Protein AF-A0A662W111-F1 (afdb_monomer)

Foldseek 3Di:
DPPPPDDDFDWDWAWDFFLFLQTWIWIDTPPDTDTWPEEFEPVDPTCVVVWPPQADAPVVCVVPVPVNVVRGDQTPQAQEHEPLQPDALLVSLVVLLVSCVVDSGGAYEYEQHDFLLCVLVSSNSNHTYYYCNNQLVLLLVQWAGANQDIDNVCPDQFDPDDDPLCVVCGNVLNVDDSVNSSVSSSVRRSVSRRVSRVVVVVCRVQSNSVVVLVVSLVSDVSSVVNLVSVLVDCSRLVRHDQDDPAAAECEDPSSCSDNQNVLVLVLCLVQPDWLALEEEEAEADQDPPRCPDPLNVLLCVLQPQLCQRHWYWYQDFQDIDTNLCRPGPPNRRYDYDDPLDDDPVRLVNSLVSVLSVNPRRQAYEYLDDRSSVSSVVSNVVPDPHHYHYQDDPDSSDPRSSVSSNVVSVVSCVVVVPPSGHPSVQSSVQSVCCSPPVDGPCVVLVVFDWDWDDDPPPIDIDGDD

Radius of gyration: 28.0 Å; Cα contacts (8 Å, |Δi|>4): 772; chains: 1; bounding box: 72×52×82 Å

Mean predicted aligned error: 6.14 Å

Secondary structure (DSSP, 8-state):
----------EEEEEEEEETTEEEEEEEETTEEEESSEEE-TTSS-GGGGS---PPPTTHHHH-HHHHHHH----SS-EEE-SGGGS-HHHHHHHHHHHHHT-SSSPEEE-S---TTTHHHHHHTT--EEESHHHHHHHHTTEEEETTEEEEGGG-SS----SHHHHHHGGGGGG--HHHHHHHHHHHHHHHHHHHHHHHHHHHHTT-HHHHHHHHHTT-HHHHHHHHHHTT-THHHHT--S--SS-EE--SGGGGGSHHHHHHHHHHHHH---SSSEEEEEE--SSSSGGGSHHHHHHHHHHGGGGGGSEEEEE-SS-EEEGGGTTSTTTTSEE----S---HHHHHHHHHHHHHHHTT-SEEEE---THHHHHHHHHHTT--SEEEE---SSTTSHHHHHHHHHHHHHHHHHTTTTT---HHHHHHHHHHHHHHS--HHHHTTTPPEEEEEETTEEEEEE--

Solvent-accessible surface area (backbone atoms only — not comparable to full-atom values): 25754 Å² total; per-residue (Å²): 137,81,87,70,87,66,79,82,80,60,73,48,77,48,82,76,48,61,48,43,58,19,46,32,31,43,40,33,48,80,97,44,76,46,58,25,38,35,68,42,50,84,94,47,100,40,74,64,86,76,48,86,72,89,47,59,41,54,47,42,44,79,79,40,48,70,62,31,67,74,57,51,65,82,54,92,68,44,40,78,46,34,51,51,62,80,48,54,46,66,56,43,47,54,50,41,49,54,57,41,68,76,42,92,76,51,51,28,35,41,37,56,59,42,38,39,49,53,40,63,56,48,24,55,53,29,39,29,35,31,34,37,54,34,28,42,51,36,9,74,74,42,32,42,58,44,62,69,49,76,38,56,52,90,75,54,93,69,76,98,58,88,47,73,49,45,61,75,46,52,92,51,58,85,73,45,51,77,66,56,43,28,55,43,24,29,52,38,24,42,51,41,35,46,48,45,30,56,51,49,42,54,34,35,75,54,52,41,47,71,56,54,44,60,61,52,20,76,60,39,72,57,46,39,48,34,53,55,57,52,59,74,46,70,73,60,57,80,48,46,68,82,68,74,91,37,69,46,66,47,80,49,78,74,45,60,58,29,59,65,45,49,50,41,54,53,47,46,60,72,50,63,73,80,68,35,54,29,36,36,37,34,66,62,61,92,48,63,45,46,73,77,20,78,66,44,43,51,52,46,70,61,41,53,76,50,58,35,52,38,37,48,35,30,46,47,78,76,49,65,42,47,62,51,47,33,85,36,65,45,69,46,33,54,48,53,82,84,77,75,74,68,54,69,69,56,35,52,56,33,18,58,57,41,44,64,66,49,64,84,36,59,33,35,41,36,40,40,58,70,50,59,35,54,21,52,58,57,29,56,78,78,50,89,47,49,77,46,77,30,42,49,91,44,62,84,27,75,63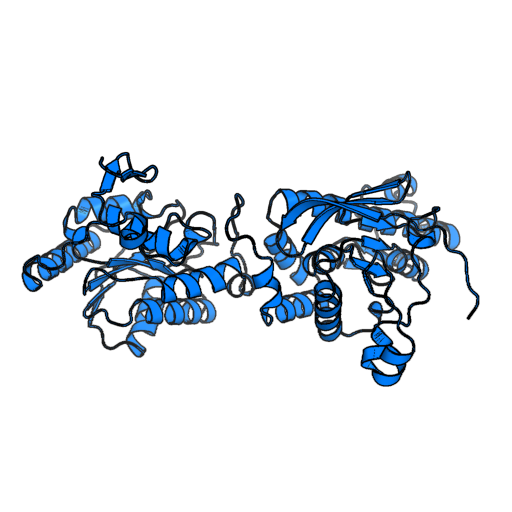,8,43,49,43,44,33,51,55,43,53,51,49,46,63,73,55,72,64,75,42,65,46,59,66,70,62,47,23,53,37,39,47,36,24,64,76,70,72,42,59,50,63,69,76,47,73,78,53,53,74,45,79,47,77,54,88,91,60,62,46,84,38,79,52,129

Structure (mmCIF, N/CA/C/O backbone):
data_AF-A0A662W111-F1
#
_entry.id   AF-A0A662W111-F1
#
loop_
_atom_site.group_PDB
_atom_site.id
_atom_site.type_symbol
_atom_site.label_atom_id
_atom_site.label_alt_id
_atom_site.label_comp_id
_atom_site.label_asym_id
_atom_site.label_entity_id
_atom_site.label_seq_id
_atom_site.pdbx_PDB_ins_code
_atom_site.Cartn_x
_atom_site.Cartn_y
_atom_site.Cartn_z
_atom_site.occupancy
_atom_site.B_iso_or_equiv
_atom_site.auth_seq_id
_atom_site.auth_comp_id
_atom_site.auth_asym_id
_atom_site.auth_atom_id
_atom_site.pdbx_PDB_model_num
ATOM 1 N N . MET A 1 1 ? 33.125 -30.274 -18.764 1.00 38.28 1 MET A N 1
ATOM 2 C CA . MET A 1 1 ? 33.502 -29.735 -17.443 1.00 38.28 1 MET A CA 1
ATOM 3 C C . MET A 1 1 ? 34.919 -29.198 -17.541 1.00 38.28 1 MET A C 1
ATOM 5 O O . MET A 1 1 ? 35.865 -29.966 -17.437 1.00 38.28 1 MET A O 1
ATOM 9 N N . LYS A 1 2 ? 35.070 -27.914 -17.882 1.00 33.47 2 LYS A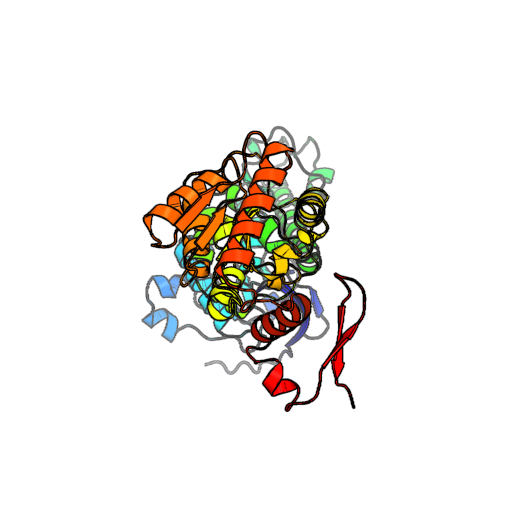 N 1
ATOM 10 C CA . LYS A 1 2 ? 36.344 -27.224 -17.672 1.00 33.47 2 LYS A CA 1
ATOM 11 C C . LYS A 1 2 ? 36.277 -26.673 -16.260 1.00 33.47 2 LYS A C 1
ATOM 13 O O . LYS A 1 2 ? 35.426 -25.839 -15.984 1.00 33.47 2 LYS A O 1
ATOM 18 N N . ASP A 1 3 ? 37.140 -27.205 -15.413 1.00 41.59 3 ASP A N 1
ATOM 19 C CA . ASP A 1 3 ? 37.477 -26.676 -14.102 1.00 41.59 3 ASP A CA 1
ATOM 20 C C . ASP A 1 3 ? 38.077 -25.276 -14.332 1.00 41.59 3 ASP A C 1
ATOM 22 O O . ASP A 1 3 ? 39.263 -25.128 -14.638 1.00 41.59 3 ASP A O 1
ATOM 26 N N . LYS A 1 4 ? 37.227 -24.242 -14.367 1.00 41.56 4 LYS A N 1
ATOM 27 C CA . LYS A 1 4 ? 37.696 -22.864 -14.248 1.00 41.56 4 LYS A CA 1
ATOM 28 C C . LYS A 1 4 ? 37.971 -22.687 -12.763 1.00 41.56 4 LYS A C 1
ATOM 30 O O . LYS A 1 4 ? 37.042 -22.653 -11.966 1.00 41.56 4 LYS A O 1
ATOM 35 N N . GLY A 1 5 ? 39.248 -22.627 -12.397 1.00 42.06 5 GLY A N 1
ATOM 36 C CA . GLY A 1 5 ? 39.654 -22.125 -11.092 1.00 42.06 5 GLY A CA 1
ATOM 37 C C . GLY A 1 5 ? 39.195 -20.676 -10.973 1.00 42.06 5 GLY A C 1
ATOM 38 O O . GLY A 1 5 ? 39.913 -19.770 -11.381 1.00 42.06 5 GLY A O 1
ATOM 39 N N . GLU A 1 6 ? 37.968 -20.469 -10.513 1.00 52.28 6 GLU A N 1
ATOM 40 C CA . GLU A 1 6 ? 37.414 -19.147 -10.267 1.00 52.28 6 GLU A CA 1
ATOM 41 C C . GLU A 1 6 ? 37.908 -18.684 -8.901 1.00 52.28 6 GLU A C 1
ATOM 43 O O . GLU A 1 6 ? 37.606 -19.287 -7.867 1.00 52.28 6 GLU A O 1
ATOM 48 N N . GLU A 1 7 ? 38.717 -17.621 -8.899 1.00 52.38 7 GLU A N 1
ATOM 49 C CA . GLU A 1 7 ? 38.922 -16.817 -7.699 1.00 52.38 7 GLU A CA 1
ATOM 50 C C . GLU A 1 7 ? 37.545 -16.493 -7.114 1.00 52.38 7 GLU A C 1
ATOM 52 O O . GLU A 1 7 ? 36.680 -15.946 -7.799 1.00 52.38 7 GLU A O 1
ATOM 57 N N . MET A 1 8 ? 37.315 -16.882 -5.856 1.00 56.19 8 MET A N 1
ATOM 58 C CA . MET A 1 8 ? 36.056 -16.594 -5.175 1.00 56.19 8 MET A CA 1
ATOM 59 C C . MET A 1 8 ? 35.866 -15.081 -5.095 1.00 56.19 8 MET A C 1
ATOM 61 O O . MET A 1 8 ? 36.495 -14.411 -4.278 1.00 56.19 8 MET A O 1
ATOM 65 N N . VAL A 1 9 ? 34.965 -14.555 -5.920 1.00 68.31 9 VAL A N 1
ATOM 66 C CA . VAL A 1 9 ? 34.504 -13.175 -5.806 1.00 68.31 9 VAL A CA 1
ATOM 67 C C . VAL A 1 9 ? 33.600 -13.092 -4.575 1.00 68.31 9 VAL A C 1
ATOM 69 O O . VAL A 1 9 ? 32.482 -13.613 -4.567 1.00 68.31 9 VAL A O 1
ATOM 72 N N . GLU A 1 10 ? 34.101 -12.473 -3.507 1.00 79.75 10 GLU A N 1
ATOM 73 C CA . GLU A 1 10 ? 33.327 -12.218 -2.293 1.00 79.75 10 GLU A CA 1
ATOM 74 C C . GLU A 1 10 ? 32.311 -11.093 -2.544 1.00 79.75 10 GLU A C 1
ATOM 76 O O . GLU A 1 10 ? 32.655 -10.014 -3.039 1.00 79.75 10 GLU A O 1
ATOM 81 N N . VAL A 1 11 ? 31.041 -11.371 -2.234 1.00 86.06 11 VAL A N 1
ATOM 82 C CA . VAL A 1 11 ? 29.926 -10.433 -2.401 1.00 86.06 11 VAL A CA 1
ATOM 83 C C . VAL A 1 11 ? 29.310 -10.151 -1.041 1.00 86.06 11 VAL A C 1
ATOM 85 O O . VAL A 1 11 ? 28.688 -11.019 -0.429 1.00 86.06 11 VAL A O 1
ATOM 88 N N . GLU A 1 12 ? 29.438 -8.909 -0.588 1.00 91.06 12 GLU A N 1
ATOM 89 C CA . GLU A 1 12 ? 28.836 -8.441 0.657 1.00 91.06 12 GLU A CA 1
ATOM 90 C C . GLU A 1 12 ? 27.588 -7.607 0.358 1.00 91.06 12 GLU A C 1
ATOM 92 O O . GLU A 1 12 ? 27.567 -6.797 -0.572 1.00 91.06 12 GLU A O 1
ATOM 97 N N . VAL A 1 13 ? 26.537 -7.771 1.166 1.00 93.81 13 VAL A N 1
ATOM 98 C CA . VAL A 1 13 ? 25.272 -7.041 1.004 1.00 93.81 13 VAL A CA 1
ATOM 99 C C . VAL A 1 13 ? 24.893 -6.372 2.320 1.00 93.81 13 VAL A C 1
ATOM 101 O O . VAL A 1 13 ? 24.524 -7.042 3.284 1.00 93.81 13 VAL A O 1
ATOM 104 N N . TYR A 1 14 ? 24.914 -5.041 2.343 1.00 95.50 14 TYR A N 1
ATOM 105 C CA . TYR A 1 14 ? 24.552 -4.236 3.508 1.00 95.50 14 TYR A CA 1
ATOM 106 C C . TYR A 1 14 ? 23.183 -3.592 3.297 1.00 95.50 14 TYR A C 1
ATOM 108 O O . TYR A 1 14 ? 23.032 -2.637 2.532 1.00 95.50 14 TYR A O 1
ATOM 116 N N . LEU A 1 15 ? 22.159 -4.112 3.975 1.00 95.94 15 LEU A N 1
ATOM 117 C CA . LEU A 1 15 ? 20.802 -3.571 3.911 1.00 95.94 15 LEU A CA 1
ATOM 118 C C . LEU A 1 15 ? 20.707 -2.235 4.664 1.00 95.94 15 LEU A C 1
ATOM 120 O O . LEU A 1 15 ? 20.965 -2.175 5.861 1.00 95.94 15 LEU A O 1
ATOM 124 N N . THR A 1 16 ? 20.258 -1.182 3.980 1.00 95.75 16 THR A N 1
ATOM 125 C CA . THR A 1 16 ? 20.031 0.145 4.579 1.00 95.75 16 THR A CA 1
ATOM 126 C C . THR A 1 16 ? 18.552 0.401 4.875 1.00 95.75 16 THR A C 1
ATOM 128 O O . THR A 1 16 ? 18.206 0.930 5.930 1.00 95.75 16 THR A O 1
ATOM 131 N N . LYS A 1 17 ? 17.653 0.060 3.941 1.00 95.75 17 LYS A N 1
ATOM 132 C CA . LYS A 1 17 ? 16.209 0.329 4.066 1.00 95.75 17 LYS A CA 1
ATOM 133 C C . LYS A 1 17 ? 15.388 -0.660 3.239 1.00 95.75 17 LYS A C 1
ATOM 135 O O . LYS A 1 17 ? 15.839 -1.096 2.183 1.00 95.75 17 LYS A O 1
ATOM 140 N N . ARG A 1 18 ? 14.169 -0.963 3.695 1.00 94.19 18 ARG A N 1
ATOM 141 C CA . ARG A 1 18 ? 13.139 -1.697 2.942 1.00 94.19 18 ARG A CA 1
ATOM 142 C C . ARG A 1 18 ? 11.821 -0.932 2.921 1.00 94.19 18 ARG A C 1
ATOM 144 O O . ARG A 1 18 ? 11.518 -0.216 3.876 1.00 94.19 18 ARG A O 1
ATOM 151 N N . ASP A 1 19 ? 11.052 -1.161 1.866 1.00 95.31 19 ASP A N 1
ATOM 152 C CA . ASP A 1 19 ? 9.610 -0.920 1.796 1.00 95.31 19 ASP A CA 1
ATOM 153 C C . ASP A 1 19 ? 8.982 -2.135 1.094 1.00 95.31 19 ASP A C 1
ATOM 155 O O . ASP A 1 19 ? 8.934 -2.216 -0.134 1.00 95.31 19 ASP A O 1
ATOM 159 N N . GLY A 1 20 ? 8.612 -3.147 1.887 1.00 94.19 20 GLY A N 1
ATOM 160 C CA . GLY A 1 20 ? 8.280 -4.477 1.376 1.00 94.19 20 GLY A CA 1
ATOM 161 C C . GLY A 1 20 ? 9.517 -5.234 0.875 1.00 94.19 20 GLY A C 1
ATOM 162 O O . GLY A 1 20 ? 10.580 -5.212 1.502 1.00 94.19 20 GLY A O 1
ATOM 163 N N . TRP A 1 21 ? 9.378 -5.893 -0.278 1.00 96.12 21 TRP A N 1
ATOM 164 C CA . TRP A 1 21 ? 10.469 -6.605 -0.955 1.00 96.12 21 TRP A CA 1
ATOM 165 C C . TRP A 1 21 ? 11.477 -5.675 -1.636 1.00 96.12 21 TRP A C 1
ATOM 167 O O . TRP A 1 21 ? 12.638 -6.050 -1.811 1.00 96.12 21 TRP A O 1
ATOM 177 N N . ALA A 1 22 ? 11.065 -4.453 -1.973 1.00 97.25 22 ALA A N 1
ATOM 178 C CA . ALA A 1 22 ? 11.960 -3.432 -2.488 1.00 97.25 22 ALA A CA 1
ATOM 179 C C . ALA A 1 22 ? 12.920 -2.958 -1.397 1.00 97.25 22 ALA A C 1
ATOM 181 O O . ALA A 1 22 ? 12.522 -2.657 -0.264 1.00 97.25 22 ALA A O 1
ATOM 182 N N . ARG A 1 23 ? 14.204 -2.861 -1.743 1.00 96.50 23 ARG A N 1
ATOM 183 C CA . ARG A 1 23 ? 15.247 -2.568 -0.763 1.00 96.50 23 ARG A CA 1
ATOM 184 C C . ARG A 1 23 ? 16.387 -1.736 -1.325 1.00 96.50 23 ARG A C 1
ATOM 186 O O . ARG A 1 23 ? 16.758 -1.848 -2.492 1.00 96.50 23 ARG A O 1
ATOM 193 N N . ILE A 1 24 ? 16.945 -0.919 -0.438 1.00 98.19 24 ILE A N 1
ATOM 194 C CA . ILE A 1 24 ? 18.193 -0.193 -0.637 1.00 98.19 24 ILE A CA 1
ATOM 195 C C . ILE A 1 24 ? 19.272 -0.961 0.106 1.00 98.19 24 ILE A C 1
ATOM 197 O O . ILE A 1 24 ? 19.266 -1.027 1.339 1.00 98.19 24 ILE A O 1
ATOM 201 N N . CYS A 1 25 ? 20.191 -1.514 -0.663 1.00 96.81 25 CYS A N 1
ATOM 202 C CA . CYS A 1 25 ? 21.358 -2.232 -0.209 1.00 96.81 25 CYS A CA 1
ATOM 203 C C . CYS A 1 25 ? 22.599 -1.594 -0.820 1.00 96.81 25 CYS A C 1
ATOM 205 O O . CYS A 1 25 ? 22.564 -1.114 -1.954 1.00 96.81 25 CYS A O 1
ATOM 207 N N . GLU A 1 26 ? 23.697 -1.636 -0.082 1.00 95.94 26 GLU A N 1
ATOM 208 C CA . GLU A 1 26 ? 25.028 -1.519 -0.655 1.00 95.94 26 GLU A CA 1
ATOM 209 C C . GLU A 1 26 ? 25.516 -2.932 -0.991 1.00 95.94 26 GLU A C 1
ATOM 211 O O . GLU A 1 26 ? 25.630 -3.768 -0.096 1.00 95.94 26 GLU A O 1
ATOM 216 N N . ILE A 1 27 ? 25.751 -3.217 -2.271 1.00 93.44 27 ILE A N 1
ATOM 217 C CA . ILE A 1 27 ? 26.359 -4.474 -2.719 1.00 93.44 27 ILE A CA 1
ATOM 218 C C . ILE A 1 27 ? 27.823 -4.175 -3.016 1.00 93.44 27 ILE A C 1
ATOM 220 O O . ILE A 1 27 ? 28.110 -3.363 -3.901 1.00 93.44 27 ILE A O 1
ATOM 224 N N . ARG A 1 28 ? 28.734 -4.818 -2.284 1.00 91.19 28 ARG A N 1
ATOM 225 C CA . ARG A 1 28 ? 30.179 -4.698 -2.492 1.00 91.19 28 ARG A CA 1
ATOM 226 C C . ARG A 1 28 ? 30.712 -5.952 -3.148 1.00 91.19 28 ARG A C 1
ATOM 228 O O . ARG A 1 28 ? 30.414 -7.057 -2.705 1.00 91.19 28 ARG A O 1
ATOM 235 N N . VAL A 1 29 ? 31.482 -5.749 -4.208 1.00 85.12 29 VAL A N 1
ATOM 236 C CA . VAL A 1 29 ? 32.119 -6.808 -4.985 1.00 85.12 29 VAL A CA 1
ATOM 237 C C . VAL A 1 29 ? 33.548 -6.364 -5.255 1.00 85.12 29 VAL A C 1
ATOM 239 O O . VAL A 1 29 ? 33.784 -5.468 -6.074 1.00 85.12 29 VAL A O 1
ATOM 242 N N . GLU A 1 30 ? 34.493 -6.953 -4.521 1.00 81.56 30 GLU A N 1
ATOM 243 C CA . GLU A 1 30 ? 35.886 -6.488 -4.432 1.00 81.56 30 GLU A CA 1
ATOM 244 C C . GLU A 1 30 ? 35.965 -4.972 -4.124 1.00 81.56 30 GLU A C 1
ATOM 246 O O . GLU A 1 30 ? 35.437 -4.504 -3.120 1.00 81.56 30 GLU A O 1
ATOM 251 N N . ASN A 1 31 ? 36.582 -4.176 -5.008 1.00 78.12 31 ASN A N 1
ATOM 252 C CA . ASN A 1 31 ? 36.788 -2.733 -4.843 1.00 78.12 31 ASN A CA 1
ATOM 253 C C . ASN A 1 31 ? 35.629 -1.875 -5.385 1.00 78.12 31 ASN A C 1
ATOM 255 O O . ASN A 1 31 ? 35.763 -0.654 -5.498 1.00 78.12 31 ASN A O 1
ATOM 259 N N . ARG A 1 32 ? 34.509 -2.489 -5.789 1.00 83.06 32 ARG A N 1
ATOM 260 C CA . ARG A 1 32 ? 33.343 -1.786 -6.342 1.00 83.06 32 ARG A CA 1
ATOM 261 C C . ARG A 1 32 ? 32.162 -1.898 -5.388 1.00 83.06 32 ARG A C 1
ATOM 263 O O . ARG A 1 32 ? 31.931 -2.939 -4.784 1.00 83.06 32 ARG A O 1
ATOM 270 N N . SER A 1 33 ? 31.389 -0.823 -5.298 1.00 89.38 33 SER A N 1
ATOM 271 C CA . SER A 1 33 ? 30.165 -0.757 -4.504 1.00 89.38 33 SER A CA 1
ATOM 272 C C . SER A 1 33 ? 29.034 -0.179 -5.348 1.00 89.38 33 SER A C 1
ATOM 274 O O . SER A 1 33 ? 29.230 0.805 -6.068 1.00 89.38 33 SER A O 1
ATOM 276 N N . ILE A 1 34 ? 27.857 -0.802 -5.285 1.00 92.69 34 ILE A N 1
ATOM 277 C CA . ILE A 1 34 ? 26.640 -0.323 -5.945 1.00 92.69 34 ILE A CA 1
ATOM 278 C C . ILE A 1 34 ? 25.500 -0.187 -4.937 1.00 92.69 34 ILE A C 1
ATOM 280 O O . ILE A 1 34 ? 25.336 -1.008 -4.039 1.00 92.69 34 ILE A O 1
ATOM 284 N N . THR A 1 35 ? 24.678 0.850 -5.103 1.00 96.88 35 THR A N 1
ATOM 285 C CA . THR A 1 35 ? 23.490 1.073 -4.268 1.00 96.88 35 THR A CA 1
ATOM 286 C C . THR A 1 35 ? 22.219 0.701 -5.023 1.00 96.88 35 THR A C 1
ATOM 288 O O . THR A 1 35 ? 21.952 1.263 -6.088 1.00 96.88 35 THR A O 1
ATOM 291 N N . THR A 1 36 ? 21.409 -0.193 -4.456 1.00 97.75 36 THR A N 1
ATOM 292 C CA . THR A 1 36 ? 20.163 -0.671 -5.075 1.00 97.75 36 THR A CA 1
ATOM 293 C C . THR A 1 36 ? 18.982 0.291 -4.842 1.00 97.75 36 THR A C 1
ATOM 295 O O . THR A 1 36 ? 18.985 1.038 -3.858 1.00 97.75 36 THR A O 1
ATOM 298 N N . PRO A 1 37 ? 17.957 0.299 -5.718 1.00 98.06 37 PRO A N 1
ATOM 299 C CA . PRO A 1 37 ? 17.925 -0.350 -7.032 1.00 98.06 37 PRO A CA 1
ATOM 300 C C . PRO A 1 37 ? 18.997 0.223 -7.963 1.00 98.06 37 PRO A C 1
ATOM 302 O O . PRO A 1 37 ? 19.199 1.438 -7.976 1.00 98.06 37 PRO A O 1
ATOM 305 N N . ALA A 1 38 ? 19.712 -0.630 -8.696 1.00 96.31 38 ALA A N 1
ATOM 306 C CA . ALA A 1 38 ? 20.846 -0.229 -9.532 1.00 96.31 38 ALA A CA 1
ATOM 307 C C . ALA A 1 38 ? 20.635 -0.602 -11.005 1.00 96.31 38 ALA A C 1
ATOM 309 O O . ALA A 1 38 ? 19.950 -1.572 -11.313 1.00 96.31 38 ALA A O 1
ATOM 310 N N . VAL A 1 39 ? 21.251 0.172 -11.900 1.00 95.56 39 VAL A N 1
ATOM 311 C CA . VAL A 1 39 ? 21.274 -0.083 -13.346 1.00 95.56 39 VAL A CA 1
ATOM 312 C C . VAL A 1 39 ? 22.723 -0.315 -13.748 1.00 95.56 39 VAL A C 1
ATOM 314 O O . VAL A 1 39 ? 23.564 0.562 -13.532 1.00 95.56 39 VAL A O 1
ATOM 317 N N . LEU A 1 40 ? 23.011 -1.483 -14.305 1.00 91.44 40 LEU A N 1
ATOM 318 C CA . LEU A 1 40 ? 24.303 -1.841 -14.870 1.00 91.44 40 LEU A CA 1
ATOM 319 C C . LEU A 1 40 ? 24.307 -1.473 -16.351 1.00 91.44 40 LEU A C 1
ATOM 321 O O . LEU A 1 40 ? 23.412 -1.869 -17.092 1.00 91.44 40 LEU A O 1
ATOM 325 N N . SER A 1 41 ? 25.305 -0.699 -16.766 1.00 84.06 41 SER A N 1
ATOM 326 C CA . SER A 1 41 ? 25.459 -0.332 -18.170 1.00 84.06 41 SER A CA 1
ATOM 327 C C . SER A 1 41 ? 26.352 -1.314 -18.902 1.00 84.06 41 SER A C 1
ATOM 329 O O . SER A 1 41 ? 27.456 -1.578 -18.430 1.00 84.06 41 SER A O 1
ATOM 331 N N . LEU A 1 42 ? 25.899 -1.786 -20.064 1.00 72.81 42 LEU A N 1
ATOM 332 C CA . LEU A 1 42 ? 26.665 -2.692 -20.926 1.00 72.81 42 LEU A CA 1
ATOM 333 C C . LEU A 1 42 ? 27.960 -2.062 -21.465 1.00 72.81 42 LEU A C 1
ATOM 335 O O . LEU A 1 42 ? 28.945 -2.757 -21.679 1.00 72.81 42 LEU A O 1
ATOM 339 N N . ASP A 1 43 ? 27.976 -0.742 -21.666 1.00 60.47 43 ASP A N 1
ATOM 340 C CA . ASP A 1 43 ? 29.092 -0.027 -22.307 1.00 60.47 43 ASP A CA 1
ATOM 341 C C . ASP A 1 43 ? 30.270 0.289 -21.357 1.00 60.47 43 ASP A C 1
ATOM 343 O O . ASP A 1 43 ? 31.193 1.025 -21.714 1.00 60.47 43 ASP A O 1
ATOM 347 N N . ARG A 1 44 ? 30.245 -0.202 -20.114 1.00 61.09 44 ARG A N 1
ATOM 348 C CA . ARG A 1 44 ? 31.327 -0.027 -19.129 1.00 61.09 44 ARG A CA 1
ATOM 349 C C . ARG A 1 44 ? 31.716 -1.391 -18.584 1.00 61.09 44 ARG A C 1
ATOM 351 O O . ARG A 1 44 ? 30.837 -2.232 -18.459 1.00 61.09 44 ARG A O 1
ATOM 358 N N . GLU A 1 45 ? 32.979 -1.571 -18.181 1.00 56.19 45 GLU A N 1
ATOM 359 C CA . GLU A 1 45 ? 33.356 -2.706 -17.322 1.00 56.19 45 GLU A CA 1
ATOM 360 C C . GLU A 1 45 ? 32.380 -2.740 -16.150 1.00 56.19 45 GLU A C 1
ATOM 362 O O . GLU A 1 45 ? 32.399 -1.859 -15.280 1.00 56.19 45 GLU A O 1
ATOM 367 N N . SER A 1 46 ? 31.484 -3.709 -16.150 1.00 60.41 46 SER A N 1
ATOM 368 C CA . SER A 1 46 ? 30.307 -3.676 -15.295 1.00 60.41 46 SER A CA 1
ATOM 369 C C . SER A 1 46 ? 30.402 -4.796 -14.277 1.00 60.41 46 SER A C 1
ATOM 371 O O . SER A 1 46 ? 31.257 -5.674 -14.353 1.00 60.41 46 SER A O 1
ATOM 373 N N . LEU A 1 47 ? 29.526 -4.768 -13.274 1.00 62.28 47 LEU A N 1
ATOM 374 C CA . LEU A 1 47 ? 29.374 -5.923 -12.395 1.00 62.28 47 LEU A CA 1
ATOM 375 C C . LEU A 1 47 ? 28.970 -7.184 -13.190 1.00 62.28 47 LEU A C 1
ATOM 377 O O . LEU A 1 47 ? 29.192 -8.287 -12.706 1.00 62.28 47 LEU A O 1
ATOM 381 N N . LEU A 1 48 ? 28.424 -7.019 -14.406 1.00 61.94 48 LEU A N 1
ATOM 382 C CA . LEU A 1 48 ? 27.991 -8.125 -15.255 1.00 61.94 48 LEU A CA 1
ATOM 383 C C . LEU A 1 48 ? 29.145 -9.067 -15.612 1.00 61.94 48 LEU A C 1
ATOM 385 O O . LEU A 1 48 ? 28.942 -10.271 -15.642 1.00 61.94 48 LEU A O 1
ATOM 389 N N . ASP A 1 49 ? 30.359 -8.545 -15.789 1.00 65.81 49 ASP A N 1
ATOM 390 C CA . ASP A 1 49 ? 31.526 -9.354 -16.172 1.00 65.81 49 ASP A CA 1
ATOM 391 C C . ASP A 1 49 ? 31.949 -10.354 -15.076 1.00 65.81 49 ASP A C 1
ATOM 393 O O . ASP A 1 49 ? 32.773 -11.233 -15.318 1.00 65.81 49 ASP A O 1
ATOM 397 N N . LYS A 1 50 ? 31.398 -10.209 -13.862 1.00 67.50 50 LYS A N 1
ATOM 398 C CA . LYS A 1 50 ? 31.680 -11.040 -12.680 1.00 67.50 50 LYS A CA 1
ATOM 399 C C . LYS A 1 50 ? 30.516 -11.936 -12.267 1.00 67.50 50 LYS A C 1
ATOM 401 O O . LYS A 1 50 ? 30.606 -12.605 -11.241 1.00 67.50 50 LYS A O 1
ATOM 406 N N . ILE A 1 51 ? 29.407 -11.873 -12.993 1.00 63.69 51 ILE A N 1
ATOM 407 C CA . ILE A 1 51 ? 28.227 -12.697 -12.749 1.00 63.69 51 ILE A CA 1
ATOM 408 C C . ILE A 1 51 ? 28.262 -13.812 -13.781 1.00 63.69 51 ILE A C 1
ATOM 410 O O . ILE A 1 51 ? 28.432 -13.535 -14.971 1.00 63.69 51 ILE A O 1
ATOM 414 N N . ASP A 1 52 ? 28.094 -15.057 -13.342 1.00 63.03 52 ASP A N 1
ATOM 415 C CA . ASP A 1 52 ? 27.967 -16.150 -14.293 1.00 63.03 52 ASP A CA 1
ATOM 416 C C . ASP A 1 52 ? 26.604 -16.045 -14.996 1.00 63.03 52 ASP A C 1
ATOM 418 O O . ASP A 1 52 ? 25.544 -16.296 -14.417 1.00 63.03 52 ASP A O 1
ATOM 422 N N . PHE A 1 53 ? 26.638 -15.587 -16.248 1.00 58.53 53 PHE A N 1
ATOM 423 C CA . PHE A 1 53 ? 25.480 -15.490 -17.130 1.00 58.53 53 PHE A CA 1
ATOM 424 C C . PHE A 1 53 ? 25.311 -16.720 -18.026 1.00 58.53 53 PHE A C 1
ATOM 426 O O . PHE A 1 53 ? 24.470 -16.650 -18.925 1.00 58.53 53 PHE A O 1
ATOM 433 N N . ASP A 1 54 ? 26.010 -17.844 -17.787 1.00 53.94 54 ASP A N 1
ATOM 434 C CA . ASP A 1 54 ? 25.811 -19.135 -18.491 1.00 53.94 54 ASP A CA 1
ATOM 435 C C . ASP A 1 54 ? 24.423 -19.773 -18.198 1.00 53.94 54 ASP A C 1
ATOM 437 O O . ASP A 1 54 ? 24.211 -20.985 -18.223 1.00 53.94 54 ASP A O 1
ATOM 441 N N . LEU A 1 55 ? 23.424 -18.930 -17.946 1.00 64.69 55 LEU A N 1
ATOM 442 C CA . LEU A 1 55 ? 22.108 -19.220 -17.434 1.00 64.69 55 LEU A CA 1
ATOM 443 C C . LEU A 1 55 ? 21.114 -19.324 -18.576 1.00 64.69 55 LEU A C 1
ATOM 445 O O . LEU A 1 55 ? 20.804 -18.357 -19.282 1.00 64.69 55 LEU A O 1
ATOM 449 N N . VAL A 1 56 ? 20.553 -20.517 -18.699 1.00 73.88 56 VAL A N 1
ATOM 450 C CA . VAL A 1 56 ? 19.369 -20.775 -19.506 1.00 73.88 56 VAL A CA 1
ATOM 451 C C . VAL A 1 56 ? 18.286 -19.722 -19.238 1.00 73.88 56 VAL A C 1
ATOM 453 O O . VAL A 1 56 ? 17.975 -19.460 -18.073 1.00 73.88 56 VAL A O 1
ATOM 456 N N . PRO A 1 57 ? 17.693 -19.124 -20.294 1.00 83.19 57 PRO A N 1
ATOM 457 C CA . PRO A 1 57 ? 16.600 -18.170 -20.156 1.00 83.19 57 PRO A CA 1
ATOM 458 C C . PRO A 1 57 ? 15.501 -18.712 -19.247 1.00 83.19 57 PRO A C 1
ATOM 460 O O . PRO A 1 57 ? 14.990 -19.805 -19.486 1.00 83.19 57 PRO A O 1
ATOM 463 N N . TYR A 1 58 ? 15.078 -17.932 -18.251 1.00 84.44 58 TYR A N 1
ATOM 464 C CA . TYR A 1 58 ? 13.990 -18.327 -17.348 1.00 84.44 58 TYR A CA 1
ATOM 465 C C . TYR A 1 58 ? 12.673 -18.573 -18.085 1.00 84.44 58 TYR A C 1
ATOM 467 O O . TYR A 1 58 ? 11.843 -19.368 -17.652 1.00 84.44 58 TYR A O 1
ATOM 475 N N . SER A 1 59 ? 12.503 -17.937 -19.242 1.00 84.25 59 SER A N 1
ATOM 476 C CA . SER A 1 59 ? 11.395 -18.209 -20.151 1.00 84.25 59 SER A CA 1
ATOM 477 C C . SER A 1 59 ? 11.391 -19.624 -20.726 1.00 84.25 59 SER A C 1
ATOM 479 O O . SER A 1 59 ? 10.316 -20.102 -21.077 1.00 84.25 59 SER A O 1
ATOM 481 N N . LEU A 1 60 ? 12.527 -20.337 -20.773 1.00 86.75 60 LEU A N 1
ATOM 482 C CA . LEU A 1 60 ? 12.538 -21.744 -21.179 1.00 86.75 60 LEU A CA 1
ATOM 483 C C . LEU A 1 60 ? 11.721 -22.599 -20.211 1.00 86.75 60 LEU A C 1
ATOM 485 O O . LEU A 1 60 ? 11.037 -23.499 -20.676 1.00 86.75 60 LEU A O 1
ATOM 489 N N . LYS A 1 61 ? 11.697 -22.277 -18.910 1.00 86.12 61 LYS A N 1
ATOM 490 C CA . LYS A 1 61 ? 10.883 -23.010 -17.929 1.00 86.12 61 LYS A CA 1
ATOM 491 C C . LYS A 1 61 ? 9.389 -22.991 -18.268 1.00 86.12 61 LYS A C 1
ATOM 493 O O . LYS A 1 61 ? 8.678 -23.929 -17.934 1.00 86.12 61 LYS A O 1
ATOM 498 N N . ALA A 1 62 ? 8.907 -21.942 -18.939 1.00 84.44 62 ALA A N 1
ATOM 499 C CA . ALA A 1 62 ? 7.514 -21.859 -19.385 1.00 84.44 62 ALA A CA 1
ATOM 500 C C . ALA A 1 62 ? 7.226 -22.742 -20.613 1.00 84.44 62 ALA A C 1
ATOM 502 O O . ALA A 1 62 ? 6.077 -23.105 -20.849 1.00 84.44 62 ALA A O 1
ATOM 503 N N . LEU A 1 63 ? 8.258 -23.066 -21.397 1.00 86.44 63 LEU A N 1
ATOM 504 C CA . LEU A 1 63 ? 8.157 -23.836 -22.638 1.00 86.44 63 LEU A CA 1
ATOM 505 C C . LEU A 1 63 ? 8.484 -25.323 -22.436 1.00 86.44 63 LEU A C 1
ATOM 507 O O . LEU A 1 63 ? 7.849 -26.175 -23.049 1.00 86.44 63 LEU A O 1
ATOM 511 N N . ASP A 1 64 ? 9.492 -25.617 -21.617 1.00 87.62 64 ASP A N 1
ATOM 512 C CA . ASP A 1 64 ? 10.059 -26.943 -21.373 1.00 87.62 64 ASP A CA 1
ATOM 513 C C . ASP A 1 64 ? 10.744 -26.954 -19.992 1.00 87.62 64 ASP A C 1
ATOM 515 O O . ASP A 1 64 ? 11.921 -26.609 -19.841 1.00 87.62 64 ASP A O 1
ATOM 519 N N . GLU A 1 65 ? 9.965 -27.291 -18.962 1.00 87.12 65 GLU A N 1
ATOM 520 C CA . GLU A 1 65 ? 10.413 -27.286 -17.566 1.00 87.12 65 GLU A CA 1
ATOM 521 C C . GLU A 1 65 ? 11.518 -28.320 -17.311 1.00 87.12 65 GLU A C 1
ATOM 523 O O . GLU A 1 65 ? 12.519 -27.994 -16.682 1.00 87.12 65 GLU A O 1
ATOM 528 N N . GLU A 1 66 ? 11.402 -29.531 -17.865 1.00 88.06 66 GLU A N 1
ATOM 529 C CA . GLU A 1 66 ? 12.412 -30.583 -17.701 1.00 88.06 66 GLU A CA 1
ATOM 530 C C . GLU A 1 66 ? 13.763 -30.145 -18.278 1.00 88.06 66 GLU A C 1
ATOM 532 O O . GLU A 1 66 ? 14.811 -30.286 -17.640 1.00 88.06 66 GLU A O 1
ATOM 537 N N . LYS A 1 67 ? 13.760 -29.562 -19.480 1.00 86.06 67 LYS A N 1
ATOM 538 C CA . LYS A 1 67 ? 14.988 -29.059 -20.096 1.00 86.06 67 LYS A CA 1
ATOM 539 C C . LYS A 1 67 ? 15.563 -27.859 -19.356 1.00 86.06 67 LYS A C 1
ATOM 541 O O . LYS A 1 67 ? 16.785 -27.728 -19.299 1.00 86.06 67 LYS A O 1
ATOM 546 N N . PHE A 1 68 ? 14.715 -26.993 -18.801 1.00 86.44 68 PHE A N 1
ATOM 547 C CA . PHE A 1 68 ? 15.174 -25.899 -17.954 1.00 86.44 68 PHE A CA 1
ATOM 548 C C . PHE A 1 68 ? 15.896 -26.431 -16.715 1.00 86.44 68 PHE A C 1
ATOM 550 O O . PHE A 1 68 ? 17.048 -26.069 -16.506 1.00 86.44 68 PHE A O 1
ATOM 557 N N . GLU A 1 69 ? 15.276 -27.329 -15.948 1.00 84.75 69 GLU A N 1
ATOM 558 C CA . GLU A 1 69 ? 15.866 -27.868 -14.712 1.00 84.75 69 GLU A CA 1
ATOM 559 C C . GLU A 1 69 ? 17.177 -28.637 -14.977 1.00 84.75 69 GLU A C 1
ATOM 561 O O . GLU A 1 69 ? 18.091 -28.611 -14.157 1.00 84.75 69 GLU A O 1
ATOM 566 N N . ASN A 1 70 ? 17.323 -29.258 -16.153 1.00 82.94 70 ASN A N 1
ATOM 567 C CA . ASN A 1 70 ? 18.556 -29.949 -16.550 1.00 82.94 70 ASN A CA 1
ATOM 568 C C . ASN A 1 70 ? 19.725 -29.017 -16.912 1.00 82.94 70 ASN A C 1
ATOM 570 O O . ASN A 1 70 ? 20.882 -29.433 -16.843 1.00 82.94 70 ASN A O 1
ATOM 574 N N . LEU A 1 71 ? 19.438 -27.800 -17.375 1.00 80.69 71 LEU A N 1
ATOM 575 C CA . LEU A 1 71 ? 20.450 -26.873 -17.888 1.00 80.69 71 LEU A CA 1
ATOM 576 C C . LEU A 1 71 ? 20.684 -25.670 -16.967 1.00 80.69 71 LEU A C 1
ATOM 578 O O . LEU A 1 71 ? 21.694 -24.981 -17.100 1.00 80.69 71 LEU A O 1
ATOM 582 N N . TYR A 1 72 ? 19.733 -25.366 -16.089 1.00 80.31 72 TYR A N 1
ATOM 583 C CA . TYR A 1 72 ? 19.802 -24.224 -15.198 1.00 80.31 72 TYR A CA 1
ATOM 584 C C . TYR A 1 72 ? 20.766 -24.494 -14.039 1.00 80.31 72 TYR A C 1
ATOM 586 O O . TYR A 1 72 ? 20.693 -25.513 -13.352 1.00 80.31 72 TYR A O 1
ATOM 594 N N . HIS A 1 73 ? 21.652 -23.535 -13.791 1.00 77.50 73 HIS A N 1
ATOM 595 C CA . HIS A 1 73 ? 22.583 -23.552 -12.671 1.00 77.50 73 HIS A CA 1
ATOM 596 C C . HIS A 1 73 ? 22.402 -22.273 -11.856 1.00 77.50 73 HIS A C 1
ATOM 598 O O . HIS A 1 73 ? 22.247 -21.196 -12.417 1.00 77.50 73 HIS A O 1
ATOM 604 N N . GLU A 1 74 ? 22.368 -22.370 -10.527 1.00 76.62 74 GLU A N 1
ATOM 605 C CA . GLU A 1 74 ? 22.248 -21.180 -9.681 1.00 76.62 74 GLU A CA 1
ATOM 606 C C . GLU A 1 74 ? 23.609 -20.548 -9.414 1.00 76.62 74 GLU A C 1
ATOM 608 O O . GLU A 1 74 ? 24.531 -21.217 -8.945 1.00 76.62 74 GLU A O 1
ATOM 613 N N . ASP A 1 75 ? 23.698 -19.233 -9.610 1.00 82.31 75 ASP A N 1
ATOM 614 C CA . ASP A 1 75 ? 24.848 -18.461 -9.158 1.00 82.31 75 ASP A CA 1
ATOM 615 C C . ASP A 1 75 ? 24.937 -18.473 -7.616 1.00 82.31 75 ASP A C 1
ATOM 617 O O . ASP A 1 75 ? 23.952 -18.391 -6.857 1.00 82.31 75 ASP A O 1
ATOM 621 N N . ARG A 1 76 ? 26.166 -18.605 -7.116 1.00 82.31 76 ARG A N 1
ATOM 622 C CA . ARG A 1 76 ? 26.425 -18.723 -5.681 1.00 82.31 76 ARG A CA 1
ATOM 623 C C . ARG A 1 76 ? 26.079 -17.444 -4.920 1.00 82.31 76 ARG A C 1
ATOM 625 O O . ARG A 1 76 ? 25.566 -17.538 -3.804 1.00 82.31 76 ARG A O 1
ATOM 632 N N . ASN A 1 77 ? 26.322 -16.281 -5.508 1.00 86.06 77 ASN A N 1
ATOM 633 C CA . ASN A 1 77 ? 26.211 -14.974 -4.867 1.00 86.06 77 ASN A CA 1
ATOM 634 C C . ASN A 1 77 ? 24.930 -14.230 -5.263 1.00 86.06 77 ASN A C 1
ATOM 636 O O . ASN A 1 77 ? 24.371 -13.484 -4.455 1.00 86.06 77 ASN A O 1
ATOM 640 N N . PHE A 1 78 ? 24.433 -14.466 -6.475 1.00 88.56 78 PHE A N 1
ATOM 641 C CA . PHE A 1 78 ? 23.315 -13.741 -7.063 1.00 88.56 78 PHE A CA 1
ATOM 642 C C . PHE A 1 78 ? 22.137 -14.657 -7.383 1.00 88.56 78 PHE A C 1
ATOM 644 O O . PHE A 1 78 ? 22.272 -15.855 -7.598 1.00 88.56 78 PHE A O 1
ATOM 651 N N . ILE A 1 79 ? 20.945 -14.071 -7.419 1.00 91.50 79 ILE A N 1
ATOM 652 C CA . ILE A 1 79 ? 19.795 -14.664 -8.096 1.00 91.50 79 ILE A CA 1
ATOM 653 C C . ILE A 1 79 ? 19.686 -13.939 -9.428 1.00 91.50 79 ILE A C 1
ATOM 655 O O . ILE A 1 79 ? 19.621 -12.711 -9.439 1.00 91.50 79 ILE A O 1
ATOM 659 N N . VAL A 1 80 ? 19.657 -14.667 -10.539 1.00 89.56 80 VAL A N 1
ATOM 660 C CA . VAL A 1 80 ? 19.665 -14.056 -11.869 1.00 89.56 80 VAL A CA 1
ATOM 661 C C . VAL A 1 80 ? 18.472 -14.551 -12.684 1.00 89.56 80 VAL A C 1
ATOM 663 O O . VAL A 1 80 ? 18.259 -15.754 -12.832 1.00 89.56 80 VAL A O 1
ATOM 666 N N . GLY A 1 81 ? 17.682 -13.607 -13.197 1.00 90.62 81 GLY A N 1
ATOM 667 C CA . GLY A 1 81 ? 16.542 -13.849 -14.078 1.00 90.62 81 GLY A CA 1
ATOM 668 C C . GLY A 1 81 ? 16.793 -13.291 -15.477 1.00 90.62 81 GLY A C 1
ATOM 669 O O . GLY A 1 81 ? 16.748 -12.077 -15.683 1.00 90.62 81 GLY A O 1
ATOM 670 N N . THR A 1 82 ? 17.030 -14.172 -16.448 1.00 89.88 82 THR A N 1
ATOM 671 C CA . THR A 1 82 ? 17.274 -13.821 -17.858 1.00 89.88 82 THR A CA 1
ATOM 672 C C . THR A 1 82 ? 16.083 -14.202 -18.741 1.00 89.88 82 THR A C 1
ATOM 674 O O . THR A 1 82 ? 15.255 -15.037 -18.379 1.00 89.88 82 THR A O 1
ATOM 677 N N . GLY A 1 83 ? 15.961 -13.585 -19.921 1.00 89.31 83 GLY A N 1
ATOM 678 C CA . GLY A 1 83 ? 14.933 -13.954 -20.905 1.00 89.31 83 GLY A CA 1
ATOM 679 C C . GLY A 1 83 ? 13.491 -13.692 -20.463 1.00 89.31 83 GLY A C 1
ATOM 680 O O . GLY A 1 83 ? 12.568 -14.254 -21.042 1.00 89.31 83 GLY A O 1
ATOM 681 N N . LEU A 1 84 ? 13.284 -12.844 -19.455 1.00 92.81 84 LEU A N 1
ATOM 682 C CA . LEU A 1 84 ? 11.962 -12.540 -18.905 1.00 92.81 84 LEU A CA 1
ATOM 683 C C . LEU A 1 84 ? 11.101 -11.670 -19.838 1.00 92.81 84 LEU A C 1
ATOM 685 O O . LEU A 1 84 ? 9.890 -11.594 -19.665 1.00 92.81 84 LEU A O 1
ATOM 689 N N . SER A 1 85 ? 11.708 -11.008 -20.826 1.00 91.75 85 SER A N 1
ATOM 690 C CA . SER A 1 85 ? 11.040 -10.060 -21.731 1.00 91.75 85 SER A CA 1
ATOM 691 C C . SE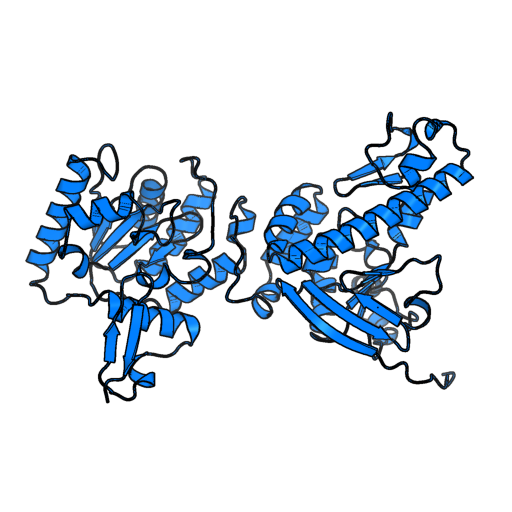R A 1 85 ? 10.050 -10.692 -22.712 1.00 91.75 85 SER A C 1
ATOM 693 O O . SER A 1 85 ? 9.254 -9.966 -23.301 1.00 91.75 85 SER A O 1
ATOM 695 N N . VAL A 1 86 ? 10.090 -12.015 -22.895 1.00 91.94 86 VAL A N 1
ATOM 696 C CA . VAL A 1 86 ? 9.162 -12.753 -23.775 1.00 91.94 86 VAL A CA 1
ATOM 697 C C . VAL A 1 86 ? 7.945 -13.313 -23.034 1.00 91.94 86 VAL A C 1
ATOM 699 O O . VAL A 1 86 ? 7.055 -13.875 -23.665 1.00 91.94 86 VAL A O 1
ATOM 702 N N . LEU A 1 87 ? 7.914 -13.193 -21.704 1.00 93.69 87 LEU A N 1
ATOM 703 C CA . LEU A 1 87 ? 6.833 -13.703 -20.866 1.00 93.69 87 LEU A CA 1
ATOM 704 C C . LEU A 1 87 ? 5.622 -12.770 -20.893 1.00 93.69 87 LEU A C 1
ATOM 706 O O . LEU A 1 87 ? 5.764 -11.548 -20.973 1.00 93.69 87 LEU A O 1
ATOM 710 N N . SER A 1 88 ? 4.425 -13.336 -20.726 1.00 95.69 88 SER A N 1
ATOM 711 C CA . SER A 1 88 ? 3.247 -12.518 -20.441 1.00 95.69 88 SER A CA 1
ATOM 712 C C . SER A 1 88 ? 3.384 -11.815 -19.079 1.00 95.69 88 SER A C 1
ATOM 714 O O . SER A 1 88 ? 4.086 -12.308 -18.189 1.00 95.69 88 SER A O 1
ATOM 716 N N . PRO A 1 89 ? 2.662 -10.704 -18.836 1.00 97.12 89 PRO A N 1
ATOM 717 C CA . PRO A 1 89 ? 2.712 -10.012 -17.547 1.00 97.12 89 PRO A CA 1
ATOM 718 C C . PRO A 1 89 ? 2.371 -10.904 -16.343 1.00 97.12 89 PRO A C 1
ATOM 720 O O . PRO A 1 89 ? 2.943 -10.733 -15.270 1.00 97.12 89 PRO A O 1
ATOM 723 N N . SER A 1 90 ? 1.466 -11.877 -16.509 1.00 96.44 90 SER A N 1
ATOM 724 C CA . SER A 1 90 ? 1.086 -12.796 -15.423 1.00 96.44 90 SER A CA 1
ATOM 725 C C . SER A 1 90 ? 2.189 -13.815 -15.123 1.00 96.44 90 SER A C 1
ATOM 727 O O . SER A 1 90 ? 2.499 -14.063 -13.958 1.00 96.44 90 SER A O 1
ATOM 729 N N . GLU A 1 91 ? 2.823 -14.371 -16.157 1.00 95.75 91 GLU A N 1
ATOM 730 C CA . GLU A 1 91 ? 3.969 -15.270 -15.986 1.00 95.75 91 GLU A CA 1
ATOM 731 C C . GLU A 1 91 ? 5.167 -14.536 -15.392 1.00 95.75 91 GLU A C 1
ATOM 733 O O . GLU A 1 91 ? 5.832 -15.072 -14.509 1.00 95.75 91 GLU A O 1
ATOM 738 N N . LEU A 1 92 ? 5.407 -13.294 -15.822 1.00 97.25 92 LEU A N 1
ATOM 739 C CA . LEU A 1 92 ? 6.466 -12.454 -15.279 1.00 97.25 92 LEU A CA 1
ATOM 740 C C . LEU A 1 92 ? 6.313 -12.273 -13.765 1.00 97.25 92 LEU A C 1
ATOM 742 O O . LEU A 1 92 ? 7.285 -12.454 -13.037 1.00 97.25 92 LEU A O 1
ATOM 746 N N . VAL A 1 93 ? 5.105 -11.972 -13.276 1.00 97.81 93 VAL A N 1
ATOM 747 C CA . VAL A 1 93 ? 4.840 -11.883 -11.829 1.00 97.81 93 VAL A CA 1
ATOM 748 C C . VAL A 1 93 ? 5.162 -13.197 -11.125 1.00 97.81 93 VAL A C 1
ATOM 750 O O . VAL A 1 93 ? 5.897 -13.191 -10.138 1.00 97.81 93 VAL A O 1
ATOM 753 N N . ARG A 1 94 ? 4.666 -14.323 -11.651 1.00 96.81 94 ARG A N 1
ATOM 754 C CA . ARG A 1 94 ? 4.920 -15.651 -11.077 1.00 96.81 94 ARG A CA 1
ATOM 755 C C . ARG A 1 94 ? 6.421 -15.927 -10.945 1.00 96.81 94 ARG A C 1
ATOM 757 O O . ARG A 1 94 ? 6.872 -16.298 -9.864 1.00 96.81 94 ARG A O 1
ATOM 764 N N . TYR A 1 95 ? 7.191 -15.703 -12.009 1.00 95.75 95 TYR A N 1
ATOM 765 C CA . TYR A 1 95 ? 8.627 -15.981 -12.010 1.00 95.75 95 TYR A CA 1
ATOM 766 C C . TYR A 1 95 ? 9.437 -14.986 -11.177 1.00 95.75 95 TYR A C 1
ATOM 768 O O . TYR A 1 95 ? 10.399 -15.393 -10.535 1.00 95.75 95 TYR A O 1
ATOM 776 N N . LEU A 1 96 ? 9.057 -13.705 -11.117 1.00 97.56 96 LEU A N 1
ATOM 777 C CA . LEU A 1 96 ? 9.705 -12.744 -10.217 1.00 97.56 96 LEU A CA 1
ATOM 778 C C . LEU A 1 96 ? 9.517 -13.137 -8.745 1.00 97.56 96 LEU A C 1
ATOM 780 O O . LEU A 1 96 ? 10.470 -13.062 -7.970 1.00 97.56 96 LEU A O 1
ATOM 784 N N . ILE A 1 97 ? 8.319 -13.598 -8.372 1.00 97.19 97 ILE A N 1
ATOM 785 C CA . ILE A 1 97 ? 8.040 -14.117 -7.027 1.00 97.19 97 ILE A CA 1
ATOM 786 C C . ILE A 1 97 ? 8.862 -15.383 -6.758 1.00 97.19 97 ILE A C 1
ATOM 788 O O . ILE A 1 97 ? 9.514 -15.467 -5.718 1.00 97.19 97 ILE A O 1
ATOM 792 N N . GLU A 1 98 ? 8.876 -16.342 -7.690 1.00 95.12 98 GLU A N 1
ATOM 793 C CA . GLU A 1 98 ? 9.684 -17.568 -7.584 1.00 95.12 98 GLU A CA 1
ATOM 794 C C . GLU A 1 98 ? 11.165 -17.237 -7.361 1.00 95.12 98 GLU A C 1
ATOM 796 O O . GLU A 1 98 ? 11.766 -17.696 -6.390 1.00 95.12 98 GLU A O 1
ATOM 801 N N . LEU A 1 99 ? 11.730 -16.369 -8.207 1.00 95.00 99 LEU A N 1
ATOM 802 C CA . LEU A 1 99 ? 13.106 -15.890 -8.105 1.00 95.00 99 LEU A CA 1
ATOM 803 C C . LEU A 1 99 ? 13.373 -15.247 -6.744 1.00 95.00 99 LEU A C 1
ATOM 805 O O . LEU A 1 99 ? 14.339 -15.602 -6.072 1.00 95.00 99 LEU A O 1
ATOM 809 N N . ARG A 1 100 ? 12.518 -14.317 -6.304 1.00 95.50 100 ARG A N 1
ATOM 810 C CA . ARG A 1 100 ? 12.732 -13.603 -5.042 1.00 95.50 100 ARG A CA 1
ATOM 811 C C . ARG A 1 100 ? 12.629 -14.526 -3.827 1.00 95.50 100 ARG A C 1
ATOM 813 O O . ARG A 1 100 ? 13.355 -14.294 -2.859 1.00 95.50 100 ARG A O 1
ATOM 820 N N . LYS A 1 101 ? 11.797 -15.574 -3.883 1.00 95.12 101 LYS A N 1
ATOM 821 C CA . LYS A 1 101 ? 11.639 -16.575 -2.814 1.00 95.12 101 LYS A CA 1
ATOM 822 C C . LYS A 1 101 ? 12.856 -17.483 -2.629 1.00 95.12 101 LYS A C 1
ATOM 824 O O . LYS A 1 101 ? 13.042 -17.989 -1.526 1.00 95.12 101 LYS A O 1
ATOM 829 N N . LYS A 1 102 ? 13.722 -17.644 -3.640 1.00 93.00 102 LYS A N 1
ATOM 830 C CA . LYS A 1 102 ? 14.946 -18.466 -3.521 1.00 93.00 102 LYS A CA 1
ATOM 831 C C . LYS A 1 102 ? 15.871 -18.010 -2.393 1.00 93.00 102 LYS A C 1
ATOM 833 O O . LYS A 1 102 ? 16.529 -18.820 -1.750 1.00 93.00 102 LYS A O 1
ATOM 838 N N . SER A 1 103 ? 15.946 -16.705 -2.143 1.00 92.44 103 SER A N 1
ATOM 839 C CA . SER A 1 103 ? 16.679 -16.160 -1.001 1.00 92.44 103 SER A CA 1
ATOM 840 C C . SER A 1 103 ? 16.191 -14.757 -0.685 1.00 92.44 103 SER A C 1
ATOM 842 O O . SER A 1 103 ? 15.987 -13.956 -1.585 1.00 92.44 103 SER A O 1
ATOM 844 N N . ILE A 1 104 ? 16.073 -14.415 0.596 1.00 90.56 104 ILE A N 1
ATOM 845 C CA . ILE A 1 104 ? 15.703 -13.061 1.043 1.00 90.56 104 ILE A CA 1
ATOM 846 C C . ILE A 1 104 ? 16.925 -12.124 1.055 1.00 90.56 104 ILE A C 1
ATOM 848 O O . ILE A 1 104 ? 16.781 -10.897 1.041 1.00 90.56 104 ILE A O 1
ATOM 852 N N . THR A 1 105 ? 18.141 -12.678 1.099 1.00 91.38 105 THR A N 1
ATOM 853 C CA . THR A 1 105 ? 19.390 -11.932 1.314 1.00 91.38 105 THR A CA 1
ATOM 854 C C . THR A 1 105 ? 20.148 -11.681 0.015 1.00 91.38 105 THR A C 1
ATOM 856 O O . THR A 1 105 ? 20.482 -10.520 -0.233 1.00 91.38 105 THR A O 1
ATOM 859 N N . LYS A 1 106 ? 20.325 -12.699 -0.843 1.00 92.81 106 LYS A N 1
ATOM 860 C CA . LYS A 1 106 ? 21.073 -12.594 -2.115 1.00 92.81 106 LYS A CA 1
ATOM 861 C C . LYS A 1 106 ? 20.533 -11.473 -3.013 1.00 92.81 106 LYS A C 1
ATOM 863 O O . LYS A 1 106 ? 19.317 -11.277 -3.031 1.00 92.81 106 LYS A O 1
ATOM 868 N N . PRO A 1 107 ? 21.352 -10.716 -3.756 1.00 94.12 107 PRO A N 1
ATOM 869 C CA . PRO A 1 107 ? 20.829 -9.741 -4.706 1.00 94.12 107 PRO A CA 1
ATOM 870 C C . PRO A 1 107 ? 20.114 -10.422 -5.880 1.00 94.12 107 PRO A C 1
ATOM 872 O O . PRO A 1 107 ? 20.616 -11.407 -6.413 1.00 94.12 107 PRO A O 1
ATOM 875 N N . LEU A 1 108 ? 18.949 -9.899 -6.273 1.00 95.62 108 LEU A N 1
ATOM 876 C CA . LEU A 1 108 ? 18.204 -10.335 -7.455 1.00 95.62 108 LEU A CA 1
ATOM 877 C C . LEU A 1 108 ? 18.501 -9.412 -8.636 1.00 95.62 108 LEU A C 1
ATOM 879 O O . LEU A 1 108 ? 18.208 -8.215 -8.592 1.00 95.62 108 LEU A O 1
ATOM 883 N N . ILE A 1 109 ? 19.045 -9.997 -9.695 1.00 94.00 109 ILE A N 1
ATOM 884 C CA . ILE A 1 109 ? 19.431 -9.334 -10.932 1.00 94.00 109 ILE A CA 1
ATOM 885 C C . ILE A 1 109 ? 18.511 -9.819 -12.045 1.00 94.00 109 ILE A C 1
ATOM 887 O O . ILE A 1 109 ? 18.348 -11.022 -12.233 1.00 94.00 109 ILE A O 1
ATOM 891 N N . VAL A 1 110 ? 17.914 -8.899 -12.798 1.00 94.56 110 VAL A N 1
ATOM 892 C CA . VAL A 1 110 ? 17.152 -9.252 -14.004 1.00 94.56 110 VAL A CA 1
ATOM 893 C C . VAL A 1 110 ? 17.672 -8.485 -15.205 1.00 94.56 110 VAL A C 1
ATOM 895 O O . VAL A 1 110 ? 17.942 -7.288 -15.118 1.00 94.56 110 VAL A O 1
ATOM 898 N N . THR A 1 111 ? 17.808 -9.166 -16.335 1.00 92.00 111 THR A N 1
ATOM 899 C CA . THR A 1 111 ? 18.405 -8.595 -17.549 1.00 92.00 111 THR A CA 1
ATOM 900 C C . THR A 1 111 ? 17.405 -8.549 -18.697 1.00 92.00 111 THR A C 1
ATOM 902 O O . THR A 1 111 ? 16.438 -9.315 -18.743 1.00 92.00 111 THR A O 1
ATOM 905 N N . GLY A 1 112 ? 17.597 -7.622 -19.636 1.00 93.25 112 GLY A N 1
ATOM 906 C CA . GLY A 1 112 ? 16.860 -7.621 -20.905 1.00 93.25 112 GLY A CA 1
ATOM 907 C C . GLY A 1 112 ? 15.416 -7.132 -20.843 1.00 93.25 112 GLY A C 1
ATOM 908 O O . GLY A 1 112 ? 14.725 -7.179 -21.861 1.00 93.25 112 GLY A O 1
ATOM 909 N N . ILE A 1 113 ? 14.941 -6.650 -19.690 1.00 96.19 113 ILE A N 1
ATOM 910 C CA . ILE A 1 113 ? 13.520 -6.317 -19.481 1.00 96.19 113 ILE A CA 1
ATOM 911 C C . ILE A 1 113 ? 13.264 -4.895 -18.966 1.00 96.19 113 ILE A C 1
ATOM 913 O O . ILE A 1 113 ? 12.157 -4.370 -19.118 1.00 96.19 113 ILE A O 1
ATOM 917 N N . ALA A 1 114 ? 14.255 -4.247 -18.356 1.00 97.81 114 ALA A N 1
ATOM 918 C CA . ALA A 1 114 ? 14.027 -2.998 -17.643 1.00 97.81 114 ALA A CA 1
ATOM 919 C C . ALA A 1 114 ? 13.859 -1.794 -18.581 1.00 97.81 114 ALA A C 1
ATOM 921 O O . ALA A 1 114 ? 14.618 -1.571 -19.517 1.00 97.81 114 ALA A O 1
ATOM 922 N N . THR A 1 115 ? 12.857 -0.977 -18.289 1.00 98.00 115 THR A N 1
ATOM 923 C CA . THR A 1 115 ? 12.562 0.300 -18.941 1.00 98.00 115 THR A CA 1
ATOM 924 C C . THR A 1 115 ? 12.265 1.339 -17.860 1.00 98.00 115 THR A C 1
ATOM 926 O O . THR A 1 115 ? 11.890 0.965 -16.742 1.00 98.00 115 THR A O 1
ATOM 929 N N . PRO A 1 116 ? 12.366 2.648 -18.154 1.00 97.94 116 PRO A N 1
ATOM 930 C CA . PRO A 1 116 ? 11.981 3.673 -17.186 1.00 97.94 116 PRO A CA 1
ATOM 931 C C . PRO A 1 116 ? 10.537 3.500 -16.684 1.00 97.94 116 PRO A C 1
ATOM 933 O O . PRO A 1 116 ? 10.238 3.825 -15.535 1.00 97.94 116 PRO A O 1
ATOM 936 N N . GLN A 1 117 ? 9.647 2.961 -17.526 1.00 97.38 117 GLN A N 1
ATOM 937 C CA . GLN A 1 117 ? 8.239 2.754 -17.204 1.00 97.38 117 GLN A CA 1
ATOM 938 C C . GLN A 1 117 ? 8.016 1.610 -16.201 1.00 97.38 117 GLN A C 1
ATOM 940 O O . GLN A 1 117 ? 7.303 1.814 -15.218 1.00 97.38 117 GLN A O 1
ATOM 945 N N . ASN A 1 118 ? 8.627 0.437 -16.418 1.00 97.75 118 ASN A N 1
ATOM 946 C CA . ASN A 1 118 ? 8.360 -0.779 -15.632 1.00 97.75 118 ASN A CA 1
ATOM 947 C C . ASN A 1 118 ? 9.308 -1.004 -14.438 1.00 97.75 118 ASN A C 1
ATOM 949 O O . ASN A 1 118 ? 8.952 -1.765 -13.537 1.00 97.75 118 ASN A O 1
ATOM 953 N N . LEU A 1 119 ? 10.471 -0.338 -14.389 1.00 98.50 119 LEU A N 1
ATOM 954 C CA . LEU A 1 119 ? 11.457 -0.507 -13.313 1.00 98.50 119 LEU A CA 1
ATOM 955 C C . LEU A 1 119 ? 10.857 -0.390 -11.896 1.00 98.50 119 LEU A C 1
ATOM 957 O O . LEU A 1 119 ? 11.221 -1.205 -11.047 1.00 98.50 119 LEU A O 1
ATOM 961 N N . PRO A 1 120 ? 9.919 0.541 -11.612 1.00 98.31 120 PRO A N 1
ATOM 962 C CA . PRO A 1 120 ? 9.268 0.603 -10.305 1.00 98.31 120 PRO A CA 1
ATOM 963 C C . PRO A 1 120 ? 8.608 -0.711 -9.886 1.00 98.31 120 PRO A C 1
ATOM 965 O O . PRO A 1 120 ? 8.795 -1.151 -8.755 1.00 98.31 120 PRO A O 1
ATOM 968 N N . LEU A 1 121 ? 7.878 -1.363 -10.795 1.00 98.12 121 LEU A N 1
ATOM 969 C CA . LEU A 1 121 ? 7.191 -2.619 -10.496 1.00 98.12 121 LEU A CA 1
ATOM 970 C C . LEU A 1 121 ? 8.186 -3.769 -10.348 1.00 98.12 121 LEU A C 1
ATOM 972 O O . LEU A 1 121 ? 8.051 -4.542 -9.409 1.00 98.12 121 LEU A O 1
ATOM 976 N N . LEU A 1 122 ? 9.223 -3.844 -11.189 1.00 98.56 122 LEU A N 1
ATOM 977 C CA . LEU A 1 122 ? 10.295 -4.834 -11.009 1.00 98.56 122 LEU A CA 1
ATOM 978 C C . LEU A 1 122 ? 10.910 -4.726 -9.604 1.00 98.56 122 LEU A C 1
ATOM 980 O O . LEU A 1 122 ? 11.039 -5.724 -8.897 1.00 98.56 122 LEU A O 1
ATOM 984 N N . CYS A 1 123 ? 11.213 -3.502 -9.166 1.00 98.38 123 CYS A N 1
ATOM 985 C CA . CYS A 1 123 ? 11.721 -3.246 -7.823 1.00 98.38 123 CYS A CA 1
ATOM 986 C C . CYS A 1 123 ? 10.712 -3.629 -6.729 1.00 98.38 123 CYS A C 1
ATOM 988 O O . CYS A 1 123 ? 11.104 -4.211 -5.720 1.00 98.38 123 CYS A O 1
ATOM 990 N N . TYR A 1 124 ? 9.416 -3.367 -6.937 1.00 98.00 124 TYR A N 1
ATOM 991 C CA . TYR A 1 124 ? 8.355 -3.783 -6.015 1.00 98.00 124 TYR A CA 1
ATOM 992 C C . TYR A 1 124 ? 8.335 -5.304 -5.800 1.00 98.00 124 TYR A C 1
ATOM 994 O O . TYR A 1 124 ? 8.210 -5.741 -4.660 1.00 98.00 124 TYR A O 1
ATOM 1002 N N . PHE A 1 125 ? 8.582 -6.103 -6.845 1.00 97.88 125 PHE A N 1
ATOM 1003 C CA . PHE A 1 125 ? 8.758 -7.563 -6.747 1.00 97.88 125 PHE A CA 1
ATOM 1004 C C . PHE A 1 125 ? 10.112 -8.006 -6.150 1.00 97.88 125 PHE A C 1
ATOM 1006 O O . PHE A 1 125 ? 10.397 -9.199 -6.070 1.00 97.88 125 PHE A O 1
ATOM 1013 N N . GLY A 1 126 ? 10.952 -7.071 -5.698 1.00 97.44 126 GLY A N 1
ATOM 1014 C CA . GLY A 1 126 ? 12.209 -7.360 -5.007 1.00 97.44 126 GLY A CA 1
ATOM 1015 C C . GLY A 1 126 ? 13.434 -7.504 -5.909 1.00 97.44 126 GLY A C 1
ATOM 1016 O O . GLY A 1 126 ? 14.442 -8.056 -5.461 1.00 97.44 126 GLY A O 1
ATOM 1017 N N . VAL A 1 127 ? 13.362 -7.025 -7.156 1.00 98.38 127 VAL A N 1
ATOM 1018 C CA . VAL A 1 127 ? 14.535 -6.877 -8.032 1.00 98.38 127 VAL A CA 1
ATOM 1019 C C . VAL A 1 127 ? 15.456 -5.790 -7.478 1.00 98.38 127 VAL A C 1
ATOM 1021 O O . VAL A 1 127 ? 15.032 -4.659 -7.229 1.00 98.38 127 VAL A O 1
ATOM 1024 N N . ASP A 1 128 ? 16.732 -6.133 -7.321 1.00 98.06 128 ASP A N 1
ATOM 1025 C CA . ASP A 1 128 ? 17.767 -5.260 -6.769 1.00 98.06 128 ASP A CA 1
ATOM 1026 C C . ASP A 1 128 ? 18.569 -4.550 -7.869 1.00 98.06 128 ASP A C 1
ATOM 1028 O O . ASP A 1 128 ? 18.959 -3.387 -7.718 1.00 98.06 128 ASP A O 1
ATOM 1032 N N . VAL A 1 129 ? 18.830 -5.245 -8.977 1.00 96.50 129 VAL A N 1
ATOM 1033 C CA . VAL A 1 129 ? 19.696 -4.763 -10.057 1.00 96.50 129 VAL A CA 1
ATOM 1034 C C . VAL A 1 129 ? 19.098 -5.114 -11.416 1.00 96.50 129 VAL A C 1
ATOM 1036 O O . VAL A 1 129 ? 18.565 -6.204 -11.613 1.00 96.50 129 VAL A O 1
ATOM 1039 N N . VAL A 1 130 ? 19.201 -4.184 -12.360 1.00 96.75 130 VAL A N 1
ATOM 1040 C CA . VAL A 1 130 ? 18.840 -4.383 -13.768 1.00 96.75 130 VAL A CA 1
ATOM 1041 C C . VAL A 1 130 ? 19.995 -3.990 -14.681 1.00 96.75 130 VAL A C 1
ATOM 1043 O O . VAL A 1 130 ? 20.899 -3.281 -14.244 1.00 96.75 130 VAL A O 1
ATOM 1046 N N . ASP A 1 131 ? 19.959 -4.398 -15.944 1.00 94.12 131 ASP A N 1
ATOM 1047 C CA . ASP A 1 131 ? 20.839 -3.872 -16.991 1.00 94.12 131 ASP A CA 1
ATOM 1048 C C . ASP A 1 131 ? 20.132 -2.815 -17.867 1.00 94.12 131 ASP A C 1
ATOM 1050 O O . ASP A 1 131 ? 18.928 -2.570 -17.734 1.00 94.12 131 ASP A O 1
ATOM 1054 N N . ASP A 1 132 ? 20.879 -2.163 -18.761 1.00 95.31 132 ASP A N 1
ATOM 1055 C CA . ASP A 1 132 ? 20.342 -1.219 -19.750 1.00 95.31 132 ASP A CA 1
ATOM 1056 C C . ASP A 1 132 ? 20.139 -1.826 -21.153 1.00 95.31 132 ASP A C 1
ATOM 1058 O O . ASP A 1 132 ? 19.777 -1.125 -22.100 1.00 95.31 132 ASP A O 1
ATOM 1062 N N . SER A 1 133 ? 20.264 -3.146 -21.299 1.00 93.81 133 SER A N 1
ATOM 1063 C CA . SER A 1 133 ? 20.154 -3.825 -22.596 1.00 93.81 133 SER A CA 1
ATOM 1064 C C . SER A 1 133 ? 18.813 -3.570 -23.295 1.00 93.81 133 SER A C 1
ATOM 1066 O O . SER A 1 133 ? 18.781 -3.279 -24.493 1.00 93.81 133 SER A O 1
ATOM 1068 N N . ARG A 1 134 ? 17.688 -3.581 -22.564 1.00 96.12 134 ARG A N 1
ATOM 1069 C CA . ARG A 1 134 ? 16.362 -3.309 -23.150 1.00 96.12 134 ARG A CA 1
ATOM 1070 C C . ARG A 1 134 ? 16.227 -1.885 -23.676 1.00 96.12 134 ARG A C 1
ATOM 1072 O O . ARG A 1 134 ? 15.618 -1.684 -24.727 1.00 96.12 134 ARG A O 1
ATOM 1079 N N . VAL A 1 135 ? 16.798 -0.906 -22.980 1.00 97.19 135 VAL A N 1
ATOM 1080 C CA . VAL A 1 135 ? 16.727 0.497 -23.404 1.00 97.19 135 VAL A CA 1
ATOM 1081 C C . VAL A 1 135 ? 17.687 0.806 -24.556 1.00 97.19 135 VAL A C 1
ATOM 1083 O O . VAL A 1 135 ? 17.363 1.626 -25.419 1.00 97.19 135 VAL A O 1
ATOM 1086 N N . VAL A 1 136 ? 18.810 0.086 -24.625 1.00 96.19 136 VAL A N 1
ATOM 1087 C CA . VAL A 1 136 ? 19.739 0.088 -25.763 1.00 96.19 136 VAL A CA 1
ATOM 1088 C C . VAL A 1 136 ? 19.094 -0.542 -27.001 1.00 96.19 136 VAL A C 1
ATOM 1090 O O . VAL A 1 136 ? 19.178 0.029 -28.088 1.00 96.19 136 VAL A O 1
ATOM 1093 N N . MET A 1 137 ? 18.392 -1.672 -26.859 1.00 96.19 137 MET A N 1
ATOM 1094 C CA . MET A 1 137 ? 17.629 -2.276 -27.962 1.00 96.19 137 MET A CA 1
ATOM 1095 C C . MET A 1 137 ? 16.546 -1.323 -28.484 1.00 96.19 137 MET A C 1
ATOM 1097 O O . MET A 1 137 ? 16.461 -1.089 -29.688 1.00 96.19 137 MET A O 1
ATOM 1101 N N . ALA A 1 138 ? 15.785 -0.690 -27.588 1.00 97.69 138 ALA A N 1
ATOM 1102 C CA . ALA A 1 138 ? 14.767 0.288 -27.969 1.00 97.69 138 ALA A CA 1
ATOM 1103 C C . ALA A 1 138 ? 15.354 1.489 -28.738 1.00 97.69 138 ALA A C 1
ATOM 1105 O O . ALA A 1 138 ? 14.733 1.993 -29.673 1.00 97.69 138 ALA A O 1
ATOM 1106 N N . ALA A 1 139 ? 16.573 1.923 -28.402 1.00 97.75 139 ALA A N 1
ATOM 1107 C CA . ALA A 1 139 ? 17.272 2.968 -29.148 1.00 97.75 139 ALA A CA 1
ATOM 1108 C C . ALA A 1 139 ? 17.590 2.545 -30.594 1.00 97.75 139 ALA A C 1
ATOM 1110 O O . ALA A 1 139 ? 17.410 3.334 -31.521 1.00 97.75 139 ALA A O 1
ATOM 1111 N N . HIS A 1 140 ? 18.005 1.291 -30.809 1.00 97.00 140 HIS A N 1
ATOM 1112 C CA . HIS A 1 140 ? 18.204 0.733 -32.153 1.00 97.00 140 HIS A CA 1
ATOM 1113 C C . HIS A 1 140 ? 16.901 0.632 -32.958 1.00 97.00 140 HIS A C 1
ATOM 1115 O O . HIS A 1 140 ? 16.922 0.806 -34.177 1.00 97.00 140 HIS A O 1
ATOM 1121 N N . GLU A 1 141 ? 15.779 0.394 -32.279 1.00 97.50 141 GLU A N 1
ATOM 1122 C CA . GLU A 1 141 ? 14.425 0.403 -32.846 1.00 97.50 141 GLU A CA 1
ATOM 1123 C C . GLU A 1 141 ? 13.877 1.830 -33.083 1.00 97.50 141 GLU A C 1
ATOM 1125 O O . GLU A 1 141 ? 12.800 1.989 -33.654 1.00 97.50 141 GLU A O 1
ATOM 1130 N N . GLY A 1 142 ? 14.609 2.878 -32.681 1.00 97.56 142 GLY A N 1
ATOM 1131 C CA . GLY A 1 142 ? 14.219 4.277 -32.881 1.00 97.56 142 GLY A CA 1
ATOM 1132 C C . GLY A 1 142 ? 13.262 4.834 -31.822 1.00 97.56 142 GLY A C 1
ATOM 1133 O O . GLY A 1 142 ? 12.599 5.846 -32.071 1.00 97.56 142 GLY A O 1
ATOM 1134 N N . TYR A 1 143 ? 13.178 4.206 -30.646 1.00 98.44 143 TYR A N 1
ATOM 1135 C CA . TYR A 1 143 ? 12.314 4.647 -29.553 1.00 98.44 143 TYR A CA 1
ATOM 1136 C C . TYR A 1 143 ? 13.039 5.522 -28.526 1.00 98.44 143 TYR A C 1
ATOM 1138 O O . TYR A 1 143 ? 14.085 5.174 -27.973 1.00 98.44 143 TYR A O 1
ATOM 1146 N N . TYR A 1 144 ? 12.395 6.643 -28.228 1.00 98.38 144 TYR A N 1
ATOM 1147 C CA . TYR A 1 144 ? 12.668 7.562 -27.139 1.00 98.38 144 TYR A CA 1
ATOM 1148 C C . TYR A 1 144 ? 11.801 7.187 -25.934 1.00 98.38 144 TYR A C 1
ATOM 1150 O O . TYR A 1 144 ? 10.569 7.235 -26.008 1.00 98.38 144 TYR A O 1
ATOM 1158 N N . LEU A 1 145 ? 12.425 6.779 -24.831 1.00 98.25 145 LEU A N 1
ATOM 1159 C CA . LEU A 1 145 ? 11.714 6.278 -23.657 1.00 98.25 145 LEU A CA 1
ATOM 1160 C C . LEU A 1 145 ? 11.576 7.355 -22.581 1.00 98.25 145 LEU A C 1
ATOM 1162 O O . LEU A 1 145 ? 12.519 8.089 -22.280 1.00 98.25 145 LEU A O 1
ATOM 1166 N N . LEU A 1 146 ? 10.400 7.386 -21.963 1.00 97.00 146 LEU A N 1
ATOM 1167 C CA . LEU A 1 146 ? 10.084 8.136 -20.753 1.00 97.00 146 LEU A CA 1
ATOM 1168 C C . LEU A 1 146 ? 9.474 7.194 -19.712 1.00 97.00 146 LEU A C 1
ATOM 1170 O O . LEU A 1 146 ? 9.175 6.027 -19.972 1.00 97.00 146 LEU A O 1
ATOM 1174 N N . GLU A 1 147 ? 9.280 7.704 -18.505 1.00 94.19 147 GLU A N 1
ATOM 1175 C CA . GLU A 1 147 ? 8.680 6.981 -17.388 1.00 94.19 147 GLU A CA 1
ATOM 1176 C C . GLU A 1 147 ? 7.202 6.618 -17.593 1.00 94.19 147 GLU A C 1
ATOM 1178 O O . GLU A 1 147 ? 6.685 5.748 -16.895 1.00 94.19 147 GLU A O 1
ATOM 1183 N N . ASN A 1 148 ? 6.520 7.272 -18.533 1.00 90.06 148 ASN A N 1
ATOM 1184 C CA . ASN A 1 148 ? 5.094 7.103 -18.809 1.00 90.06 148 ASN A CA 1
ATOM 1185 C C . ASN A 1 148 ? 4.793 6.611 -20.233 1.00 90.06 148 ASN A C 1
ATOM 1187 O O . ASN A 1 148 ? 3.621 6.451 -20.568 1.00 90.06 148 ASN A O 1
ATOM 1191 N N . GLY A 1 149 ? 5.805 6.369 -21.071 1.00 91.31 149 GLY A N 1
ATOM 1192 C CA . GLY A 1 149 ? 5.568 5.897 -22.432 1.00 91.31 149 GLY A CA 1
ATOM 1193 C C . GLY A 1 149 ? 6.801 5.872 -23.325 1.00 91.31 149 GLY A C 1
ATOM 1194 O O . GLY A 1 149 ? 7.864 6.392 -22.978 1.00 91.31 149 GLY A O 1
ATOM 1195 N N . PHE A 1 150 ? 6.636 5.248 -24.492 1.00 96.62 150 PHE A N 1
ATOM 1196 C CA . PHE A 1 150 ? 7.673 5.058 -25.504 1.00 96.62 150 PHE A CA 1
ATOM 1197 C C . PHE A 1 150 ? 7.249 5.744 -26.801 1.00 96.62 150 PHE A C 1
ATOM 1199 O O . PHE A 1 150 ? 6.146 5.521 -27.300 1.00 96.62 150 PHE A O 1
ATOM 1206 N N . PHE A 1 151 ? 8.129 6.567 -27.360 1.00 97.38 151 PHE A N 1
ATOM 1207 C CA . PHE A 1 151 ? 7.811 7.427 -28.493 1.00 97.38 151 PHE A CA 1
ATOM 1208 C C . PHE A 1 151 ? 8.761 7.133 -29.651 1.00 97.38 151 PHE A C 1
ATOM 1210 O O . PHE A 1 151 ? 9.972 7.187 -29.452 1.00 97.38 151 PHE A O 1
ATOM 1217 N N . PRO A 1 152 ? 8.269 6.852 -30.869 1.00 97.44 152 PRO A N 1
ATOM 1218 C CA . PRO A 1 152 ? 9.131 6.858 -32.044 1.00 97.44 152 PRO A CA 1
ATOM 1219 C C . PRO A 1 152 ? 9.752 8.249 -32.188 1.00 97.44 152 PRO A C 1
ATOM 1221 O O . PRO A 1 152 ? 9.019 9.230 -32.336 1.00 97.44 152 PRO A O 1
ATOM 1224 N N . VAL A 1 153 ? 11.082 8.348 -32.137 1.00 96.00 153 VAL A N 1
ATOM 1225 C CA . VAL A 1 153 ? 11.775 9.649 -32.089 1.00 96.00 153 VAL A CA 1
ATOM 1226 C C . VAL A 1 153 ? 11.456 10.512 -33.311 1.00 96.00 153 VAL A C 1
ATOM 1228 O O . VAL A 1 153 ? 11.320 11.724 -33.203 1.00 96.00 153 VAL A O 1
ATOM 1231 N N . GLU A 1 154 ? 11.238 9.878 -34.463 1.00 94.38 154 GLU A N 1
ATOM 1232 C CA . GLU A 1 154 ? 10.905 10.539 -35.731 1.00 94.38 154 GLU A CA 1
ATOM 1233 C C . GLU A 1 154 ? 9.524 11.209 -35.723 1.00 94.38 154 GLU A C 1
ATOM 1235 O O . GLU A 1 154 ? 9.244 12.061 -36.561 1.00 94.38 154 GLU A O 1
ATOM 1240 N N . LYS A 1 155 ? 8.647 10.828 -34.785 1.00 95.38 155 LYS A N 1
ATOM 1241 C CA . LYS A 1 155 ? 7.313 11.424 -34.621 1.00 95.38 155 LYS A CA 1
ATOM 1242 C C . LYS A 1 155 ? 7.290 12.554 -33.592 1.00 95.38 155 LYS A C 1
ATOM 1244 O O . LYS A 1 155 ? 6.255 13.207 -33.446 1.00 95.38 155 LYS A O 1
ATOM 1249 N N . LEU A 1 156 ? 8.382 12.771 -32.857 1.00 95.12 156 LEU A N 1
ATOM 1250 C CA . LEU A 1 156 ? 8.464 13.847 -31.876 1.00 95.12 156 LEU A CA 1
ATOM 1251 C C . LEU A 1 156 ? 8.614 15.198 -32.577 1.00 95.12 156 LEU A C 1
ATOM 1253 O O . LEU A 1 156 ? 9.340 15.334 -33.556 1.00 95.12 156 LEU A O 1
ATOM 1257 N N . LYS A 1 157 ? 7.925 16.207 -32.041 1.00 94.56 157 LYS A N 1
ATOM 1258 C CA . LYS A 1 157 ? 8.083 17.611 -32.453 1.00 94.56 157 LYS A CA 1
ATOM 1259 C C . LYS A 1 157 ? 9.073 18.367 -31.566 1.00 94.56 157 LYS A C 1
ATOM 1261 O O . LYS A 1 157 ? 9.637 19.364 -31.993 1.00 94.56 157 LYS A O 1
ATOM 1266 N N . GLU A 1 158 ? 9.274 17.881 -30.348 1.00 95.06 158 GLU A N 1
ATOM 1267 C CA . GLU A 1 158 ? 10.187 18.424 -29.347 1.00 95.06 158 GLU A CA 1
ATOM 1268 C C . GLU A 1 158 ? 10.696 17.291 -28.447 1.00 95.06 158 GLU A C 1
ATOM 1270 O O . GLU A 1 158 ? 10.103 16.209 -28.411 1.00 95.06 158 GLU A O 1
ATOM 1275 N N . LEU A 1 159 ? 11.787 17.539 -27.718 1.00 96.31 159 LEU A N 1
ATOM 1276 C CA . LEU A 1 159 ? 12.323 16.618 -26.716 1.00 96.31 159 LEU A CA 1
ATOM 1277 C C . LEU A 1 159 ? 11.804 17.019 -25.321 1.00 96.31 159 LEU A C 1
ATOM 1279 O O . LEU A 1 159 ? 12.305 17.993 -24.758 1.00 96.31 159 LEU A O 1
ATOM 1283 N N . PRO A 1 160 ? 10.839 16.293 -24.721 1.00 95.38 160 PRO A N 1
ATOM 1284 C CA . PRO A 1 160 ? 10.240 16.645 -23.428 1.00 95.38 160 PRO A CA 1
ATOM 1285 C C . PRO A 1 160 ? 11.130 16.209 -22.246 1.00 95.38 160 PRO A C 1
ATOM 1287 O O . PRO A 1 160 ? 10.716 15.456 -21.366 1.00 95.38 160 PRO A O 1
ATOM 1290 N N . CYS A 1 161 ? 12.400 16.616 -22.249 1.00 95.94 161 CYS A N 1
ATOM 1291 C CA . CYS A 1 161 ? 13.400 16.167 -21.286 1.00 95.94 161 CYS A CA 1
ATOM 1292 C C . CYS A 1 161 ? 14.571 17.142 -21.179 1.00 95.94 161 CYS A C 1
ATOM 1294 O O . CYS A 1 161 ? 15.024 17.702 -22.173 1.00 95.94 161 CYS A O 1
ATOM 1296 N N . SER A 1 162 ? 15.133 17.236 -19.976 1.00 95.88 162 SER A N 1
ATOM 1297 C CA . SER A 1 162 ? 16.302 18.065 -19.660 1.00 95.88 162 SER A CA 1
ATOM 1298 C C . SER A 1 162 ? 17.540 17.232 -19.295 1.00 95.88 162 SER A C 1
ATOM 1300 O O . SER A 1 162 ? 18.333 17.623 -18.448 1.00 95.88 162 SER A O 1
ATOM 1302 N N . CYS A 1 163 ? 17.696 16.023 -19.846 1.00 97.19 163 CYS A N 1
ATOM 1303 C CA . CYS A 1 163 ? 18.912 15.233 -19.628 1.00 97.19 163 CYS A CA 1
ATOM 1304 C C . CYS A 1 163 ? 20.053 15.742 -20.520 1.00 97.19 163 CYS A C 1
ATOM 1306 O O . CYS A 1 163 ? 19.809 16.303 -21.587 1.00 97.19 163 CYS A O 1
ATOM 1308 N N . LYS A 1 164 ? 21.306 15.457 -20.142 1.00 95.62 164 LYS A N 1
ATOM 1309 C CA . LYS A 1 164 ? 22.497 15.896 -20.893 1.00 95.62 164 LYS A CA 1
ATOM 1310 C C . LYS A 1 164 ? 22.468 15.505 -22.375 1.00 95.62 164 LYS A C 1
ATOM 1312 O O . LYS A 1 164 ? 22.929 16.275 -23.207 1.00 95.62 164 LYS A O 1
ATOM 1317 N N . ALA A 1 165 ? 21.936 14.328 -22.712 1.00 96.31 165 ALA A N 1
ATOM 1318 C CA . ALA A 1 165 ? 21.799 13.898 -24.103 1.00 96.31 165 ALA A CA 1
ATOM 1319 C C . ALA A 1 165 ? 20.819 14.796 -24.881 1.00 96.31 165 ALA A C 1
ATOM 1321 O O . ALA A 1 165 ? 21.128 15.239 -25.983 1.00 96.31 165 ALA A O 1
ATOM 1322 N N . CYS A 1 166 ? 19.663 15.112 -24.285 1.00 97.38 166 CYS A N 1
ATOM 1323 C CA . CYS A 1 166 ? 18.665 16.001 -24.884 1.00 97.38 166 CYS A CA 1
ATOM 1324 C C . CYS A 1 166 ? 19.163 17.447 -24.973 1.00 97.38 166 CYS A C 1
ATOM 1326 O O . CYS A 1 166 ? 18.944 18.091 -25.991 1.00 97.38 166 CYS A O 1
ATOM 1328 N N . GLU A 1 167 ? 19.879 17.939 -23.959 1.00 96.25 167 GLU A N 1
ATOM 1329 C CA . GLU A 1 167 ? 20.473 19.283 -23.966 1.00 96.25 167 GLU A CA 1
ATOM 1330 C C . GLU A 1 167 ? 21.517 19.454 -25.076 1.00 96.25 167 GLU A C 1
ATOM 1332 O O . GLU A 1 167 ? 21.512 20.469 -25.767 1.00 96.25 167 GLU A O 1
ATOM 1337 N N . LYS A 1 168 ? 22.394 18.458 -25.278 1.00 95.00 168 LYS A N 1
ATOM 1338 C CA . LYS A 1 168 ? 23.423 18.489 -26.333 1.00 95.00 168 LYS A CA 1
ATOM 1339 C C . LYS A 1 168 ? 22.821 18.569 -27.736 1.00 95.00 168 LYS A C 1
ATOM 1341 O O . LYS A 1 168 ? 23.382 19.236 -28.598 1.00 95.00 168 LYS A O 1
ATOM 1346 N N . VAL A 1 169 ? 21.727 17.845 -27.973 1.00 94.19 169 VAL A N 1
ATOM 1347 C CA . VAL A 1 169 ? 21.097 17.745 -29.297 1.00 94.19 169 VAL A CA 1
ATOM 1348 C C . VAL A 1 169 ? 20.116 18.897 -29.544 1.00 94.19 169 VAL A C 1
ATOM 1350 O O . VAL A 1 169 ? 20.065 19.444 -30.647 1.00 94.19 169 VAL A O 1
ATOM 1353 N N . GLY A 1 170 ? 19.341 19.280 -28.529 1.00 92.00 170 GLY A N 1
ATOM 1354 C CA . GLY A 1 170 ? 18.365 20.364 -28.607 1.00 92.00 170 GLY A CA 1
ATOM 1355 C C . GLY A 1 170 ? 17.348 20.178 -29.738 1.00 92.00 170 GLY A C 1
ATOM 1356 O O . GLY A 1 170 ? 16.878 19.072 -30.003 1.00 92.00 170 GLY A O 1
ATOM 1357 N N . SER A 1 171 ? 17.021 21.271 -30.430 1.00 89.56 171 SER A N 1
ATOM 1358 C CA . SER A 1 171 ? 16.093 21.290 -31.573 1.00 89.56 171 SER A CA 1
ATOM 1359 C C . SER A 1 171 ? 16.594 20.530 -32.804 1.00 89.56 171 SER A C 1
ATOM 1361 O O . SER A 1 171 ? 15.806 20.247 -33.700 1.00 89.56 171 SER A O 1
ATOM 1363 N N . ASN A 1 172 ? 17.878 20.170 -32.853 1.00 89.81 172 ASN A N 1
ATOM 1364 C CA . ASN A 1 172 ? 18.506 19.589 -34.042 1.00 89.81 172 ASN A CA 1
ATOM 1365 C C . ASN A 1 172 ? 18.330 18.060 -34.120 1.00 89.81 172 ASN A C 1
ATOM 1367 O O . ASN A 1 172 ? 18.877 17.414 -35.010 1.00 89.81 172 ASN A O 1
ATOM 1371 N N . PHE A 1 173 ? 17.563 17.449 -33.208 1.00 91.12 173 PHE A N 1
ATOM 1372 C CA . PHE A 1 173 ? 17.403 15.988 -33.132 1.00 91.12 173 PHE A CA 1
ATOM 1373 C C . PHE A 1 173 ? 16.827 15.358 -34.408 1.00 91.12 173 PHE A C 1
ATOM 1375 O O . PHE A 1 173 ? 17.128 14.203 -34.718 1.00 91.12 173 PHE A O 1
ATOM 1382 N N . ALA A 1 174 ? 16.024 16.116 -35.159 1.00 90.50 174 ALA A N 1
ATOM 1383 C CA . ALA A 1 174 ? 15.450 15.680 -36.428 1.00 90.50 174 ALA A CA 1
ATOM 1384 C C . ALA A 1 174 ? 16.503 15.554 -37.547 1.00 90.50 174 ALA A C 1
ATOM 1386 O O . ALA A 1 174 ? 16.325 14.757 -38.467 1.00 90.50 174 ALA A O 1
ATOM 1387 N N . GLU A 1 175 ? 17.605 16.301 -37.452 1.00 93.44 175 GLU A N 1
ATOM 1388 C CA . GLU A 1 175 ? 18.669 16.365 -38.463 1.00 93.44 175 GLU A CA 1
ATOM 1389 C C . GLU A 1 175 ? 19.770 15.320 -38.240 1.00 93.44 175 GLU A C 1
ATOM 1391 O O . GLU A 1 175 ? 20.613 15.113 -39.112 1.00 93.44 175 GLU A O 1
ATOM 1396 N N . LEU A 1 176 ? 19.756 14.629 -37.093 1.00 94.75 176 LEU A N 1
ATOM 1397 C CA . LEU A 1 176 ? 20.747 13.606 -36.768 1.00 94.75 176 LEU A CA 1
ATOM 1398 C C . LEU A 1 176 ? 20.762 12.494 -37.818 1.00 94.75 176 LEU A C 1
ATOM 1400 O O . LEU A 1 176 ? 19.711 11.943 -38.183 1.00 94.75 176 LEU A O 1
ATOM 1404 N N . SER A 1 177 ? 21.967 12.088 -38.224 1.00 96.50 177 SER A N 1
ATOM 1405 C CA . SER A 1 177 ? 22.151 10.869 -39.006 1.00 96.50 177 SER A CA 1
ATOM 1406 C C . SER A 1 177 ? 21.642 9.651 -38.232 1.00 96.50 177 SER A C 1
ATOM 1408 O O . SER A 1 177 ? 21.505 9.664 -37.007 1.00 96.50 177 SER A O 1
ATOM 1410 N N . ARG A 1 178 ? 21.403 8.536 -38.934 1.00 95.31 178 ARG A N 1
ATOM 1411 C CA . ARG A 1 178 ? 20.941 7.292 -38.296 1.00 95.31 178 ARG A CA 1
ATOM 1412 C C . ARG A 1 178 ? 21.846 6.857 -37.137 1.00 95.31 178 ARG A C 1
ATOM 1414 O O . ARG A 1 178 ? 21.337 6.403 -36.118 1.00 95.31 178 ARG A O 1
ATOM 1421 N N . LYS A 1 179 ? 23.168 6.984 -37.293 1.00 96.38 179 LYS A N 1
ATOM 1422 C CA . LYS A 1 179 ? 24.135 6.598 -36.258 1.00 96.38 179 LYS A CA 1
ATOM 1423 C C . LYS A 1 179 ? 24.049 7.530 -35.048 1.00 96.38 179 LYS A C 1
ATOM 1425 O O . LYS A 1 179 ? 23.842 7.049 -33.942 1.00 96.38 179 LYS A O 1
ATOM 1430 N N . GLU A 1 180 ? 24.120 8.842 -35.271 1.00 97.12 180 GLU A N 1
ATOM 1431 C CA . GLU A 1 180 ? 24.045 9.842 -34.195 1.00 97.12 180 GLU A CA 1
ATOM 1432 C C . GLU A 1 180 ? 22.720 9.765 -33.436 1.00 97.12 180 GLU A C 1
ATOM 1434 O O . GLU A 1 180 ? 22.695 9.893 -32.217 1.00 97.12 180 GLU A O 1
ATOM 1439 N N . ARG A 1 181 ? 21.617 9.496 -34.143 1.00 97.31 181 ARG A N 1
ATOM 1440 C CA . ARG A 1 181 ? 20.297 9.289 -33.544 1.00 97.31 181 ARG A CA 1
ATOM 1441 C C . ARG A 1 181 ? 20.277 8.083 -32.611 1.00 97.31 181 ARG A C 1
ATOM 1443 O O . ARG A 1 181 ? 19.740 8.186 -31.514 1.00 97.31 181 ARG A O 1
ATOM 1450 N N . ILE A 1 182 ? 20.849 6.953 -33.031 1.00 97.19 182 ILE A N 1
ATOM 1451 C CA . ILE A 1 182 ? 20.943 5.752 -32.190 1.00 97.19 182 ILE A CA 1
ATOM 1452 C C . ILE A 1 182 ? 21.802 6.042 -30.955 1.00 97.19 182 ILE A C 1
ATOM 1454 O O . ILE A 1 182 ? 21.379 5.722 -29.847 1.00 97.19 182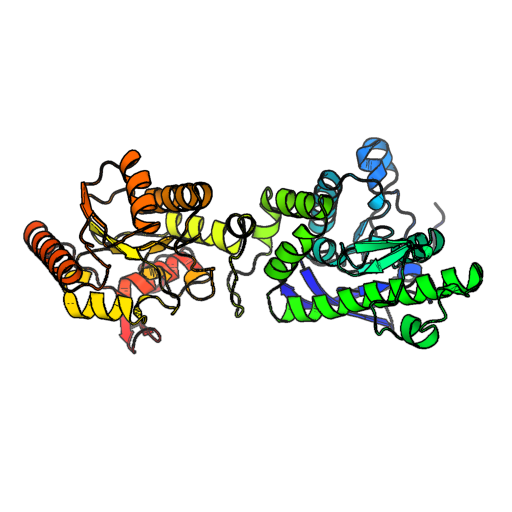 ILE A O 1
ATOM 1458 N N . ASP A 1 183 ? 22.963 6.677 -31.125 1.00 96.25 183 ASP A N 1
ATOM 1459 C CA . ASP A 1 183 ? 23.870 7.003 -30.016 1.00 96.25 183 ASP A CA 1
ATOM 1460 C C . ASP A 1 183 ? 23.206 7.965 -29.011 1.00 96.25 183 ASP A C 1
ATOM 1462 O O . ASP A 1 183 ? 23.242 7.733 -27.800 1.00 96.25 183 ASP A O 1
ATOM 1466 N N . PHE A 1 184 ? 22.498 8.984 -29.510 1.00 97.56 184 PHE A N 1
ATOM 1467 C CA . PHE A 1 184 ? 21.671 9.886 -28.705 1.00 97.56 184 PHE A CA 1
ATOM 1468 C C . PHE A 1 184 ? 20.590 9.135 -27.914 1.00 97.56 184 PHE A C 1
ATOM 1470 O O . PHE A 1 184 ? 20.453 9.341 -26.706 1.00 97.56 184 PHE A O 1
ATOM 1477 N N . LEU A 1 185 ? 19.822 8.264 -28.577 1.00 97.94 185 LEU A N 1
ATOM 1478 C CA . LEU A 1 185 ? 18.746 7.511 -27.934 1.00 97.94 185 LEU A CA 1
ATOM 1479 C C . LEU A 1 185 ? 19.276 6.548 -26.869 1.00 97.94 185 LEU A C 1
ATOM 1481 O O . LEU A 1 185 ? 18.655 6.427 -25.815 1.00 97.94 185 LEU A O 1
ATOM 1485 N N . LYS A 1 186 ? 20.426 5.902 -27.102 1.00 97.38 186 LYS A N 1
ATOM 1486 C CA . LYS A 1 186 ? 21.089 5.065 -26.092 1.00 97.38 186 LYS A CA 1
ATOM 1487 C C . LYS A 1 186 ? 21.434 5.885 -24.853 1.00 97.38 186 LYS A C 1
ATOM 1489 O O . LYS A 1 186 ? 21.016 5.523 -23.756 1.00 97.38 186 LYS A O 1
ATOM 1494 N N . GLU A 1 187 ? 22.125 7.018 -25.029 1.00 96.81 187 GLU A N 1
ATOM 1495 C CA . GLU A 1 187 ? 22.508 7.893 -23.912 1.00 96.81 187 GLU A CA 1
ATOM 1496 C C . GLU A 1 187 ? 21.263 8.377 -23.149 1.00 96.81 187 GLU A C 1
ATOM 1498 O O . GLU A 1 187 ? 21.192 8.243 -21.926 1.00 96.81 187 GLU A O 1
ATOM 1503 N N . HIS A 1 188 ? 20.247 8.884 -23.855 1.00 98.00 188 HIS A N 1
ATOM 1504 C CA . HIS A 1 188 ? 19.004 9.362 -23.242 1.00 98.00 188 HIS A CA 1
ATOM 1505 C C . HIS A 1 188 ? 18.255 8.253 -22.489 1.00 98.00 188 HIS A C 1
ATOM 1507 O O . HIS A 1 188 ? 17.925 8.430 -21.313 1.00 98.00 188 HIS A O 1
ATOM 1513 N N . ASN A 1 189 ? 17.998 7.111 -23.130 1.00 98.44 189 ASN A N 1
ATOM 1514 C CA . ASN A 1 189 ? 17.184 6.057 -22.532 1.00 98.44 189 ASN A CA 1
ATOM 1515 C C . ASN A 1 189 ? 17.881 5.432 -21.307 1.00 98.44 189 ASN A C 1
ATOM 1517 O O . ASN A 1 189 ? 17.225 5.187 -20.289 1.00 98.44 189 ASN A O 1
ATOM 1521 N N . THR A 1 190 ? 19.206 5.236 -21.357 1.00 97.50 190 THR A N 1
ATOM 1522 C CA . THR A 1 190 ? 19.997 4.774 -20.204 1.00 97.50 190 THR A CA 1
ATOM 1523 C C . THR A 1 190 ? 19.973 5.796 -19.067 1.00 97.50 190 THR A C 1
ATOM 1525 O O . THR A 1 190 ? 19.740 5.425 -17.913 1.00 97.50 190 THR A O 1
ATOM 1528 N N . LEU A 1 191 ? 20.132 7.094 -19.362 1.00 97.31 191 LEU A N 1
ATOM 1529 C CA . LEU A 1 191 ? 20.030 8.149 -18.346 1.00 97.31 191 LEU A CA 1
ATOM 1530 C C . LEU A 1 191 ? 18.654 8.158 -17.670 1.00 97.31 191 LEU A C 1
ATOM 1532 O O . LEU A 1 191 ? 18.588 8.310 -16.448 1.00 97.31 191 LEU A O 1
ATOM 1536 N N . LYS A 1 192 ? 17.572 7.950 -18.431 1.00 98.31 192 LYS A N 1
ATOM 1537 C CA . LYS A 1 192 ? 16.210 7.869 -17.886 1.00 98.31 192 LYS A CA 1
ATOM 1538 C C . LYS A 1 192 ? 15.999 6.651 -17.004 1.00 98.31 192 LYS A C 1
ATOM 1540 O O . LYS A 1 192 ? 15.395 6.772 -15.940 1.00 98.31 192 LYS A O 1
ATOM 1545 N N . LEU A 1 193 ? 16.536 5.496 -17.386 1.00 98.25 193 LEU A N 1
ATOM 1546 C CA . LEU A 1 193 ? 16.466 4.296 -16.553 1.00 98.25 193 LEU A CA 1
ATOM 1547 C C . LEU A 1 193 ? 17.216 4.500 -15.223 1.00 98.25 193 LEU A C 1
ATOM 1549 O O . LEU A 1 193 ? 16.681 4.219 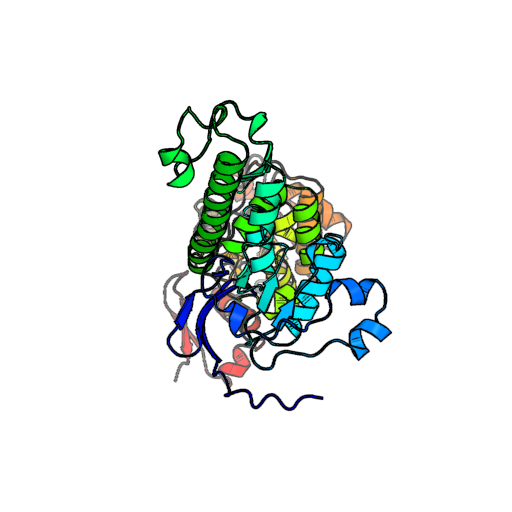-14.149 1.00 98.25 193 LEU A O 1
ATOM 1553 N N . GLN A 1 194 ? 18.420 5.076 -15.274 1.00 97.44 194 GLN A N 1
ATOM 1554 C CA . GLN A 1 194 ? 19.217 5.409 -14.086 1.00 97.44 194 GLN A CA 1
ATOM 1555 C C . GLN A 1 194 ? 18.558 6.477 -13.200 1.00 97.44 194 GLN A C 1
ATOM 1557 O 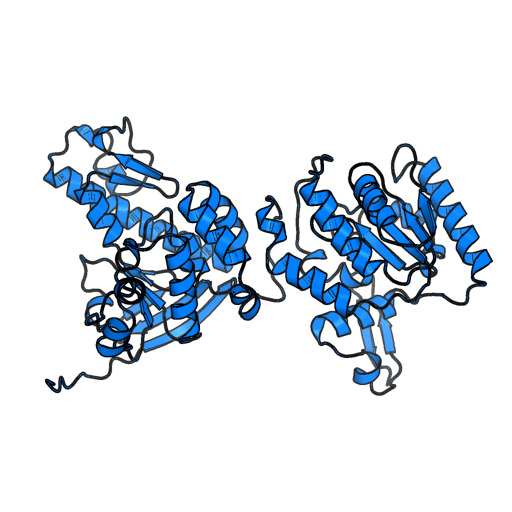O . GLN A 1 194 ? 18.671 6.430 -11.973 1.00 97.44 194 GLN A O 1
ATOM 1562 N N . GLU A 1 195 ? 17.883 7.457 -13.802 1.00 97.75 195 GLU A N 1
ATOM 1563 C CA . GLU A 1 195 ? 17.097 8.466 -13.091 1.00 97.75 195 GLU A CA 1
ATOM 1564 C C . GLU A 1 195 ? 15.950 7.822 -12.308 1.00 97.75 195 GLU A C 1
ATOM 1566 O O . GLU A 1 195 ? 15.792 8.114 -11.123 1.00 97.75 195 GLU A O 1
ATOM 1571 N N . GLN A 1 196 ? 15.223 6.881 -12.917 1.00 98.12 196 GLN A N 1
ATOM 1572 C CA . GLN A 1 196 ? 14.168 6.137 -12.226 1.00 98.12 196 GLN A CA 1
ATOM 1573 C C . GLN A 1 196 ? 14.720 5.300 -11.066 1.00 98.12 196 GLN A C 1
ATOM 1575 O O . GLN A 1 196 ? 14.134 5.300 -9.987 1.00 98.12 196 GLN A O 1
ATOM 1580 N N . ALA A 1 197 ? 15.878 4.656 -11.231 1.00 98.44 197 ALA A N 1
ATOM 1581 C CA . ALA A 1 197 ? 16.531 3.933 -10.139 1.00 98.44 197 ALA A CA 1
ATOM 1582 C C . ALA A 1 197 ? 16.901 4.857 -8.959 1.00 98.44 197 ALA A C 1
ATOM 1584 O O . ALA A 1 197 ? 16.680 4.507 -7.800 1.00 98.44 197 ALA A O 1
ATOM 1585 N N . ARG A 1 198 ? 17.411 6.068 -9.240 1.00 98.50 198 ARG A N 1
ATOM 1586 C CA . ARG A 1 198 ? 17.676 7.100 -8.219 1.00 98.50 198 ARG A CA 1
ATOM 1587 C C . ARG A 1 198 ? 16.398 7.542 -7.507 1.00 98.50 198 ARG A C 1
ATOM 1589 O O . ARG A 1 198 ? 16.390 7.585 -6.281 1.00 98.50 198 ARG A O 1
ATOM 1596 N N . LEU A 1 199 ? 15.336 7.830 -8.258 1.00 98.56 199 LEU A N 1
ATOM 1597 C CA . LEU A 1 199 ? 14.040 8.231 -7.707 1.00 98.56 199 LEU A CA 1
ATOM 1598 C C . LEU A 1 199 ? 13.466 7.151 -6.782 1.00 98.56 199 LEU A C 1
ATOM 1600 O O . LEU A 1 199 ? 13.035 7.459 -5.674 1.00 98.56 199 LEU A O 1
ATOM 1604 N N . LEU A 1 200 ? 13.519 5.882 -7.197 1.00 98.62 200 LEU A N 1
ATOM 1605 C CA . LEU A 1 200 ? 13.025 4.761 -6.396 1.00 98.62 200 LEU A CA 1
ATOM 1606 C C . LEU A 1 200 ? 13.724 4.648 -5.042 1.00 98.62 200 LEU A C 1
ATOM 1608 O O . LEU A 1 200 ? 13.073 4.303 -4.060 1.00 98.62 200 LEU A O 1
ATOM 1612 N N . ARG A 1 201 ? 15.015 4.993 -4.950 1.00 98.75 201 ARG A N 1
ATOM 1613 C CA . ARG A 1 201 ? 15.707 5.041 -3.655 1.00 98.75 201 ARG A CA 1
ATOM 1614 C C . ARG A 1 201 ? 15.070 6.056 -2.713 1.00 98.75 201 ARG A C 1
ATOM 1616 O O . ARG A 1 201 ? 14.847 5.730 -1.553 1.00 98.75 201 ARG A O 1
ATOM 1623 N N . GLU A 1 202 ? 14.720 7.249 -3.187 1.00 98.50 202 GLU A N 1
ATOM 1624 C CA . GLU A 1 202 ? 14.032 8.224 -2.331 1.00 98.50 202 GLU A CA 1
ATOM 1625 C C . GLU A 1 202 ? 12.618 7.773 -1.965 1.00 98.50 202 GLU A C 1
ATOM 1627 O O . GLU A 1 202 ? 12.241 7.873 -0.802 1.00 98.50 202 GLU A O 1
ATOM 1632 N N . ILE A 1 203 ? 11.883 7.178 -2.907 1.00 98.38 203 ILE A N 1
ATOM 1633 C CA . ILE A 1 203 ? 10.539 6.639 -2.659 1.00 98.38 203 ILE A CA 1
ATOM 1634 C C . ILE A 1 203 ? 10.549 5.521 -1.598 1.00 98.38 203 ILE A C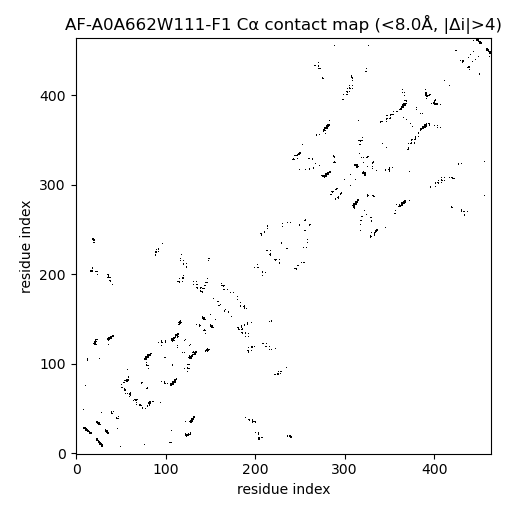 1
ATOM 1636 O O . ILE A 1 203 ? 9.681 5.490 -0.722 1.00 98.38 203 ILE A O 1
ATOM 1640 N N . ILE A 1 204 ? 11.548 4.630 -1.627 1.00 98.00 204 ILE A N 1
ATOM 1641 C CA . ILE A 1 204 ? 11.739 3.591 -0.600 1.00 98.00 204 ILE A CA 1
ATOM 1642 C C . ILE A 1 204 ? 12.116 4.225 0.748 1.00 98.00 204 ILE A C 1
ATOM 1644 O O . ILE A 1 204 ? 11.603 3.809 1.788 1.00 98.00 204 ILE A O 1
ATOM 1648 N N . ARG A 1 205 ? 12.983 5.251 0.767 1.00 97.56 205 ARG A N 1
ATOM 1649 C CA . ARG A 1 205 ? 13.324 5.972 2.010 1.00 97.56 205 ARG A CA 1
ATOM 1650 C C . ARG A 1 205 ? 12.117 6.672 2.621 1.00 97.56 205 ARG A C 1
ATOM 1652 O O . ARG A 1 205 ? 11.998 6.673 3.845 1.00 97.56 205 ARG A O 1
ATOM 1659 N N . SER A 1 206 ? 11.236 7.227 1.790 1.00 96.88 206 SER A N 1
ATOM 1660 C CA . SER A 1 206 ? 10.001 7.874 2.226 1.00 96.88 206 SER A CA 1
ATOM 1661 C C . SER A 1 206 ? 8.853 6.906 2.507 1.00 96.88 206 SER A C 1
ATOM 1663 O O . SER A 1 206 ? 7.801 7.370 2.927 1.00 96.88 206 SER A O 1
ATOM 1665 N N . GLU A 1 207 ? 9.033 5.595 2.304 1.00 96.62 207 GLU A N 1
ATOM 1666 C CA . GLU A 1 207 ? 8.026 4.554 2.570 1.00 96.62 207 GLU A CA 1
ATOM 1667 C C . GLU A 1 207 ? 6.707 4.769 1.795 1.00 96.62 207 GLU A C 1
ATOM 1669 O O . GLU A 1 207 ? 5.612 4.526 2.311 1.00 96.62 207 GLU A O 1
ATOM 1674 N N . THR A 1 208 ? 6.800 5.284 0.566 1.00 96.25 208 THR A N 1
ATOM 1675 C CA . THR A 1 208 ? 5.651 5.603 -0.304 1.00 96.25 208 THR A CA 1
ATOM 1676 C C . THR A 1 208 ? 5.637 4.767 -1.582 1.00 96.25 208 THR A C 1
ATOM 1678 O O . THR A 1 208 ? 4.928 5.105 -2.536 1.00 96.25 208 THR A O 1
ATOM 1681 N N . LEU A 1 209 ? 6.381 3.653 -1.620 1.00 97.00 209 LEU A N 1
ATOM 1682 C CA . LEU A 1 209 ? 6.538 2.853 -2.831 1.00 97.00 209 LEU A CA 1
ATOM 1683 C C . LEU A 1 209 ? 5.198 2.379 -3.369 1.00 97.00 209 LEU A C 1
ATOM 1685 O O . LEU A 1 209 ? 4.892 2.644 -4.524 1.00 97.00 209 LEU A O 1
ATOM 1689 N N . ARG A 1 210 ? 4.353 1.762 -2.540 1.00 95.94 210 ARG A N 1
ATOM 1690 C CA . ARG A 1 210 ? 3.062 1.233 -3.003 1.00 95.94 210 ARG A CA 1
ATOM 1691 C C . ARG A 1 210 ? 2.173 2.308 -3.650 1.00 95.94 210 ARG A C 1
ATOM 1693 O O . ARG A 1 210 ? 1.536 2.038 -4.664 1.00 95.94 210 ARG A O 1
ATOM 1700 N N . ASN A 1 211 ? 2.192 3.541 -3.137 1.00 96.50 211 ASN A N 1
ATOM 1701 C CA . ASN A 1 211 ? 1.494 4.671 -3.757 1.00 96.50 211 ASN A CA 1
ATOM 1702 C C . ASN A 1 211 ? 2.057 5.035 -5.130 1.00 96.50 211 ASN A C 1
ATOM 1704 O O . ASN A 1 211 ? 1.299 5.292 -6.065 1.00 96.50 211 ASN A O 1
ATOM 1708 N N . PHE A 1 212 ? 3.381 5.032 -5.254 1.00 97.19 212 PHE A N 1
ATOM 1709 C CA . PHE A 1 212 ? 4.057 5.269 -6.521 1.00 97.19 212 PHE A CA 1
ATOM 1710 C C . PHE A 1 212 ? 3.763 4.159 -7.546 1.00 97.19 212 PHE A C 1
ATOM 1712 O O . PHE A 1 212 ? 3.523 4.451 -8.717 1.00 97.19 212 PHE A O 1
ATOM 1719 N N . ILE A 1 213 ? 3.713 2.900 -7.101 1.00 97.38 213 ILE A N 1
ATOM 1720 C CA . ILE A 1 213 ? 3.369 1.729 -7.920 1.00 97.38 213 ILE A CA 1
ATOM 1721 C C . ILE A 1 213 ? 1.941 1.824 -8.454 1.00 97.38 213 ILE A C 1
ATOM 1723 O O . ILE A 1 213 ? 1.740 1.640 -9.651 1.00 97.38 213 ILE A O 1
ATOM 1727 N N . GLU A 1 214 ? 0.961 2.160 -7.614 1.00 97.12 214 GLU A N 1
ATOM 1728 C CA . GLU A 1 214 ? -0.435 2.312 -8.049 1.00 97.12 214 GLU A CA 1
ATOM 1729 C C . GLU A 1 214 ? -0.602 3.394 -9.112 1.00 97.12 214 GLU A C 1
ATOM 1731 O O . GLU A 1 214 ? -1.273 3.165 -10.117 1.00 97.12 214 GLU A O 1
ATOM 1736 N N . ALA A 1 215 ? 0.057 4.542 -8.938 1.00 96.06 215 ALA A N 1
ATOM 1737 C CA . ALA A 1 215 ? 0.059 5.588 -9.955 1.00 96.06 215 ALA A CA 1
ATOM 1738 C C . ALA A 1 215 ? 0.731 5.105 -11.251 1.00 96.06 215 ALA A C 1
ATOM 1740 O O . ALA A 1 215 ? 0.204 5.310 -12.346 1.00 96.06 215 ALA A O 1
ATOM 1741 N N . ARG A 1 216 ? 1.878 4.421 -11.141 1.00 95.81 216 ARG A N 1
ATOM 1742 C CA . ARG A 1 216 ? 2.630 3.936 -12.304 1.00 95.81 216 ARG A CA 1
ATOM 1743 C C . ARG A 1 216 ? 1.883 2.856 -13.082 1.00 95.81 216 ARG A C 1
ATOM 1745 O O . ARG A 1 216 ? 1.925 2.866 -14.313 1.00 95.81 216 ARG A O 1
ATOM 1752 N N . ALA A 1 217 ? 1.186 1.957 -12.393 1.00 96.19 217 ALA A N 1
ATOM 1753 C CA . ALA A 1 217 ? 0.465 0.847 -13.005 1.00 96.19 217 ALA A CA 1
ATOM 1754 C C . ALA A 1 217 ? -0.583 1.318 -14.023 1.00 96.19 217 ALA A C 1
ATOM 1756 O O . ALA A 1 217 ? -0.798 0.650 -15.031 1.00 96.19 217 ALA A O 1
ATOM 1757 N N . LYS A 1 218 ? -1.164 2.510 -13.829 1.00 94.94 218 LYS A N 1
ATOM 1758 C CA . LYS A 1 218 ? -2.158 3.094 -14.745 1.00 94.94 218 LYS A CA 1
ATOM 1759 C C . LYS A 1 218 ? -1.581 3.582 -16.078 1.00 94.94 218 LYS A C 1
ATOM 1761 O O . LYS A 1 218 ? -2.345 3.939 -16.967 1.00 94.94 218 LYS A O 1
ATOM 1766 N N . THR A 1 219 ? -0.257 3.595 -16.242 1.00 95.44 219 THR A N 1
ATOM 1767 C CA . THR A 1 219 ? 0.389 4.040 -17.491 1.00 95.44 219 THR A CA 1
ATOM 1768 C C . THR A 1 219 ? 0.441 2.960 -18.577 1.00 95.44 219 THR A C 1
ATOM 1770 O O . THR A 1 219 ? 0.746 3.279 -19.723 1.00 95.44 219 THR A O 1
ATOM 1773 N N . SER A 1 220 ? 0.162 1.691 -18.250 1.00 94.88 220 SER A N 1
ATOM 1774 C CA . SER A 1 220 ? 0.157 0.586 -19.218 1.00 94.88 220 SER A CA 1
ATOM 1775 C C . SER A 1 220 ? -0.743 -0.573 -18.755 1.00 94.88 220 SER A C 1
ATOM 1777 O O . SER A 1 220 ? -0.726 -0.907 -17.564 1.00 94.88 220 SER A O 1
ATOM 1779 N N . PRO A 1 221 ? -1.490 -1.232 -19.667 1.00 96.56 221 PRO A N 1
ATOM 1780 C CA . PRO A 1 221 ? -2.255 -2.439 -19.351 1.00 96.56 221 PRO A CA 1
ATOM 1781 C C . PRO A 1 221 ? -1.412 -3.532 -18.687 1.00 96.56 221 PRO A C 1
ATOM 1783 O O . PRO A 1 221 ? -1.847 -4.110 -17.693 1.00 96.56 221 PRO A O 1
ATOM 1786 N N . ASP A 1 222 ? -0.188 -3.760 -19.165 1.00 96.75 222 ASP A N 1
ATOM 1787 C CA . ASP A 1 222 ? 0.693 -4.811 -18.645 1.00 96.75 222 ASP A CA 1
ATOM 1788 C C . ASP A 1 222 ? 1.062 -4.563 -17.182 1.00 96.75 222 ASP A C 1
ATOM 1790 O O . ASP A 1 222 ? 0.990 -5.466 -16.351 1.00 96.75 222 ASP A O 1
ATOM 1794 N N . LEU A 1 223 ? 1.378 -3.312 -16.834 1.00 97.19 223 LEU A N 1
ATOM 1795 C CA . LEU A 1 223 ? 1.697 -2.932 -15.458 1.00 97.19 223 LEU A CA 1
ATOM 1796 C C . LEU A 1 223 ? 0.472 -3.027 -14.541 1.00 97.19 223 LEU A C 1
ATOM 1798 O O . LEU A 1 223 ? 0.598 -3.419 -13.382 1.00 97.19 223 LEU A O 1
ATOM 1802 N N . THR A 1 224 ? -0.718 -2.719 -15.063 1.00 97.69 224 THR A N 1
ATOM 1803 C CA . THR A 1 224 ? -1.978 -2.941 -14.340 1.00 97.69 224 THR A CA 1
ATOM 1804 C C . THR A 1 224 ? -2.213 -4.430 -14.083 1.00 97.69 224 THR A C 1
ATOM 1806 O O . THR A 1 224 ? -2.588 -4.797 -12.970 1.00 97.69 224 THR A O 1
ATOM 1809 N N . VAL A 1 225 ? -1.961 -5.301 -15.069 1.00 98.12 225 VAL A N 1
ATOM 1810 C CA . VAL A 1 225 ? -2.042 -6.757 -14.880 1.00 98.12 225 VAL A CA 1
ATOM 1811 C C . VAL A 1 225 ? -1.048 -7.204 -13.813 1.00 98.12 225 VAL A C 1
ATOM 1813 O O . VAL A 1 225 ? -1.450 -7.900 -12.887 1.00 98.12 225 VAL A O 1
ATOM 1816 N N . MET A 1 226 ? 0.210 -6.762 -13.882 1.00 98.19 226 MET A N 1
ATOM 1817 C CA . MET A 1 226 ? 1.224 -7.124 -12.887 1.00 98.19 226 MET A CA 1
ATOM 1818 C C . MET A 1 226 ? 0.805 -6.738 -11.462 1.00 98.19 226 MET A C 1
ATOM 1820 O O . MET A 1 226 ? 0.928 -7.554 -10.552 1.00 98.19 226 MET A O 1
ATOM 1824 N N . LEU A 1 227 ? 0.275 -5.525 -11.262 1.00 97.69 227 LEU A N 1
ATOM 1825 C CA . LEU A 1 227 ? -0.192 -5.076 -9.947 1.00 97.69 227 LEU A CA 1
ATOM 1826 C C . LEU A 1 227 ? -1.386 -5.900 -9.445 1.00 97.69 227 LEU A C 1
ATOM 1828 O O . LEU A 1 227 ? -1.397 -6.330 -8.299 1.00 97.69 227 LEU A O 1
ATOM 1832 N N . ARG A 1 228 ? -2.366 -6.181 -10.308 1.00 96.75 228 ARG A N 1
ATOM 1833 C CA . ARG A 1 228 ? -3.523 -7.009 -9.931 1.00 96.75 228 ARG A CA 1
ATOM 1834 C C . ARG A 1 228 ? -3.116 -8.431 -9.561 1.00 96.75 228 ARG A C 1
ATOM 1836 O O . ARG A 1 228 ? -3.653 -8.974 -8.608 1.00 96.75 228 ARG A O 1
ATOM 1843 N N . ARG A 1 229 ? -2.145 -9.005 -10.279 1.00 97.25 229 ARG A N 1
ATOM 1844 C CA . ARG A 1 229 ? -1.588 -10.328 -9.964 1.00 97.25 229 ARG A CA 1
ATOM 1845 C C . ARG A 1 229 ? -0.784 -10.318 -8.672 1.00 97.25 229 ARG A C 1
ATOM 1847 O O . ARG A 1 229 ? -0.864 -11.284 -7.932 1.00 97.25 229 ARG A O 1
ATOM 1854 N N . ALA A 1 230 ? -0.058 -9.241 -8.370 1.00 95.38 230 ALA A N 1
ATOM 1855 C CA . ALA A 1 230 ? 0.575 -9.077 -7.061 1.00 95.38 230 ALA A CA 1
ATOM 1856 C C . ALA A 1 230 ? -0.456 -9.133 -5.923 1.00 95.38 230 ALA A C 1
ATOM 1858 O O . ALA A 1 230 ? -0.235 -9.832 -4.936 1.00 95.38 230 ALA A O 1
ATOM 1859 N N . ASP A 1 231 ? -1.588 -8.452 -6.103 1.00 94.88 231 ASP A N 1
ATOM 1860 C CA . ASP A 1 231 ? -2.669 -8.341 -5.116 1.00 94.88 231 ASP A CA 1
ATOM 1861 C C . ASP A 1 231 ? -3.497 -9.627 -4.935 1.00 94.88 231 ASP A C 1
ATOM 1863 O O . ASP A 1 231 ? -4.353 -9.690 -4.058 1.00 94.88 231 ASP A O 1
ATOM 1867 N N . GLU A 1 232 ? -3.267 -10.647 -5.763 1.00 93.56 232 GLU A N 1
ATOM 1868 C CA . GLU A 1 232 ? -3.862 -11.985 -5.635 1.00 93.56 232 GLU A CA 1
ATOM 1869 C C . GLU A 1 232 ? -2.978 -12.942 -4.813 1.00 93.56 232 GLU A C 1
ATOM 1871 O O . GLU A 1 232 ? -3.332 -14.106 -4.641 1.00 93.56 232 GLU A O 1
ATOM 1876 N N . THR A 1 233 ? -1.815 -12.486 -4.331 1.00 92.00 233 THR A N 1
ATOM 1877 C CA . THR A 1 233 ? -0.819 -13.339 -3.666 1.00 92.00 233 THR A CA 1
ATOM 1878 C C . THR A 1 233 ? -0.483 -12.864 -2.257 1.00 92.00 233 THR A C 1
ATOM 1880 O O . THR A 1 233 ? -0.298 -11.671 -2.022 1.00 92.00 233 THR A O 1
ATOM 1883 N N . ASP A 1 234 ? -0.232 -13.811 -1.353 1.00 91.31 234 ASP A N 1
ATOM 1884 C CA . ASP A 1 234 ? 0.227 -13.518 0.016 1.00 91.31 234 ASP A CA 1
ATOM 1885 C C . ASP A 1 234 ? 1.728 -13.178 0.089 1.00 91.31 234 ASP A C 1
ATOM 1887 O O . ASP A 1 234 ? 2.253 -12.828 1.145 1.00 91.31 234 ASP A O 1
ATOM 1891 N N . PHE A 1 235 ? 2.449 -13.248 -1.039 1.00 94.00 235 PHE A N 1
ATOM 1892 C CA . PHE A 1 235 ? 3.895 -13.011 -1.110 1.00 94.00 235 PHE A CA 1
ATOM 1893 C C . PHE A 1 235 ? 4.305 -11.673 -0.485 1.00 94.00 235 PHE A C 1
ATOM 1895 O O . PHE A 1 235 ? 5.346 -11.572 0.162 1.00 94.00 235 PHE A O 1
ATOM 1902 N N . PHE A 1 236 ? 3.495 -10.633 -0.670 1.00 93.00 236 PHE A N 1
ATOM 1903 C CA . PHE A 1 236 ? 3.799 -9.309 -0.139 1.00 93.00 236 PHE A CA 1
ATOM 1904 C C . PHE A 1 236 ? 3.544 -9.184 1.363 1.00 93.00 236 PHE A C 1
ATOM 1906 O O . PHE A 1 236 ? 4.143 -8.300 1.974 1.00 93.00 236 PHE A O 1
ATOM 1913 N N . GLU A 1 237 ? 2.728 -10.054 1.968 1.00 88.25 237 GLU A N 1
ATOM 1914 C CA . GLU A 1 237 ? 2.466 -10.033 3.411 1.00 88.25 237 GLU A CA 1
ATOM 1915 C C . GLU A 1 237 ? 3.701 -10.430 4.229 1.00 88.25 237 GLU A C 1
ATOM 1917 O O . GLU A 1 237 ? 3.916 -9.887 5.314 1.00 88.25 237 GLU A O 1
ATOM 1922 N N . GLU A 1 238 ? 4.541 -11.326 3.697 1.00 87.25 238 GLU A N 1
ATOM 1923 C CA . GLU A 1 238 ? 5.725 -11.869 4.382 1.00 87.25 238 GLU A CA 1
ATOM 1924 C C . GLU A 1 238 ? 6.738 -10.776 4.769 1.00 87.25 238 GLU A C 1
ATOM 1926 O O . GLU A 1 238 ? 7.293 -10.784 5.868 1.00 87.25 238 GLU A O 1
ATOM 1931 N N . MET A 1 239 ? 6.964 -9.808 3.875 1.00 88.75 239 MET A N 1
ATOM 1932 C CA . MET A 1 239 ? 7.959 -8.738 4.046 1.00 88.75 239 MET A CA 1
ATOM 1933 C C . MET A 1 239 ? 7.333 -7.367 4.298 1.00 88.75 239 MET A C 1
ATOM 1935 O O . MET A 1 239 ? 8.009 -6.334 4.225 1.00 88.75 239 MET A O 1
ATOM 1939 N N . TYR A 1 240 ? 6.039 -7.345 4.596 1.00 86.62 240 TYR A N 1
ATOM 1940 C CA . TYR A 1 240 ? 5.302 -6.125 4.847 1.00 86.62 240 TYR A CA 1
ATOM 1941 C C . TYR A 1 240 ? 5.667 -5.502 6.210 1.00 86.62 240 TYR A C 1
ATOM 1943 O O . TYR A 1 240 ? 5.542 -6.167 7.244 1.00 86.62 240 TYR A O 1
ATOM 1951 N N . PRO A 1 241 ? 6.089 -4.223 6.278 1.00 86.25 241 PRO A N 1
ATOM 1952 C CA . PRO A 1 241 ? 6.371 -3.591 7.561 1.00 86.25 241 PRO A CA 1
ATOM 1953 C C . PRO A 1 241 ? 5.070 -3.338 8.335 1.00 86.25 241 PRO A C 1
ATOM 1955 O O . PRO A 1 241 ? 4.175 -2.644 7.864 1.00 86.25 241 PRO A O 1
ATOM 1958 N N . ARG A 1 242 ? 4.991 -3.840 9.574 1.00 88.62 242 ARG A N 1
ATOM 1959 C CA . ARG A 1 242 ? 3.824 -3.652 10.464 1.00 88.62 242 ARG A CA 1
ATOM 1960 C C . ARG A 1 242 ? 3.596 -2.200 10.898 1.00 88.62 242 ARG A C 1
ATOM 1962 O O . ARG A 1 242 ? 2.536 -1.880 11.428 1.00 88.62 242 ARG A O 1
ATOM 1969 N N . PHE A 1 243 ? 4.583 -1.334 10.685 1.00 90.00 243 PHE A N 1
ATOM 1970 C CA . PHE A 1 243 ? 4.505 0.094 10.949 1.00 90.00 243 PHE A CA 1
ATOM 1971 C C . PHE A 1 243 ? 5.315 0.870 9.908 1.00 90.00 243 PHE A C 1
ATOM 1973 O O . PHE A 1 243 ? 6.449 0.499 9.595 1.00 90.00 243 PHE A O 1
ATOM 1980 N N . LYS A 1 244 ? 4.750 1.984 9.434 1.00 92.06 244 LYS A N 1
ATOM 1981 C CA . LYS A 1 244 ? 5.436 2.997 8.624 1.00 92.06 244 LYS A CA 1
ATOM 1982 C C . LYS A 1 244 ? 5.223 4.376 9.241 1.00 92.06 244 LYS A C 1
ATOM 1984 O O . LYS A 1 244 ? 4.192 4.647 9.855 1.00 92.06 244 LYS A O 1
ATOM 1989 N N . ARG A 1 245 ? 6.203 5.258 9.056 1.00 91.00 245 ARG A N 1
ATOM 1990 C CA . ARG A 1 245 ? 6.103 6.681 9.407 1.00 91.00 245 ARG A CA 1
ATOM 1991 C C . ARG A 1 245 ? 5.326 7.460 8.351 1.00 91.00 245 ARG A C 1
ATOM 1993 O O . ARG A 1 245 ? 4.738 8.489 8.679 1.00 91.00 245 ARG A O 1
ATOM 2000 N N . SER A 1 246 ? 5.358 7.000 7.103 1.00 94.00 246 SER A N 1
ATOM 2001 C CA . SER A 1 246 ? 4.645 7.629 5.995 1.00 94.00 246 SER A CA 1
ATOM 2002 C C . SER A 1 246 ? 3.126 7.575 6.154 1.00 94.00 246 SER A C 1
ATOM 2004 O O . SER A 1 246 ? 2.573 6.766 6.901 1.00 94.00 246 SER A O 1
ATOM 2006 N N . ILE A 1 247 ? 2.452 8.469 5.429 1.00 94.44 247 ILE A N 1
ATOM 2007 C CA . ILE A 1 247 ? 1.003 8.416 5.253 1.00 94.44 247 ILE A CA 1
ATOM 2008 C C . ILE A 1 247 ? 0.698 7.474 4.089 1.00 94.44 247 ILE A C 1
ATOM 2010 O O . ILE A 1 247 ? 1.230 7.631 2.989 1.00 94.44 247 ILE A O 1
ATOM 2014 N N . VAL A 1 248 ? -0.192 6.520 4.331 1.00 93.94 248 VAL A N 1
ATOM 2015 C CA . VAL A 1 248 ? -0.758 5.635 3.318 1.00 93.94 248 VAL A CA 1
ATOM 2016 C C . VAL A 1 248 ? -1.898 6.362 2.614 1.00 93.94 248 VAL A C 1
ATOM 2018 O O . VAL A 1 248 ? -2.972 6.522 3.187 1.00 93.94 248 VAL A O 1
ATOM 2021 N N . TYR A 1 249 ? -1.702 6.774 1.364 1.00 95.19 249 TYR A N 1
ATOM 2022 C CA . TYR A 1 249 ? -2.806 7.333 0.577 1.00 95.19 249 TYR A CA 1
ATOM 2023 C C . TYR A 1 249 ? -3.606 6.209 -0.084 1.00 95.19 249 TYR A C 1
ATOM 2025 O O . TYR A 1 249 ? -3.048 5.417 -0.843 1.00 95.19 249 TYR A O 1
ATOM 2033 N N . MET A 1 250 ? -4.902 6.133 0.186 1.00 93.69 250 MET A N 1
ATOM 2034 C CA . MET A 1 250 ? -5.800 5.108 -0.349 1.00 93.69 250 MET A CA 1
ATOM 2035 C C . MET A 1 250 ? -6.652 5.725 -1.458 1.00 93.69 250 MET A C 1
ATOM 2037 O O . MET A 1 250 ? -7.832 5.999 -1.284 1.00 93.69 250 MET A O 1
ATOM 2041 N N . ASN A 1 251 ? -6.002 6.036 -2.583 1.00 91.50 251 ASN A N 1
ATOM 2042 C CA . ASN A 1 251 ? -6.591 6.844 -3.658 1.00 91.50 251 ASN A CA 1
ATOM 2043 C C . ASN A 1 251 ? -7.308 6.016 -4.735 1.00 91.50 251 ASN A C 1
ATOM 2045 O O . ASN A 1 251 ? -7.937 6.595 -5.617 1.00 91.50 251 ASN A O 1
ATOM 2049 N N . THR A 1 252 ? -7.139 4.691 -4.737 1.00 91.69 252 THR A N 1
ATOM 2050 C CA . THR A 1 252 ? -7.597 3.812 -5.823 1.00 91.69 252 THR A CA 1
ATOM 2051 C C . THR A 1 252 ? -8.264 2.554 -5.273 1.00 91.69 252 THR A C 1
ATOM 2053 O O . THR A 1 252 ? -8.014 2.175 -4.130 1.00 91.69 252 THR A O 1
ATOM 2056 N N . MET A 1 253 ? -9.057 1.858 -6.093 1.00 90.12 253 MET A N 1
ATOM 2057 C CA . MET A 1 253 ? -9.626 0.557 -5.711 1.00 90.12 253 MET A CA 1
ATOM 2058 C C . MET A 1 253 ? -8.543 -0.499 -5.462 1.00 90.12 253 MET A C 1
ATOM 2060 O O . MET A 1 253 ? -8.701 -1.356 -4.599 1.00 90.12 253 MET A O 1
ATOM 2064 N N . GLU A 1 254 ? -7.391 -0.411 -6.135 1.00 93.06 254 GLU A N 1
ATOM 2065 C CA . GLU A 1 254 ? -6.236 -1.263 -5.830 1.00 93.06 254 GLU A CA 1
ATOM 2066 C C . GLU A 1 254 ? -5.689 -1.044 -4.405 1.00 93.06 254 GLU A C 1
ATOM 2068 O O . GLU A 1 254 ? -5.045 -1.933 -3.849 1.00 93.06 254 GLU A O 1
ATOM 2073 N N . SER A 1 255 ? -5.986 0.096 -3.764 1.00 94.69 255 SER A N 1
ATOM 2074 C CA . SER A 1 255 ? -5.613 0.330 -2.366 1.00 94.69 255 SER A CA 1
ATOM 2075 C C . SER A 1 255 ? -6.323 -0.618 -1.387 1.00 94.69 255 SER A C 1
ATOM 2077 O O . SER A 1 255 ? -5.812 -0.835 -0.293 1.00 94.69 255 SER A O 1
ATOM 2079 N N . PHE A 1 256 ? -7.467 -1.199 -1.764 1.00 93.94 256 PHE A N 1
ATOM 2080 C CA . PHE A 1 256 ? -8.296 -2.041 -0.889 1.00 93.94 256 PHE A CA 1
ATOM 2081 C C . PHE A 1 256 ? -7.683 -3.425 -0.677 1.00 93.94 256 PHE A C 1
ATOM 2083 O O . PHE A 1 256 ? -7.920 -4.059 0.344 1.00 93.94 256 PHE A O 1
ATOM 2090 N N . LYS A 1 257 ? -6.851 -3.864 -1.627 1.00 92.62 257 LYS A N 1
ATOM 2091 C CA . LYS A 1 257 ? -6.117 -5.133 -1.575 1.00 92.62 257 LYS A CA 1
ATOM 2092 C C . LYS A 1 257 ? -4.700 -4.987 -1.020 1.00 92.62 257 LYS A C 1
ATOM 2094 O O . LYS A 1 257 ? -3.929 -5.942 -1.025 1.00 92.62 257 LYS A O 1
ATOM 2099 N N . ARG A 1 258 ? -4.321 -3.785 -0.574 1.00 93.00 258 ARG A N 1
ATOM 2100 C CA . ARG A 1 258 ? -2.999 -3.554 0.012 1.00 93.00 258 ARG A CA 1
ATOM 2101 C C . ARG A 1 258 ? -2.806 -4.401 1.270 1.00 93.00 258 ARG A C 1
ATOM 2103 O O . ARG A 1 258 ? -3.721 -4.440 2.094 1.00 93.00 258 ARG A O 1
ATOM 2110 N N . PRO A 1 259 ? -1.590 -4.920 1.516 1.00 92.06 259 PRO A N 1
ATOM 2111 C CA . PRO A 1 259 ? -1.264 -5.582 2.777 1.00 92.06 259 PRO A CA 1
ATOM 2112 C C . PRO A 1 259 ? -1.565 -4.719 4.012 1.00 92.06 259 PRO A C 1
ATOM 2114 O O . PRO A 1 259 ? -2.022 -5.253 5.016 1.00 92.06 259 PRO A O 1
ATOM 2117 N N . GLU A 1 260 ? -1.391 -3.388 3.926 1.00 94.00 260 GLU A N 1
ATOM 2118 C CA . GLU A 1 260 ? -1.848 -2.403 4.924 1.00 94.00 260 GLU A CA 1
ATOM 2119 C C . GLU A 1 260 ? -3.285 -2.673 5.414 1.00 94.00 260 GLU A C 1
ATOM 2121 O O . GLU A 1 260 ? -3.563 -2.652 6.613 1.00 94.00 260 GLU A O 1
ATOM 2126 N N . VAL A 1 261 ? -4.200 -2.854 4.458 1.00 95.00 261 VAL A N 1
ATOM 2127 C CA . VAL A 1 261 ? -5.650 -2.914 4.660 1.00 95.00 261 VAL A CA 1
ATOM 2128 C C . VAL A 1 261 ? -6.043 -4.329 5.050 1.00 95.00 261 VAL A C 1
ATOM 2130 O O . VAL A 1 261 ? -6.648 -4.518 6.105 1.00 95.00 261 VAL A O 1
ATOM 2133 N N . SER A 1 262 ? -5.631 -5.314 4.247 1.00 92.88 262 SER A N 1
ATOM 2134 C CA . SER A 1 262 ? -5.941 -6.730 4.455 1.00 92.88 262 SER A CA 1
ATOM 2135 C C . SER A 1 262 ? -5.473 -7.208 5.828 1.00 92.88 262 SER A C 1
ATOM 2137 O O . SER A 1 262 ? -6.259 -7.777 6.586 1.00 92.88 262 SER A O 1
ATOM 2139 N N . TYR A 1 263 ? -4.222 -6.905 6.202 1.00 93.56 263 TYR A N 1
ATOM 2140 C CA . TYR A 1 263 ? -3.692 -7.286 7.509 1.00 93.56 263 TYR A CA 1
ATOM 2141 C C . TYR A 1 263 ? -4.444 -6.606 8.647 1.00 93.56 263 TYR A C 1
ATOM 2143 O O . TYR A 1 263 ? -4.809 -7.277 9.606 1.00 93.56 263 TYR A O 1
ATOM 2151 N N . PHE A 1 264 ? -4.673 -5.291 8.561 1.00 96.00 264 PHE A N 1
ATOM 2152 C CA . PHE A 1 264 ? -5.350 -4.559 9.627 1.00 96.00 264 PHE A CA 1
ATOM 2153 C C . PHE A 1 264 ? -6.746 -5.124 9.877 1.00 96.00 264 PHE A C 1
ATOM 2155 O O . PHE A 1 264 ? -7.043 -5.479 11.012 1.00 96.00 264 PHE A O 1
ATOM 2162 N N . LEU A 1 265 ? -7.560 -5.266 8.826 1.00 96.56 265 LEU A N 1
ATOM 2163 C CA . LEU A 1 265 ? -8.941 -5.748 8.918 1.00 96.56 265 LEU A CA 1
ATOM 2164 C C . LEU A 1 265 ? -9.017 -7.193 9.426 1.00 96.56 265 LEU A C 1
ATOM 2166 O O . LEU A 1 265 ? -9.776 -7.479 10.352 1.00 96.56 265 LEU A O 1
ATOM 2170 N N . LYS A 1 266 ? -8.166 -8.083 8.900 1.00 95.00 266 LYS A N 1
ATOM 2171 C CA . LYS A 1 266 ? -8.058 -9.463 9.390 1.00 95.00 266 LYS A CA 1
ATOM 2172 C C . LYS A 1 266 ? -7.638 -9.495 10.859 1.00 95.00 266 LYS A C 1
ATOM 2174 O O . LYS A 1 266 ? -8.276 -10.151 11.678 1.00 95.00 266 LYS A O 1
ATOM 2179 N N . ARG A 1 267 ? -6.596 -8.742 11.217 1.00 95.88 267 ARG A N 1
ATOM 2180 C CA . ARG A 1 267 ? -6.033 -8.758 12.567 1.00 95.88 267 ARG A CA 1
ATOM 2181 C C . ARG A 1 267 ? -7.006 -8.205 13.600 1.00 95.88 267 ARG A C 1
ATOM 2183 O O . ARG A 1 267 ? -7.133 -8.796 14.668 1.00 95.88 267 ARG A O 1
ATOM 2190 N N . ILE A 1 268 ? -7.702 -7.103 13.312 1.00 96.88 268 ILE A N 1
ATOM 2191 C CA . ILE A 1 268 ? -8.712 -6.582 14.241 1.00 96.88 268 ILE A CA 1
ATOM 2192 C C . ILE A 1 268 ? -9.879 -7.557 14.391 1.00 96.88 268 ILE A C 1
ATOM 2194 O O . ILE A 1 268 ? -10.326 -7.749 15.514 1.00 96.88 268 ILE A O 1
ATOM 2198 N N . ALA A 1 269 ? -10.328 -8.225 13.323 1.00 96.12 269 ALA A N 1
ATOM 2199 C CA . ALA A 1 269 ? -11.394 -9.221 13.423 1.00 96.12 269 ALA A CA 1
ATOM 2200 C C . ALA A 1 269 ? -10.983 -10.403 14.322 1.00 96.12 269 ALA A C 1
ATOM 2202 O O . ALA A 1 269 ? -11.781 -10.880 15.124 1.00 96.12 269 ALA A O 1
ATOM 2203 N N . GLU A 1 270 ? -9.717 -10.827 14.261 1.00 95.94 270 GLU A N 1
ATOM 2204 C CA . GLU A 1 270 ? -9.174 -11.882 15.126 1.00 95.94 270 GLU A CA 1
ATOM 2205 C C . GLU A 1 270 ? -9.079 -11.465 16.606 1.00 95.94 270 GLU A C 1
ATOM 2207 O O . GLU A 1 270 ? -9.387 -12.259 17.503 1.00 95.94 270 GLU A O 1
ATOM 2212 N N . VAL A 1 271 ? -8.617 -10.238 16.885 1.00 96.44 271 VAL A N 1
ATOM 2213 C CA . VAL A 1 271 ? -8.203 -9.822 18.242 1.00 96.44 271 VAL A CA 1
ATOM 2214 C C . VAL A 1 271 ? -9.166 -8.882 18.960 1.00 96.44 271 VAL A C 1
ATOM 2216 O O . VAL A 1 271 ? -8.984 -8.604 20.152 1.00 96.44 271 VAL A O 1
ATOM 2219 N N . TYR A 1 272 ? -10.167 -8.351 18.265 1.00 96.56 272 TYR A N 1
ATOM 2220 C CA . TYR A 1 272 ? -11.141 -7.462 18.874 1.00 96.56 272 TYR A CA 1
ATOM 2221 C C . TYR A 1 272 ? -12.032 -8.239 19.845 1.00 96.56 272 TYR A C 1
ATOM 2223 O O . TYR A 1 272 ? -12.509 -9.338 19.558 1.00 96.56 272 TYR A O 1
ATOM 2231 N N . ARG A 1 273 ? -12.208 -7.679 21.040 1.00 94.31 273 ARG A N 1
ATOM 2232 C CA . ARG A 1 273 ? -13.033 -8.235 22.113 1.00 94.31 273 ARG A CA 1
ATOM 2233 C C . ARG A 1 273 ? -13.926 -7.103 22.622 1.00 94.31 273 ARG A C 1
ATOM 2235 O O . ARG A 1 273 ? -13.443 -6.299 23.424 1.00 94.31 273 ARG A O 1
ATOM 2242 N N . PRO A 1 274 ? -15.169 -6.991 22.118 1.00 93.69 274 PRO A N 1
ATOM 2243 C CA . PRO A 1 274 ? -16.147 -6.053 22.653 1.00 93.69 274 PRO A CA 1
ATOM 2244 C C . PRO A 1 274 ? -16.291 -6.215 24.167 1.00 93.69 274 PRO A C 1
ATOM 2246 O O . PRO A 1 274 ? -16.230 -7.333 24.681 1.00 93.69 274 PRO A O 1
ATOM 2249 N N . GLN A 1 275 ? -16.471 -5.107 24.880 1.00 92.38 275 GLN A N 1
ATOM 2250 C CA . GLN A 1 275 ? -16.694 -5.115 26.333 1.00 92.38 275 GLN A CA 1
ATOM 2251 C C . GLN A 1 275 ? -18.151 -4.832 26.699 1.00 92.38 275 GLN A C 1
ATOM 2253 O O . GLN A 1 275 ? -18.507 -4.865 27.872 1.00 92.38 275 GLN A O 1
ATOM 2258 N N . THR A 1 276 ? -18.975 -4.538 25.699 1.00 93.31 276 THR A N 1
ATOM 2259 C CA . THR A 1 276 ? -20.387 -4.199 25.835 1.00 93.31 276 THR A CA 1
ATOM 2260 C C . THR A 1 276 ? -21.199 -4.974 24.802 1.00 93.31 276 THR A C 1
ATOM 2262 O O . THR A 1 276 ? -20.664 -5.466 23.805 1.00 93.31 276 THR A O 1
ATOM 2265 N N . LYS A 1 277 ? -22.509 -5.079 25.028 1.00 93.25 277 LYS A N 1
ATOM 2266 C CA . LYS A 1 277 ? -23.446 -5.701 24.079 1.00 93.25 277 LYS A CA 1
ATOM 2267 C C . LYS A 1 277 ? -23.969 -4.748 23.008 1.00 93.25 277 LYS A C 1
ATOM 2269 O O . LYS A 1 277 ? -24.678 -5.198 22.106 1.00 93.25 277 LYS A O 1
ATOM 2274 N N . THR A 1 278 ? -23.572 -3.476 23.062 1.00 96.06 278 THR A N 1
ATOM 2275 C CA . THR A 1 278 ? -24.094 -2.426 22.185 1.00 96.06 278 THR A CA 1
ATOM 2276 C C . THR A 1 278 ? -22.976 -1.680 21.467 1.00 96.06 278 THR A C 1
ATOM 2278 O O . THR A 1 278 ? -22.079 -1.118 22.094 1.00 96.06 278 THR A O 1
ATOM 2281 N N . ALA A 1 279 ? -23.046 -1.638 20.135 1.00 97.56 279 ALA A N 1
ATOM 2282 C CA . ALA A 1 279 ? -22.087 -0.916 19.304 1.00 97.56 279 ALA A CA 1
ATOM 2283 C C . ALA A 1 279 ? -22.601 0.484 18.941 1.00 97.56 279 ALA A C 1
ATOM 2285 O O . ALA A 1 279 ? -23.761 0.661 18.575 1.00 97.56 279 ALA A O 1
ATOM 2286 N N . LEU A 1 280 ? -21.723 1.486 18.967 1.00 98.38 280 LEU A N 1
ATOM 2287 C CA . LEU A 1 280 ? -21.962 2.830 18.447 1.00 98.38 280 LEU A CA 1
ATOM 2288 C C . LEU A 1 280 ? -21.138 3.043 17.174 1.00 98.38 280 LEU A C 1
ATOM 2290 O O . LEU A 1 280 ? -19.909 3.136 17.221 1.00 98.38 280 LEU A O 1
ATOM 2294 N N . LEU A 1 281 ? -21.822 3.172 16.037 1.00 98.75 281 LEU A N 1
ATOM 2295 C CA . LEU A 1 281 ? -21.192 3.437 14.746 1.00 98.75 281 LEU A CA 1
ATOM 2296 C C . LEU A 1 281 ? -21.041 4.940 14.515 1.00 98.75 281 LEU A C 1
ATOM 2298 O O . LEU A 1 281 ? -22.018 5.689 14.592 1.00 98.75 281 LEU A O 1
ATOM 2302 N N . LEU A 1 282 ? -19.821 5.372 14.193 1.00 98.44 282 LEU A N 1
ATOM 2303 C CA . LEU A 1 282 ? -19.471 6.775 13.955 1.00 98.44 282 LEU A CA 1
ATOM 2304 C C . LEU A 1 282 ? -18.765 6.952 12.603 1.00 98.44 282 LEU A C 1
ATOM 2306 O O . LEU A 1 282 ? -18.022 6.066 12.180 1.00 98.44 282 LEU A O 1
ATOM 2310 N N . PRO A 1 283 ? -18.907 8.109 11.932 1.00 96.62 283 PRO A N 1
ATOM 2311 C CA . PRO A 1 283 ? -18.158 8.386 10.715 1.00 96.62 283 PRO A CA 1
ATOM 2312 C C . PRO A 1 283 ? -16.694 8.712 11.036 1.00 96.62 283 PRO A C 1
ATOM 2314 O O . PRO A 1 283 ? -16.372 9.298 12.081 1.00 96.62 283 PRO A O 1
ATOM 2317 N N . CYS A 1 284 ? -15.795 8.389 10.107 1.00 94.50 284 CYS A N 1
ATOM 2318 C CA . CYS A 1 284 ? -14.401 8.816 10.180 1.00 94.50 284 CYS A CA 1
ATOM 2319 C C . CYS A 1 284 ? -14.249 10.342 10.043 1.00 94.50 284 CYS A C 1
ATOM 2321 O O . CYS A 1 284 ? -15.193 11.080 9.748 1.00 94.50 284 CYS A O 1
ATOM 2323 N N . THR A 1 285 ? -13.030 10.832 10.265 1.00 93.25 285 THR A N 1
ATOM 2324 C CA . THR A 1 285 ? -12.674 12.239 10.043 1.00 93.25 285 THR A CA 1
ATOM 2325 C C . THR A 1 285 ? -11.251 12.358 9.510 1.00 93.25 285 THR A C 1
ATOM 2327 O O . THR A 1 285 ? -10.424 11.481 9.752 1.00 93.25 285 THR A O 1
ATOM 2330 N N . ALA A 1 286 ? -10.954 13.466 8.823 1.00 89.62 286 ALA A N 1
ATOM 2331 C CA . ALA A 1 286 ? -9.618 13.728 8.283 1.00 89.62 286 ALA A CA 1
ATOM 2332 C C . ALA A 1 286 ? -8.536 13.796 9.379 1.00 89.62 286 ALA A C 1
ATOM 2334 O O . ALA A 1 286 ? -7.427 13.302 9.204 1.00 89.62 286 ALA A O 1
ATOM 2335 N N . ARG A 1 287 ? -8.854 14.385 10.544 1.00 92.81 287 ARG A N 1
ATOM 2336 C CA . ARG A 1 287 ? -7.919 14.441 11.676 1.00 92.81 287 ARG A CA 1
ATOM 2337 C C . ARG A 1 287 ? -7.882 13.095 12.400 1.00 92.81 287 ARG A C 1
ATOM 2339 O O . ARG A 1 287 ? -8.898 12.677 12.949 1.00 92.81 287 ARG A O 1
ATOM 2346 N N . LYS A 1 288 ? -6.689 12.506 12.494 1.00 94.00 288 LYS A N 1
ATOM 2347 C CA . LYS A 1 288 ? -6.404 11.286 13.264 1.00 94.00 288 LYS A CA 1
ATOM 2348 C C . LYS A 1 288 ? -5.543 11.592 14.504 1.00 94.00 288 LYS A C 1
ATOM 2350 O O . LYS A 1 288 ? -4.765 12.550 14.462 1.00 94.00 288 LYS A O 1
ATOM 2355 N N . PRO A 1 289 ? -5.683 10.829 15.605 1.00 95.50 289 PRO A N 1
ATOM 2356 C CA . PRO A 1 289 ? -6.739 9.836 15.850 1.00 95.50 289 PRO A CA 1
ATOM 2357 C C . PRO A 1 289 ? -8.133 10.481 15.872 1.00 95.50 289 PRO A C 1
ATOM 2359 O O . PRO A 1 289 ? -8.277 11.655 16.236 1.00 95.50 289 PRO A O 1
ATOM 2362 N N . TYR A 1 290 ? -9.159 9.734 15.452 1.00 95.44 290 TYR A N 1
ATOM 2363 C CA . TYR A 1 290 ? -10.488 10.300 15.190 1.00 95.44 290 TYR A CA 1
ATOM 2364 C C . TYR A 1 290 ? -11.097 10.958 16.421 1.00 95.44 290 TYR A C 1
ATOM 2366 O O . TYR A 1 290 ? -11.754 11.992 16.300 1.00 95.44 290 TYR A O 1
ATOM 2374 N N . SER A 1 291 ? -10.849 10.395 17.605 1.00 95.00 291 SER A N 1
ATOM 2375 C CA . SER A 1 291 ? -11.351 10.907 18.882 1.00 95.00 291 SER A CA 1
ATOM 2376 C C . SER A 1 291 ? -10.919 12.345 19.200 1.00 95.00 291 SER A C 1
ATOM 2378 O O . SER A 1 291 ? -11.600 13.030 19.962 1.00 95.00 291 SER A O 1
ATOM 2380 N N . LEU A 1 292 ? -9.838 12.841 18.585 1.00 95.50 292 LEU A N 1
ATOM 2381 C CA . LEU A 1 292 ? -9.357 14.222 18.732 1.00 95.50 292 LEU A CA 1
ATOM 2382 C C . LEU A 1 292 ? -9.887 15.173 17.647 1.00 95.50 292 LEU A C 1
ATOM 2384 O O . LEU A 1 292 ? -9.552 16.365 17.625 1.00 95.50 292 LEU A O 1
ATOM 2388 N N . SER A 1 293 ? -10.694 14.678 16.712 1.00 96.69 293 SER A N 1
ATOM 2389 C CA . SER A 1 293 ? -11.339 15.509 15.700 1.00 96.69 293 SER A CA 1
ATOM 2390 C C . SER A 1 293 ? -12.409 16.417 16.313 1.00 96.69 293 SER A C 1
ATOM 2392 O O . SER A 1 293 ? -13.060 16.078 17.301 1.00 96.69 293 SER A O 1
ATOM 2394 N N . LYS A 1 294 ? -12.648 17.581 15.691 1.00 97.06 294 LYS A N 1
ATOM 2395 C CA . LYS A 1 294 ? -13.714 18.504 16.126 1.00 97.06 294 LYS A CA 1
ATOM 2396 C C . LYS A 1 294 ? -15.085 17.822 16.161 1.00 97.06 294 LYS A C 1
ATOM 2398 O O . LYS A 1 294 ? -15.883 18.116 17.044 1.00 97.06 294 LYS A O 1
ATOM 2403 N N . THR A 1 295 ? -15.345 16.923 15.215 1.00 96.69 295 THR A N 1
ATOM 2404 C CA . THR A 1 295 ? -16.595 16.165 15.108 1.00 96.69 295 THR A CA 1
ATOM 2405 C C . THR A 1 295 ? -16.756 15.198 16.280 1.00 96.69 295 THR A C 1
ATOM 2407 O O . THR A 1 295 ? -17.750 15.287 16.994 1.00 96.69 295 THR A O 1
ATOM 2410 N N . HIS A 1 296 ? -15.760 14.347 16.550 1.00 97.25 296 HIS A N 1
ATOM 2411 C CA . HIS A 1 296 ? -15.841 13.370 17.645 1.00 97.25 296 HIS A CA 1
ATOM 2412 C C . HIS A 1 296 ? -15.866 14.049 19.017 1.00 97.25 296 HIS A C 1
ATOM 2414 O O . HIS A 1 296 ? -16.631 13.641 19.885 1.00 97.25 296 HIS A O 1
ATOM 2420 N N . MET A 1 297 ? -15.142 15.160 19.198 1.00 96.62 297 MET A N 1
ATOM 2421 C CA . MET A 1 297 ? -15.255 15.961 20.423 1.00 96.62 297 MET A CA 1
ATOM 2422 C C . MET A 1 297 ? -16.678 16.496 20.650 1.00 96.62 297 MET A C 1
ATOM 2424 O O . MET A 1 297 ? -17.122 16.553 21.793 1.00 96.62 297 MET A O 1
ATOM 2428 N N . LYS A 1 298 ? -17.425 16.868 19.597 1.00 97.38 298 LYS A N 1
ATOM 2429 C CA . LYS A 1 298 ? -18.838 17.264 19.745 1.00 97.38 298 LYS A CA 1
ATOM 2430 C C . LYS A 1 298 ? -19.713 16.094 20.197 1.00 97.38 298 LYS A C 1
ATOM 2432 O O . LYS A 1 298 ? -20.575 16.309 21.045 1.00 97.38 298 LYS A O 1
ATOM 2437 N N . PHE A 1 299 ? -19.477 14.886 19.677 1.00 97.25 299 PHE A N 1
ATOM 2438 C CA . PHE A 1 299 ? -20.170 13.679 20.142 1.00 97.25 299 PHE A CA 1
ATOM 2439 C C . PHE A 1 299 ? -19.908 13.459 21.633 1.00 97.25 299 PHE A C 1
ATOM 2441 O O . PHE A 1 299 ? -20.854 13.449 22.420 1.00 97.25 299 PHE A O 1
ATOM 2448 N N . PHE A 1 300 ? -18.635 13.417 22.043 1.00 94.50 300 PHE A N 1
ATOM 2449 C CA . PHE A 1 300 ? -18.248 13.222 23.443 1.00 94.50 300 PHE A CA 1
ATOM 2450 C C . PHE A 1 300 ? -18.788 14.310 24.373 1.00 94.50 300 PHE A C 1
ATOM 2452 O O . PHE A 1 300 ? -19.253 13.997 25.464 1.00 94.50 300 PHE A O 1
ATOM 2459 N N . ASN A 1 301 ? -18.799 15.574 23.946 1.00 96.12 301 ASN A N 1
ATOM 2460 C CA . ASN A 1 301 ? -19.369 16.661 24.743 1.00 96.12 301 ASN A CA 1
ATOM 2461 C C . ASN A 1 301 ? -20.892 16.533 24.916 1.00 96.12 301 ASN A C 1
ATOM 2463 O O . ASN A 1 301 ? -21.425 16.987 25.925 1.00 96.12 301 ASN A O 1
ATOM 2467 N N . SER A 1 302 ? -21.594 15.923 23.953 1.00 95.88 302 SER A N 1
ATOM 2468 C CA . SER A 1 302 ? -23.040 15.692 24.045 1.00 95.88 302 SER A CA 1
ATOM 2469 C C . SER A 1 302 ? -23.382 14.535 24.986 1.00 95.88 302 SER A C 1
ATOM 2471 O O . SER A 1 302 ? -24.296 14.653 25.806 1.00 95.88 302 SER A O 1
ATOM 2473 N N . VAL A 1 303 ? -22.642 13.425 24.883 1.00 94.62 303 VAL A N 1
ATOM 2474 C CA . VAL A 1 303 ? -22.983 12.152 25.548 1.00 94.62 303 VAL A CA 1
ATOM 2475 C C . VAL A 1 303 ? -22.211 11.918 26.852 1.00 94.62 303 VAL A C 1
ATOM 2477 O O . VAL A 1 303 ? -22.651 11.172 27.721 1.00 94.62 303 VAL A O 1
ATOM 2480 N N . GLY A 1 304 ? -21.066 12.574 27.041 1.00 91.50 304 GLY A N 1
ATOM 2481 C CA . GLY A 1 304 ? -20.256 12.480 28.253 1.00 91.50 304 GLY A CA 1
ATOM 2482 C C . GLY A 1 304 ? -19.871 11.041 28.610 1.00 91.50 304 GLY A C 1
ATOM 2483 O O . GLY A 1 304 ? -19.324 10.304 27.794 1.00 91.50 304 GLY A O 1
ATOM 2484 N N . LYS A 1 305 ? -20.159 10.640 29.856 1.00 89.62 305 LYS A N 1
ATOM 2485 C CA . LYS A 1 305 ? -19.816 9.312 30.399 1.00 89.62 305 LYS A CA 1
ATOM 2486 C C . LYS A 1 305 ? -20.634 8.163 29.800 1.00 89.62 305 LYS A C 1
ATOM 2488 O O . LYS A 1 305 ? -20.269 7.014 30.017 1.00 89.62 305 LYS A O 1
ATOM 2493 N N . LEU A 1 306 ? -21.706 8.457 29.062 1.00 92.88 306 LEU A N 1
ATOM 2494 C CA . LEU A 1 306 ? -22.561 7.433 28.457 1.00 92.88 306 LEU A CA 1
ATOM 2495 C C . LEU A 1 306 ? -21.803 6.580 27.429 1.00 92.88 306 LEU A C 1
ATOM 2497 O O . LEU A 1 306 ? -22.123 5.416 27.240 1.00 92.88 306 LEU A O 1
ATOM 2501 N N . VAL A 1 307 ? -20.746 7.127 26.815 1.00 91.50 307 VAL A N 1
ATOM 2502 C CA . VAL A 1 307 ? -19.924 6.385 25.846 1.00 91.50 307 VAL A CA 1
ATOM 2503 C C . VAL A 1 307 ? -19.180 5.193 26.465 1.00 91.50 307 VAL A C 1
ATOM 2505 O O . VAL A 1 307 ? -18.752 4.304 25.748 1.00 91.50 307 VAL A O 1
ATOM 2508 N N . SER A 1 308 ? -19.033 5.141 27.795 1.00 91.75 308 SER A N 1
ATOM 2509 C CA . SER A 1 308 ? -18.439 3.992 28.494 1.00 91.75 308 SER A CA 1
ATOM 2510 C C . SER A 1 308 ? -19.352 2.763 28.556 1.00 91.75 308 SER A C 1
ATOM 2512 O O . SER A 1 308 ? -18.945 1.767 29.138 1.00 91.75 308 SER A O 1
ATOM 2514 N N . PHE A 1 309 ? -20.568 2.827 28.016 1.00 93.00 309 PHE A N 1
ATOM 2515 C CA . PHE A 1 309 ? -21.520 1.708 27.990 1.00 93.00 309 PHE A CA 1
ATOM 2516 C C . PHE A 1 309 ? -21.737 1.148 26.584 1.00 93.00 309 PHE A C 1
ATOM 2518 O O . PHE A 1 309 ? -22.620 0.326 26.375 1.00 93.00 309 PHE A O 1
ATOM 2525 N N . VAL A 1 310 ? -20.938 1.603 25.618 1.00 95.31 310 VAL A N 1
ATOM 2526 C CA . VAL A 1 310 ? -20.968 1.115 24.242 1.00 95.31 310 VAL A CA 1
ATOM 2527 C C . VAL A 1 310 ? -19.555 0.906 23.717 1.00 95.31 310 VAL A C 1
ATOM 2529 O O . VAL A 1 310 ? -18.593 1.557 24.140 1.00 95.31 310 VAL A O 1
ATOM 2532 N N . ASP A 1 311 ? -19.435 0.021 22.742 1.00 97.06 311 ASP A N 1
ATOM 2533 C CA . ASP A 1 311 ? -18.239 -0.147 21.939 1.00 97.06 311 ASP A CA 1
ATOM 2534 C C . ASP A 1 311 ? -18.323 0.729 20.689 1.00 97.06 311 ASP A C 1
ATOM 2536 O O . ASP A 1 311 ? -19.263 0.654 19.907 1.00 97.06 311 ASP A O 1
ATOM 2540 N N . GLU A 1 312 ? -17.340 1.599 20.492 1.00 98.00 312 GLU A N 1
ATOM 2541 C CA . GLU A 1 312 ? -17.335 2.529 19.366 1.00 98.00 312 GLU A CA 1
ATOM 2542 C C . GLU A 1 312 ? -16.613 1.914 18.159 1.00 98.00 312 GLU A C 1
ATOM 2544 O O . GLU A 1 312 ? -15.431 1.575 18.257 1.00 98.00 312 GLU A O 1
ATOM 2549 N N . ILE A 1 313 ? -17.276 1.862 17.001 1.00 98.56 313 ILE A N 1
ATOM 2550 C CA . ILE A 1 313 ? -16.670 1.442 15.729 1.00 98.56 313 ILE A CA 1
ATOM 2551 C C . ILE A 1 313 ? -16.775 2.586 14.718 1.00 98.56 313 ILE A C 1
ATOM 2553 O O . ILE A 1 313 ? -17.848 3.123 14.440 1.00 98.56 313 ILE A O 1
ATOM 2557 N N . ILE A 1 314 ? -15.631 2.989 14.172 1.00 98.38 314 ILE A N 1
ATOM 2558 C CA . ILE A 1 314 ? -15.521 4.078 13.210 1.00 98.38 314 ILE A CA 1
ATOM 2559 C C . ILE A 1 314 ? -15.543 3.490 11.802 1.00 98.38 314 ILE A C 1
ATOM 2561 O O . ILE A 1 314 ? -14.663 2.709 11.440 1.00 98.38 314 ILE A O 1
ATOM 2565 N N . ILE A 1 315 ? -16.520 3.909 11.000 1.00 97.75 315 ILE A N 1
ATOM 2566 C CA . ILE A 1 315 ? -16.628 3.536 9.589 1.00 97.75 315 ILE A CA 1
ATOM 2567 C C . ILE A 1 315 ? -15.794 4.516 8.760 1.00 97.75 315 ILE A C 1
ATOM 2569 O O . ILE A 1 315 ? -15.965 5.734 8.862 1.00 97.75 315 ILE A O 1
ATOM 2573 N N . SER A 1 316 ? -14.896 3.993 7.929 1.00 94.50 316 SER A N 1
ATOM 2574 C CA . SER A 1 316 ? -14.138 4.718 6.908 1.00 94.50 316 SER A CA 1
ATOM 2575 C C . SER A 1 316 ? -14.069 3.901 5.612 1.00 94.50 316 SER A C 1
ATOM 2577 O O . SER A 1 316 ? -14.666 2.836 5.517 1.00 94.50 316 SER A O 1
ATOM 2579 N N . SER A 1 317 ? -13.377 4.427 4.601 1.00 91.69 317 SER A N 1
ATOM 2580 C CA . SER A 1 317 ? -13.105 3.749 3.331 1.00 91.69 317 SER A CA 1
ATOM 2581 C C . SER A 1 317 ? -11.590 3.685 3.146 1.00 91.69 317 SER A C 1
ATOM 2583 O O . SER A 1 317 ? -10.941 4.739 3.210 1.00 91.69 317 SER A O 1
ATOM 2585 N N . PRO A 1 318 ? -10.985 2.496 2.981 1.00 94.38 318 PRO A N 1
ATOM 2586 C CA . PRO A 1 318 ? -11.535 1.136 3.101 1.00 94.38 318 PRO A CA 1
ATOM 2587 C C . PRO A 1 318 ? -11.653 0.604 4.546 1.00 94.38 318 PRO A C 1
ATOM 2589 O O . PRO A 1 318 ? -12.086 -0.525 4.750 1.00 94.38 318 PRO A O 1
ATOM 2592 N N . LEU A 1 319 ? -11.202 1.347 5.563 1.00 96.12 319 LEU A N 1
ATOM 2593 C CA . LEU A 1 319 ? -11.048 0.797 6.918 1.00 96.12 319 LEU A CA 1
ATOM 2594 C C . LEU A 1 319 ? -12.336 0.847 7.753 1.00 96.12 319 LEU A C 1
ATOM 2596 O O . LEU A 1 319 ? -13.010 1.872 7.805 1.00 96.12 319 LEU A O 1
ATOM 2600 N N . VAL A 1 320 ? -12.570 -0.193 8.552 1.00 97.31 320 VAL A N 1
ATOM 2601 C CA . VAL A 1 320 ? -13.456 -0.163 9.727 1.00 97.31 320 VAL A CA 1
ATOM 2602 C C . VAL A 1 320 ? -12.599 -0.301 10.977 1.00 97.31 320 VAL A C 1
ATOM 2604 O O . VAL A 1 320 ? -11.710 -1.142 11.030 1.00 97.31 320 VAL A O 1
ATOM 2607 N N . CYS A 1 321 ? -12.784 0.575 11.960 1.00 97.88 321 CYS A N 1
ATOM 2608 C CA . CYS A 1 321 ? -11.838 0.700 13.066 1.00 97.88 321 CYS A CA 1
ATOM 2609 C C . CYS A 1 321 ? -12.573 0.802 14.401 1.00 97.88 321 CYS A C 1
ATOM 2611 O O . CYS A 1 321 ? -13.092 1.878 14.711 1.00 97.88 321 CYS A O 1
ATOM 2613 N N . PRO A 1 322 ? -12.577 -0.254 15.232 1.00 98.06 322 PRO A N 1
ATOM 2614 C CA . PRO A 1 322 ? -12.917 -0.108 16.639 1.00 98.06 322 PRO A CA 1
ATOM 2615 C C . PRO A 1 322 ? -12.015 0.939 17.297 1.00 98.06 322 PRO A C 1
ATOM 2617 O O . PRO A 1 322 ? -10.836 1.083 16.945 1.00 98.06 322 PRO A O 1
ATOM 2620 N N . ARG A 1 323 ? -12.570 1.704 18.236 1.00 97.12 323 ARG A N 1
ATOM 2621 C CA . ARG A 1 323 ? -11.894 2.840 18.881 1.00 97.12 323 ARG A CA 1
ATOM 2622 C C . ARG A 1 323 ? -10.558 2.459 19.509 1.00 97.12 323 ARG A C 1
ATOM 2624 O O . ARG A 1 323 ? -9.640 3.276 19.521 1.00 97.12 323 ARG A O 1
ATOM 2631 N N . GLU A 1 324 ? -10.447 1.232 19.996 1.00 97.00 324 GLU A N 1
ATOM 2632 C CA . GLU A 1 324 ? -9.260 0.681 20.647 1.00 97.00 324 GLU A CA 1
ATOM 2633 C C . GLU A 1 324 ? -8.041 0.648 19.720 1.00 97.00 324 GLU A C 1
ATOM 2635 O O . GLU A 1 324 ? -6.909 0.722 20.193 1.00 97.00 324 GLU A O 1
ATOM 2640 N N . PHE A 1 325 ? -8.266 0.574 18.406 1.00 97.44 325 PHE A N 1
ATOM 2641 C CA . PHE A 1 325 ? -7.215 0.457 17.398 1.00 97.44 325 PHE A CA 1
ATOM 2642 C C . PHE A 1 325 ? -6.917 1.776 16.670 1.00 97.44 325 PHE A C 1
ATOM 2644 O O . PHE A 1 325 ? -6.080 1.792 15.770 1.00 97.44 325 PHE A O 1
ATOM 2651 N N . GLU A 1 326 ? -7.532 2.905 17.048 1.00 96.56 326 GLU A N 1
ATOM 2652 C CA . GLU A 1 326 ? -7.375 4.175 16.309 1.00 96.56 326 GLU A CA 1
ATOM 2653 C C . GLU A 1 326 ? -5.948 4.764 16.354 1.00 96.56 326 GLU A C 1
ATOM 2655 O O . GLU A 1 326 ? -5.627 5.656 15.568 1.00 96.56 326 GLU A O 1
ATOM 2660 N N . LEU A 1 327 ? -5.106 4.270 17.272 1.00 95.06 327 LEU A N 1
ATOM 2661 C CA . LEU A 1 327 ? -3.679 4.599 17.405 1.00 95.06 327 LEU A CA 1
ATOM 2662 C C . LEU A 1 327 ? -2.751 3.560 16.759 1.00 95.06 327 LEU A C 1
ATOM 2664 O O . LEU A 1 327 ? -1.532 3.630 16.895 1.00 95.06 327 LEU A O 1
ATOM 2668 N N . THR A 1 328 ? -3.310 2.549 16.099 1.00 95.12 328 THR A N 1
ATOM 2669 C CA . THR A 1 328 ? -2.518 1.525 15.418 1.00 95.12 328 THR A CA 1
ATOM 2670 C C . THR A 1 328 ? -2.346 1.874 13.948 1.00 95.12 328 THR A C 1
ATOM 2672 O O . THR A 1 328 ? -3.105 2.647 13.357 1.00 95.12 328 THR A O 1
ATOM 2675 N N . TYR A 1 329 ? -1.313 1.303 13.343 1.00 94.81 329 TYR A N 1
ATOM 2676 C CA . TYR A 1 329 ? -1.079 1.421 11.916 1.00 94.81 329 TYR A CA 1
ATOM 2677 C C . TYR A 1 329 ? -1.936 0.387 11.150 1.00 94.81 329 TYR A C 1
ATOM 2679 O O . TYR A 1 329 ? -1.993 -0.768 11.587 1.00 94.81 329 TYR A O 1
ATOM 2687 N N . PRO A 1 330 ? -2.585 0.761 10.025 1.00 95.19 330 PRO A N 1
ATOM 2688 C CA . PRO A 1 330 ? -2.535 2.056 9.340 1.00 95.19 330 PRO A CA 1
ATOM 2689 C C . PRO A 1 330 ? -3.609 3.061 9.789 1.00 95.19 330 PRO A C 1
ATOM 2691 O O . PRO A 1 330 ? -3.610 4.175 9.274 1.00 95.19 330 PRO A O 1
ATOM 2694 N N . ALA A 1 331 ? -4.507 2.724 10.723 1.00 95.44 331 ALA A N 1
ATOM 2695 C CA . ALA A 1 331 ? -5.636 3.575 11.127 1.00 95.44 331 ALA A CA 1
ATOM 2696 C C . ALA A 1 331 ? -5.229 5.008 11.532 1.00 95.44 331 ALA A C 1
ATOM 2698 O O . ALA A 1 331 ? -5.931 5.966 11.200 1.00 95.44 331 ALA A O 1
ATOM 2699 N N . GLN A 1 332 ? -4.069 5.177 12.171 1.00 94.56 332 GLN A N 1
ATOM 2700 C CA . GLN A 1 332 ? -3.515 6.491 12.512 1.00 94.56 332 GLN A CA 1
ATOM 2701 C C . GLN A 1 332 ? -2.807 7.195 11.333 1.00 94.56 332 GLN A C 1
ATOM 2703 O O . GLN A 1 332 ? -2.720 8.424 11.315 1.00 94.56 332 GLN A O 1
ATOM 2708 N N . ASN A 1 333 ? -2.324 6.443 10.340 1.00 94.31 333 ASN A N 1
ATOM 2709 C CA . ASN A 1 333 ? -1.363 6.876 9.317 1.00 94.31 333 ASN A CA 1
ATOM 2710 C C . ASN A 1 333 ? -1.879 6.694 7.881 1.00 94.31 333 ASN A C 1
ATOM 2712 O O . ASN A 1 333 ? -1.088 6.441 6.979 1.00 94.31 333 ASN A O 1
ATOM 2716 N N . TYR A 1 334 ? -3.182 6.808 7.636 1.00 94.75 334 TYR A N 1
ATOM 2717 C CA . TYR A 1 334 ? -3.715 6.797 6.269 1.00 94.75 334 TYR A CA 1
ATOM 2718 C C . TYR A 1 334 ? -4.357 8.132 5.896 1.00 94.75 334 TYR A C 1
ATOM 2720 O O . TYR A 1 334 ? -4.620 8.967 6.763 1.00 94.75 334 TYR A O 1
ATOM 2728 N N . ASP A 1 335 ? -4.649 8.320 4.618 1.00 93.19 335 ASP A N 1
ATOM 2729 C CA . ASP A 1 335 ? -5.539 9.358 4.111 1.00 93.19 335 ASP A CA 1
ATOM 2730 C C . ASP A 1 335 ? -6.290 8.834 2.883 1.00 93.19 335 ASP A C 1
ATOM 2732 O O . ASP A 1 335 ? -5.804 7.946 2.181 1.00 93.19 335 ASP A O 1
ATOM 2736 N N . THR A 1 336 ? -7.496 9.339 2.655 1.00 89.25 336 THR A N 1
ATOM 2737 C CA . THR A 1 336 ? -8.378 8.889 1.573 1.00 89.25 336 THR A CA 1
ATOM 2738 C C . THR A 1 336 ? -9.159 10.077 1.008 1.00 89.25 336 THR A C 1
ATOM 2740 O O . THR A 1 336 ? -9.546 10.967 1.775 1.00 89.25 336 THR A O 1
ATOM 2743 N N . PRO A 1 337 ? -9.403 10.143 -0.313 1.00 84.19 337 PRO A N 1
ATOM 2744 C CA . PRO A 1 337 ? -10.220 11.196 -0.902 1.00 84.19 337 PRO A CA 1
ATOM 2745 C C . PRO A 1 337 ? -11.638 11.222 -0.311 1.00 84.19 337 PRO A C 1
ATOM 2747 O O . PRO A 1 337 ? -12.396 10.262 -0.413 1.00 84.19 337 PRO A O 1
ATOM 2750 N N . VAL A 1 338 ? -12.038 12.356 0.269 1.00 78.06 338 VAL A N 1
ATOM 2751 C CA . VAL A 1 338 ? -13.389 12.536 0.826 1.00 78.06 338 VAL A CA 1
ATOM 2752 C C . VAL A 1 338 ? -14.253 13.301 -0.175 1.00 78.06 338 VAL A C 1
ATOM 2754 O O . VAL A 1 338 ? -14.355 14.524 -0.118 1.00 78.06 338 VAL A O 1
ATOM 2757 N N . THR A 1 339 ? -14.872 12.585 -1.114 1.00 75.38 339 THR A N 1
ATOM 2758 C CA . THR A 1 339 ? -15.791 13.176 -2.111 1.00 75.38 339 THR A CA 1
ATOM 2759 C C . THR A 1 339 ? -17.249 13.178 -1.642 1.00 75.38 339 THR A C 1
ATOM 2761 O O . THR A 1 339 ? -18.087 13.866 -2.219 1.00 75.38 339 THR A O 1
ATOM 2764 N N . GLY A 1 340 ? -17.567 12.391 -0.607 1.00 75.56 340 GLY A N 1
ATOM 2765 C CA . GLY A 1 340 ? -18.941 12.117 -0.174 1.00 75.56 340 GLY A CA 1
ATOM 2766 C C . GLY A 1 340 ? -19.689 11.122 -1.069 1.00 75.56 340 GLY A C 1
ATOM 2767 O O . GLY A 1 340 ? -20.774 10.677 -0.698 1.00 75.56 340 GLY A O 1
ATOM 2768 N N . VAL A 1 341 ? -19.099 10.728 -2.200 1.00 82.50 341 VAL A N 1
ATOM 2769 C CA . VAL A 1 341 ? -19.630 9.729 -3.129 1.00 82.50 341 VAL A CA 1
ATOM 2770 C C . VAL A 1 341 ? -18.861 8.434 -2.923 1.00 82.50 341 VAL A C 1
ATOM 2772 O O . VAL A 1 341 ? -17.641 8.426 -3.027 1.00 82.50 341 VAL A O 1
ATOM 2775 N N . TRP A 1 342 ? -19.587 7.365 -2.615 1.00 90.44 342 TRP A N 1
ATOM 2776 C CA . TRP A 1 342 ? -19.033 6.030 -2.412 1.00 90.44 342 TRP A CA 1
ATOM 2777 C C . TRP A 1 342 ? -19.549 5.126 -3.521 1.00 90.44 342 TRP A C 1
ATOM 2779 O O . TRP A 1 342 ? -20.767 5.079 -3.750 1.00 90.44 342 TRP A O 1
ATOM 2789 N N . SER A 1 343 ? -18.635 4.445 -4.209 1.00 92.00 343 SER A N 1
ATOM 2790 C CA . SER A 1 343 ? -19.007 3.421 -5.185 1.00 92.00 343 SER A CA 1
ATOM 2791 C C . SER A 1 343 ? -19.647 2.209 -4.499 1.00 92.00 343 SER A C 1
ATOM 2793 O O . SER A 1 343 ? -19.507 2.013 -3.290 1.00 92.00 343 SER A O 1
ATOM 2795 N N . ASP A 1 344 ? -20.377 1.395 -5.262 1.00 93.44 344 ASP A N 1
ATOM 2796 C CA . ASP A 1 344 ? -21.024 0.202 -4.706 1.00 93.44 344 ASP A CA 1
ATOM 2797 C C . ASP A 1 344 ? -19.989 -0.823 -4.227 1.00 93.44 344 ASP A C 1
ATOM 2799 O O . ASP A 1 344 ? -20.149 -1.372 -3.142 1.00 93.44 344 ASP A O 1
ATOM 2803 N N . GLU A 1 345 ? -18.882 -0.967 -4.963 1.00 92.81 345 GLU A N 1
ATOM 2804 C CA . GLU A 1 345 ? -17.735 -1.805 -4.593 1.00 92.81 345 GLU A CA 1
ATOM 2805 C C . GLU A 1 345 ? -17.121 -1.378 -3.249 1.00 92.81 345 GLU A C 1
ATOM 2807 O O . GLU A 1 345 ? -16.810 -2.222 -2.410 1.00 92.81 345 GLU A O 1
ATOM 2812 N N . GLU A 1 346 ? -16.984 -0.068 -3.007 1.00 94.25 346 GLU A N 1
ATOM 2813 C CA . GLU A 1 346 ? -16.511 0.445 -1.716 1.00 94.25 346 GLU A CA 1
ATOM 2814 C C . GLU A 1 346 ? -17.484 0.132 -0.581 1.00 94.25 346 GLU A C 1
ATOM 2816 O O . GLU A 1 346 ? -17.067 -0.246 0.514 1.00 94.25 346 GLU A O 1
ATOM 2821 N N . ILE A 1 347 ? -18.783 0.302 -0.832 1.00 96.12 347 ILE A N 1
ATOM 2822 C CA . ILE A 1 347 ? -19.818 0.048 0.171 1.00 96.12 347 ILE A CA 1
ATOM 2823 C C . ILE A 1 347 ? -19.863 -1.434 0.523 1.00 96.12 347 ILE A C 1
ATOM 2825 O O . ILE A 1 347 ? -19.924 -1.749 1.707 1.00 96.12 347 ILE A O 1
ATOM 2829 N N . ASP A 1 348 ? -19.806 -2.321 -0.472 1.00 96.44 348 ASP A N 1
ATOM 2830 C CA . ASP A 1 348 ? -19.771 -3.772 -0.270 1.00 96.44 348 ASP A CA 1
ATOM 2831 C C . ASP A 1 348 ? -18.570 -4.189 0.570 1.00 96.44 348 ASP A C 1
ATOM 2833 O O . ASP A 1 348 ? -18.729 -4.850 1.596 1.00 96.44 348 ASP A O 1
ATOM 2837 N N . PHE A 1 349 ? -17.380 -3.721 0.194 1.00 96.69 349 PHE A N 1
ATOM 2838 C CA . PHE A 1 349 ? -16.152 -4.056 0.904 1.00 96.69 349 PHE A CA 1
ATOM 2839 C C . PHE A 1 349 ? -16.190 -3.613 2.373 1.00 96.69 349 PHE A C 1
ATOM 2841 O O . PHE A 1 349 ? -15.824 -4.365 3.280 1.00 96.69 349 PHE A O 1
ATOM 2848 N N . VAL A 1 350 ? -16.629 -2.379 2.632 1.00 97.44 350 VAL A N 1
ATOM 2849 C CA . VAL A 1 350 ? -16.688 -1.847 3.999 1.00 97.44 350 VAL A CA 1
ATOM 2850 C C . VAL A 1 350 ? -17.807 -2.519 4.797 1.00 97.44 350 VAL A C 1
ATOM 2852 O O . VAL A 1 350 ? -17.614 -2.779 5.984 1.00 97.44 350 VAL A O 1
ATOM 2855 N N . ALA A 1 351 ? -18.944 -2.842 4.173 1.00 98.06 351 ALA A N 1
ATOM 2856 C CA . ALA A 1 351 ? -20.048 -3.544 4.825 1.00 98.06 351 ALA A CA 1
ATOM 2857 C C . ALA A 1 351 ? -19.646 -4.955 5.270 1.00 98.06 351 ALA A C 1
ATOM 2859 O O . ALA A 1 351 ? -19.882 -5.295 6.426 1.00 98.06 351 ALA A O 1
ATOM 2860 N N . GLU A 1 352 ? -18.970 -5.726 4.415 1.00 97.12 352 GLU A N 1
ATOM 2861 C CA . GLU A 1 352 ? -18.478 -7.072 4.744 1.00 97.12 352 GLU A CA 1
ATOM 2862 C C . GLU A 1 352 ? -17.551 -7.056 5.972 1.00 97.12 352 GLU A C 1
ATOM 2864 O O . GLU A 1 352 ? -17.730 -7.803 6.940 1.00 97.12 352 GLU A O 1
ATOM 2869 N N . ASN A 1 353 ? -16.576 -6.145 5.981 1.00 97.75 353 ASN A N 1
ATOM 2870 C CA . ASN A 1 353 ? -15.640 -6.036 7.097 1.00 97.75 353 ASN A CA 1
ATOM 2871 C C . ASN A 1 353 ? -16.311 -5.498 8.369 1.00 97.75 353 ASN A C 1
ATOM 2873 O O . ASN A 1 353 ? -15.957 -5.905 9.478 1.00 97.75 353 ASN A O 1
ATOM 2877 N N . LEU A 1 354 ? -17.295 -4.606 8.229 1.00 98.25 354 LEU A N 1
ATOM 2878 C CA . LEU A 1 354 ? -18.071 -4.104 9.356 1.00 98.25 354 LEU A CA 1
ATOM 2879 C C . LEU A 1 354 ? -18.944 -5.203 9.976 1.00 98.25 354 LEU A C 1
ATOM 2881 O O . LEU A 1 354 ? -18.983 -5.306 11.201 1.00 98.25 354 LEU A O 1
ATOM 2885 N N . SER A 1 355 ? -19.608 -6.041 9.169 1.00 97.06 355 SER A N 1
ATOM 2886 C CA . SER A 1 355 ? -20.450 -7.133 9.677 1.00 97.06 355 SER A CA 1
ATOM 2887 C C . SER A 1 355 ? -19.655 -8.141 10.501 1.00 97.06 355 SER A C 1
ATOM 2889 O O . SER A 1 355 ? -20.133 -8.578 11.546 1.00 97.06 355 SER A O 1
ATOM 2891 N N . ASN A 1 356 ? -18.409 -8.430 10.108 1.00 95.00 356 ASN A N 1
ATOM 2892 C CA . ASN A 1 356 ? -17.527 -9.324 10.862 1.00 95.00 356 ASN A CA 1
ATOM 2893 C C . ASN A 1 356 ? -17.227 -8.793 12.273 1.00 95.00 356 ASN A C 1
ATOM 2895 O O . ASN A 1 356 ? -17.182 -9.565 13.227 1.00 95.00 356 ASN A O 1
ATOM 2899 N N . LEU A 1 357 ? -17.054 -7.476 12.421 1.00 96.50 357 LEU A N 1
ATOM 2900 C CA . LEU A 1 357 ? -16.829 -6.843 13.726 1.00 96.50 357 LEU A CA 1
ATOM 2901 C C . LEU A 1 357 ? -18.101 -6.723 14.565 1.00 96.50 357 LEU A C 1
ATOM 2903 O O . LEU A 1 357 ? -18.012 -6.631 15.787 1.00 96.50 357 LEU A O 1
ATOM 2907 N N . LEU A 1 358 ? -19.265 -6.674 13.917 1.00 96.88 358 LEU A N 1
ATOM 2908 C CA . LEU A 1 358 ? -20.557 -6.513 14.579 1.00 96.88 358 LEU A CA 1
ATOM 2909 C C . LEU A 1 358 ? -21.186 -7.836 15.029 1.00 96.88 358 LEU A C 1
ATOM 2911 O O . LEU A 1 358 ? -22.182 -7.824 15.755 1.00 96.88 358 LEU A O 1
ATOM 2915 N N . ALA A 1 359 ? -20.600 -8.971 14.649 1.00 90.38 359 ALA A N 1
ATOM 2916 C CA . ALA A 1 359 ? -21.042 -10.279 15.103 1.00 90.38 359 ALA A CA 1
ATOM 2917 C C . ALA A 1 359 ? -21.038 -10.360 16.644 1.00 90.38 359 ALA A C 1
ATOM 2919 O O . ALA A 1 359 ? -20.015 -10.156 17.296 1.00 90.38 359 ALA A O 1
ATOM 2920 N N . GLY A 1 360 ? -22.197 -10.672 17.232 1.00 89.81 360 GLY A N 1
ATOM 2921 C CA . GLY A 1 360 ? -22.365 -10.840 18.681 1.00 89.81 360 GLY A CA 1
ATOM 2922 C C . GLY A 1 360 ? -22.811 -9.592 19.453 1.00 89.81 360 GLY A C 1
ATOM 2923 O O . GLY A 1 360 ? -23.055 -9.700 20.658 1.00 89.81 360 GLY A O 1
ATOM 2924 N N . PHE A 1 361 ? -22.961 -8.440 18.792 1.00 95.31 361 PHE A N 1
ATOM 2925 C CA . PHE A 1 361 ? -23.669 -7.296 19.370 1.00 95.31 361 PHE A CA 1
ATOM 2926 C C . PHE A 1 361 ? -25.185 -7.529 19.341 1.00 95.31 361 PHE A C 1
ATOM 2928 O O . PHE A 1 361 ? -25.734 -8.008 18.352 1.00 95.31 361 PHE A O 1
ATOM 2935 N N . GLU A 1 362 ? -25.876 -7.162 20.417 1.00 94.50 362 GLU A N 1
ATOM 2936 C CA . GLU A 1 362 ? -27.339 -7.262 20.519 1.00 94.50 362 GLU A CA 1
ATOM 2937 C C . GLU A 1 362 ? -28.014 -6.052 19.861 1.00 94.50 362 GLU A C 1
ATOM 2939 O O . GLU A 1 362 ? -29.049 -6.181 19.206 1.00 94.50 362 GLU A O 1
ATOM 2944 N N . LYS A 1 363 ? -27.387 -4.878 19.992 1.00 96.12 363 LYS A N 1
ATOM 2945 C CA . LYS A 1 363 ? -27.911 -3.604 19.504 1.00 96.12 363 LYS A CA 1
ATOM 2946 C C . LYS A 1 363 ? -26.824 -2.738 18.888 1.00 96.12 363 LYS A C 1
ATOM 2948 O O . LYS A 1 363 ? -25.667 -2.737 19.311 1.00 96.12 363 LYS A O 1
ATOM 2953 N N . ILE A 1 364 ? -27.211 -1.969 17.880 1.00 98.31 364 ILE A N 1
ATOM 2954 C CA . ILE A 1 364 ? -26.335 -1.091 17.117 1.00 98.31 364 ILE A CA 1
ATOM 2955 C C . ILE A 1 364 ? -26.977 0.286 17.021 1.00 98.31 364 ILE A C 1
ATOM 2957 O O . ILE A 1 364 ? -28.050 0.473 16.451 1.00 98.31 364 ILE A O 1
ATOM 2961 N N . ILE A 1 365 ? -26.274 1.288 17.530 1.00 98.38 365 ILE A N 1
ATOM 2962 C CA . ILE A 1 365 ? -26.642 2.693 17.406 1.00 98.38 365 ILE A CA 1
ATOM 2963 C C . ILE A 1 365 ? -25.850 3.276 16.235 1.00 98.38 365 ILE A C 1
ATOM 2965 O O . ILE A 1 365 ? -24.650 3.531 16.329 1.00 98.38 365 ILE A O 1
ATOM 2969 N N . ALA A 1 366 ? -26.522 3.503 15.111 1.00 98.50 366 ALA A N 1
ATOM 2970 C CA . ALA A 1 366 ? -25.933 4.044 13.896 1.00 98.50 366 ALA A CA 1
ATOM 2971 C C . ALA A 1 366 ? -26.026 5.580 13.870 1.00 98.50 366 ALA A C 1
ATOM 2973 O O . ALA A 1 366 ? -27.067 6.161 13.550 1.00 98.50 366 ALA A O 1
ATOM 2974 N N . HIS A 1 367 ? -24.927 6.263 14.198 1.00 98.44 367 HIS A N 1
ATOM 2975 C CA . HIS A 1 367 ? -24.840 7.727 14.177 1.00 98.44 367 HIS A CA 1
ATOM 2976 C C . HIS A 1 367 ? -24.074 8.224 12.944 1.00 98.44 367 HIS A C 1
ATOM 2978 O O . HIS A 1 367 ? -22.997 8.820 13.033 1.00 98.44 367 HIS A O 1
ATOM 2984 N N . VAL A 1 368 ? -24.621 7.908 11.771 1.00 96.94 368 VAL A N 1
ATOM 2985 C CA . VAL A 1 368 ? -23.982 8.082 10.462 1.00 96.94 368 VAL A CA 1
ATOM 2986 C C . VAL A 1 368 ? -24.978 8.556 9.398 1.00 96.94 368 VAL A C 1
ATOM 2988 O O . VAL A 1 368 ? -26.186 8.387 9.543 1.00 96.94 368 VAL A O 1
ATOM 2991 N N . GLU A 1 369 ? -24.467 9.123 8.300 1.00 94.88 369 GLU A N 1
ATOM 2992 C CA . GLU A 1 369 ? -25.254 9.639 7.166 1.00 94.88 369 GLU A CA 1
ATOM 2993 C C . GLU A 1 369 ? -24.566 9.351 5.819 1.00 94.88 369 GLU A C 1
ATOM 2995 O O . GLU A 1 369 ? -23.401 8.954 5.778 1.00 94.88 369 GLU A O 1
ATOM 3000 N N . GLY A 1 370 ? -25.268 9.570 4.702 1.00 93.69 370 GLY A N 1
ATOM 3001 C CA . GLY A 1 370 ? -24.701 9.452 3.353 1.00 93.69 370 GLY A CA 1
ATOM 3002 C C . GLY A 1 370 ? -24.154 8.053 3.047 1.00 93.69 370 GLY A C 1
ATOM 3003 O O . GLY A 1 370 ? -24.800 7.054 3.356 1.00 93.69 370 GLY A O 1
ATOM 3004 N N . GLY A 1 371 ? -22.953 7.973 2.459 1.00 93.88 371 GLY A N 1
ATOM 3005 C CA . GLY A 1 371 ? -22.291 6.698 2.138 1.00 93.88 371 GLY A CA 1
ATOM 3006 C C . GLY A 1 371 ? -22.129 5.767 3.345 1.00 93.88 371 GLY A C 1
ATOM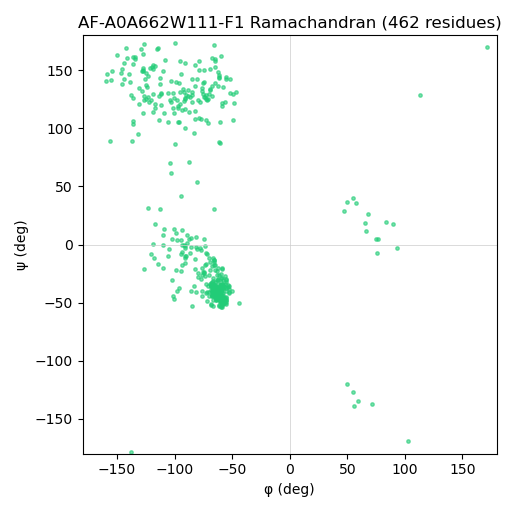 3007 O O . GLY A 1 371 ? -22.384 4.573 3.234 1.00 93.88 371 GLY A O 1
ATOM 3008 N N . TYR A 1 372 ? -21.839 6.315 4.529 1.00 95.88 372 TYR A N 1
ATOM 3009 C CA . TYR A 1 372 ? -21.754 5.532 5.766 1.00 95.88 372 TYR A CA 1
ATOM 3010 C C . TYR A 1 372 ? -23.093 4.886 6.138 1.00 95.88 372 TYR A C 1
ATOM 3012 O O . TYR A 1 372 ? -23.121 3.754 6.608 1.00 95.88 372 TYR A O 1
ATOM 3020 N N . LYS A 1 373 ? -24.216 5.584 5.914 1.00 96.50 373 LYS A N 1
ATOM 3021 C CA . LYS A 1 373 ? -25.549 5.014 6.146 1.00 96.50 373 LYS A CA 1
ATOM 3022 C C . LYS A 1 373 ? -25.826 3.858 5.183 1.00 96.50 373 LYS A C 1
ATOM 3024 O O . LYS A 1 373 ? -26.319 2.834 5.639 1.00 96.50 373 LYS A O 1
ATOM 3029 N N . ARG A 1 374 ? -25.437 3.987 3.907 1.00 96.88 374 ARG A N 1
ATOM 3030 C CA . ARG A 1 374 ? -25.561 2.912 2.903 1.00 96.88 374 ARG A CA 1
ATOM 3031 C C . ARG A 1 374 ? -24.776 1.655 3.298 1.00 96.88 374 ARG A C 1
ATOM 3033 O O . ARG A 1 374 ? -25.271 0.552 3.113 1.00 96.88 374 ARG A O 1
ATOM 3040 N N . VAL A 1 375 ? -23.587 1.816 3.891 1.00 97.75 375 VAL A N 1
ATOM 3041 C CA . VAL A 1 375 ? -22.815 0.697 4.469 1.00 97.75 375 VAL A CA 1
ATOM 3042 C C . VAL A 1 375 ? -23.619 -0.008 5.562 1.00 97.75 375 VAL A C 1
ATOM 3044 O O . VAL A 1 375 ? -23.764 -1.225 5.526 1.00 97.75 375 VAL A O 1
ATOM 3047 N N . VAL A 1 376 ? -24.185 0.743 6.514 1.00 98.00 376 VAL A N 1
ATOM 3048 C CA . VAL A 1 376 ? -24.991 0.157 7.602 1.00 98.00 376 VAL A CA 1
ATOM 3049 C C . VAL A 1 376 ? -26.272 -0.497 7.072 1.00 98.00 376 VAL A C 1
ATOM 3051 O O . VAL A 1 376 ? -26.685 -1.527 7.590 1.00 98.00 376 VAL A O 1
ATOM 3054 N N . GLU A 1 377 ? -26.894 0.071 6.036 1.00 97.25 377 GLU A N 1
ATOM 3055 C CA . GLU A 1 377 ? -28.052 -0.529 5.361 1.00 97.25 377 GLU A CA 1
ATOM 3056 C C . GLU A 1 377 ? -27.708 -1.890 4.741 1.00 97.25 377 GLU A C 1
ATOM 3058 O O . GLU A 1 377 ? -28.474 -2.824 4.945 1.00 97.25 377 GLU A O 1
ATOM 3063 N N . LYS A 1 378 ? -26.540 -2.048 4.094 1.00 97.38 378 LYS A N 1
ATOM 3064 C CA . LYS A 1 378 ? -26.074 -3.367 3.622 1.00 97.38 378 LYS A CA 1
ATOM 3065 C C . LYS A 1 378 ? -25.796 -4.334 4.771 1.00 97.38 378 LYS A C 1
ATOM 3067 O O . LYS A 1 378 ? -26.200 -5.488 4.716 1.00 97.38 378 LYS A O 1
ATOM 3072 N N . VAL A 1 379 ? -25.149 -3.866 5.840 1.00 97.38 379 VAL A N 1
ATOM 3073 C CA . VAL A 1 379 ? -24.888 -4.696 7.030 1.00 97.38 379 VAL A CA 1
ATOM 3074 C C . VAL A 1 379 ? -26.186 -5.226 7.644 1.00 97.38 379 VAL A C 1
ATOM 3076 O O . VAL A 1 379 ? -26.235 -6.380 8.058 1.00 97.38 379 VAL A O 1
ATOM 3079 N N . ARG A 1 380 ? -27.255 -4.420 7.664 1.00 96.44 380 ARG A N 1
ATOM 3080 C CA . ARG A 1 380 ? -28.572 -4.816 8.186 1.00 96.44 380 ARG A CA 1
ATOM 3081 C C . ARG A 1 380 ? -29.147 -6.061 7.506 1.00 96.44 380 ARG A C 1
ATOM 3083 O O . ARG A 1 380 ? -29.948 -6.759 8.115 1.00 96.44 380 ARG A O 1
ATOM 3090 N N . GLU A 1 381 ? -28.774 -6.329 6.259 1.00 94.44 381 GLU A N 1
ATOM 3091 C CA . GLU A 1 381 ? -29.266 -7.488 5.508 1.00 94.44 381 GLU A CA 1
ATOM 3092 C C . GLU A 1 381 ? -28.641 -8.810 5.983 1.00 94.44 381 GLU A C 1
ATOM 3094 O O . GLU A 1 381 ? -29.187 -9.873 5.695 1.00 94.44 381 GLU A O 1
ATOM 3099 N N . VAL A 1 382 ? -27.519 -8.754 6.716 1.00 94.62 382 VAL A N 1
ATOM 3100 C CA . VAL A 1 382 ? -26.722 -9.936 7.090 1.00 94.62 382 VAL A CA 1
ATOM 3101 C C . VAL A 1 382 ? -26.569 -10.155 8.597 1.00 94.62 382 VAL A C 1
ATOM 3103 O O . VAL A 1 382 ? -26.062 -11.200 8.999 1.00 94.62 382 VAL A O 1
ATOM 3106 N N . ILE A 1 383 ? -26.999 -9.212 9.441 1.00 94.56 383 ILE A N 1
ATOM 3107 C CA . ILE A 1 383 ? -26.948 -9.347 10.906 1.00 94.56 383 ILE A CA 1
ATOM 3108 C C . ILE A 1 383 ? -28.344 -9.294 11.533 1.00 94.56 383 ILE A C 1
ATOM 3110 O O . ILE A 1 383 ? -29.242 -8.631 11.024 1.00 94.56 383 ILE A O 1
ATOM 3114 N N . GLU A 1 384 ? -28.508 -9.960 12.677 1.00 91.75 384 GLU A N 1
ATOM 3115 C CA . GLU A 1 384 ? -29.784 -10.026 13.410 1.00 91.75 384 GLU A CA 1
ATOM 3116 C C . GLU A 1 384 ? -29.958 -8.908 14.455 1.00 91.75 384 GLU A C 1
ATOM 3118 O O . GLU A 1 384 ? -31.043 -8.747 15.012 1.00 91.75 384 GLU A O 1
ATOM 3123 N N . SER A 1 385 ? -28.900 -8.142 14.740 1.00 93.56 385 SER A N 1
ATOM 3124 C CA . SER A 1 385 ? -28.892 -7.092 15.765 1.00 93.56 385 SER A CA 1
ATOM 3125 C C . SER A 1 385 ? -29.915 -5.986 15.477 1.00 93.56 385 SER A C 1
ATOM 3127 O O . SER A 1 385 ? -30.106 -5.587 14.326 1.00 93.56 385 SER A O 1
ATOM 3129 N N . ASP A 1 386 ? -30.512 -5.413 16.527 1.00 94.88 386 ASP A N 1
ATOM 3130 C CA . ASP A 1 386 ? -31.389 -4.245 16.375 1.00 94.88 386 ASP A CA 1
ATOM 3131 C C . ASP A 1 386 ? -30.571 -3.002 15.993 1.00 94.88 386 ASP A C 1
ATOM 3133 O O . ASP A 1 386 ? -29.578 -2.681 16.648 1.00 94.88 386 ASP A O 1
ATOM 3137 N N . ILE A 1 387 ? -30.976 -2.288 14.936 1.00 97.62 387 ILE A N 1
ATOM 3138 C CA . ILE A 1 387 ? -30.249 -1.119 14.419 1.00 97.62 387 ILE A CA 1
ATOM 3139 C C . ILE A 1 387 ? -31.104 0.139 14.545 1.00 97.62 387 ILE A C 1
ATOM 3141 O O . ILE A 1 387 ? -32.118 0.301 13.861 1.00 97.62 387 ILE A O 1
ATOM 3145 N N . VAL A 1 388 ? -30.617 1.094 15.339 1.00 97.75 388 VAL A N 1
ATOM 3146 C CA . VAL A 1 388 ? -31.258 2.393 15.565 1.00 97.75 388 VAL A CA 1
ATOM 3147 C C . VAL A 1 388 ? -30.426 3.512 14.948 1.00 97.75 388 VAL A C 1
ATOM 3149 O O . VAL A 1 388 ? -29.281 3.747 15.335 1.00 97.75 388 VAL A O 1
ATOM 3152 N N . TYR A 1 389 ? -31.011 4.261 14.014 1.00 98.25 389 TYR A N 1
ATOM 3153 C CA . TYR A 1 389 ? -30.369 5.432 13.411 1.00 98.25 389 TYR A CA 1
ATOM 3154 C C . TYR A 1 389 ? -30.654 6.692 14.229 1.00 98.25 389 TYR A C 1
ATOM 3156 O O . TYR A 1 389 ? -31.800 6.970 14.571 1.00 98.25 389 TYR A O 1
ATOM 3164 N N . THR A 1 390 ? -29.617 7.482 14.514 1.00 97.81 390 THR A N 1
ATOM 3165 C CA . THR A 1 390 ? -29.746 8.677 15.376 1.00 97.81 390 THR A CA 1
ATOM 3166 C C . THR A 1 390 ? -29.412 9.996 14.686 1.00 97.81 390 THR A C 1
ATOM 3168 O O . THR A 1 390 ? -29.688 11.056 15.251 1.00 97.81 390 THR A O 1
ATOM 3171 N N . SER A 1 391 ? -28.825 9.964 13.488 1.00 95.50 391 SER A N 1
ATOM 3172 C CA . SER A 1 391 ? -28.462 11.170 12.740 1.00 95.50 391 SER A CA 1
ATOM 3173 C C . SER A 1 391 ? -29.588 11.636 11.814 1.00 95.50 391 SER A C 1
ATOM 3175 O O . SER A 1 391 ? -30.122 10.859 11.024 1.00 95.50 391 SER A O 1
ATOM 3177 N N . GLU A 1 392 ? -29.924 12.918 11.926 1.00 90.62 392 GLU A N 1
ATOM 3178 C CA . GLU A 1 392 ? -30.871 13.645 11.087 1.00 90.62 392 GLU A CA 1
ATOM 3179 C C . GLU A 1 392 ? -30.303 15.043 10.760 1.00 90.62 392 GLU A C 1
ATOM 3181 O O . GLU A 1 392 ? -29.930 15.807 11.662 1.00 90.62 392 GLU A O 1
ATOM 3186 N N . ASP A 1 393 ? -30.277 15.402 9.473 1.00 88.44 393 ASP A N 1
ATOM 3187 C CA . ASP A 1 393 ? -29.815 16.703 8.962 1.00 88.44 393 ASP A CA 1
ATOM 3188 C C . ASP A 1 393 ? -28.385 17.092 9.399 1.00 88.44 393 ASP A C 1
ATOM 3190 O O . ASP A 1 393 ? -28.096 18.242 9.748 1.00 88.44 393 ASP A O 1
ATOM 3194 N N . GLY A 1 394 ? -27.469 16.128 9.412 1.00 93.00 394 GLY A N 1
ATOM 3195 C CA . GLY A 1 394 ? -26.078 16.294 9.806 1.00 93.00 394 GLY A CA 1
ATOM 3196 C C . GLY A 1 394 ? -25.761 15.538 11.091 1.00 93.00 394 GLY A C 1
ATOM 3197 O O . GLY A 1 394 ? -26.361 15.784 12.140 1.00 93.00 394 GLY A O 1
ATOM 3198 N N . VAL A 1 395 ? -24.699 14.730 11.078 1.00 95.62 395 VAL A N 1
ATOM 3199 C CA . VAL A 1 395 ? -24.237 13.991 12.272 1.00 95.62 395 VAL A CA 1
ATOM 3200 C C . VAL A 1 395 ? -23.950 14.901 13.482 1.00 95.62 395 VAL A C 1
ATOM 3202 O O . VAL A 1 395 ? -24.175 14.517 14.618 1.00 95.62 395 VAL A O 1
ATOM 3205 N N . THR A 1 396 ? -23.538 16.162 13.286 1.00 97.00 396 THR A N 1
ATOM 3206 C CA . THR A 1 396 ? -23.316 17.115 14.405 1.00 97.00 396 THR A CA 1
ATOM 3207 C C . THR A 1 396 ? -24.447 18.124 14.626 1.00 97.00 396 THR A C 1
ATOM 3209 O O . THR A 1 396 ? -24.252 19.109 15.347 1.00 97.00 396 THR A O 1
ATOM 3212 N N . SER A 1 397 ? -25.618 17.917 14.013 1.00 97.44 397 SER A N 1
ATOM 3213 C CA . SER A 1 397 ? -26.790 18.772 14.221 1.00 97.44 397 SER A CA 1
ATOM 3214 C C . SER A 1 397 ? -27.282 18.668 15.672 1.00 97.44 397 SER A C 1
ATOM 3216 O O . SER A 1 397 ? -27.101 17.652 16.347 1.00 97.44 397 SER A O 1
ATOM 3218 N N . LYS A 1 398 ? -27.930 19.722 16.188 1.00 96.38 398 LYS A N 1
ATOM 3219 C CA . LYS A 1 398 ? -28.493 19.698 17.554 1.00 96.38 398 LYS A CA 1
ATOM 3220 C C . LYS A 1 398 ? -29.501 18.555 17.734 1.00 96.38 398 LYS A C 1
ATOM 3222 O O . LYS A 1 398 ? -29.576 17.990 18.821 1.00 96.38 398 LYS A O 1
ATOM 3227 N N . LYS A 1 399 ? -30.260 18.233 16.680 1.00 96.94 399 LYS A N 1
ATOM 3228 C CA . LYS A 1 399 ? -31.253 17.153 16.670 1.00 96.94 399 LYS A CA 1
ATOM 3229 C C . LYS A 1 399 ? -30.562 15.791 16.760 1.00 96.94 399 LYS A C 1
ATOM 3231 O O . LYS A 1 399 ? -30.843 15.055 17.701 1.00 96.94 399 LYS A O 1
ATOM 3236 N N . SER A 1 400 ? -29.574 15.536 15.898 1.00 97.81 400 SER A N 1
ATOM 3237 C CA . SER A 1 400 ? -28.752 14.317 15.910 1.00 97.81 400 SER A CA 1
ATOM 3238 C C . SER A 1 400 ? -28.087 14.072 17.260 1.00 97.81 400 SER A C 1
ATOM 3240 O O . SER A 1 400 ? -28.161 12.978 17.810 1.00 97.81 400 SER A O 1
ATOM 3242 N N . LEU A 1 401 ? -27.465 15.103 17.838 1.00 97.75 401 LEU A N 1
ATOM 3243 C CA . LEU A 1 401 ? -26.777 14.991 19.127 1.00 97.75 401 LEU A CA 1
ATOM 3244 C C . LEU A 1 401 ? -27.740 14.710 20.290 1.00 97.75 401 LEU A C 1
ATOM 3246 O O . LEU A 1 401 ? -27.372 13.990 21.221 1.00 97.75 401 LEU A O 1
ATOM 3250 N N . LYS A 1 402 ? -28.964 15.256 20.238 1.00 97.19 402 LYS A N 1
ATOM 3251 C CA . LYS A 1 402 ? -30.025 14.981 21.218 1.00 97.19 402 LYS A CA 1
ATOM 3252 C C . LYS A 1 402 ? -30.561 13.556 21.073 1.00 97.19 402 LYS A C 1
ATOM 3254 O O . LYS A 1 402 ? -30.725 12.884 22.085 1.00 97.19 402 LYS A O 1
ATOM 3259 N N . ASN A 1 403 ? -30.799 13.103 19.842 1.00 97.69 403 ASN A N 1
ATOM 3260 C CA . ASN A 1 403 ? -31.229 11.736 19.549 1.00 97.69 403 ASN A CA 1
ATOM 3261 C C . ASN A 1 403 ? -30.181 10.721 20.027 1.00 97.69 403 ASN A C 1
ATOM 3263 O O . ASN A 1 403 ? -30.517 9.813 20.776 1.00 97.69 403 ASN A O 1
ATOM 3267 N N . LEU A 1 404 ? -28.905 10.932 19.682 1.00 97.88 404 LEU A N 1
ATOM 3268 C CA . LEU A 1 404 ? -27.796 10.084 20.128 1.00 97.88 404 LEU A CA 1
ATOM 3269 C C . LEU A 1 404 ? -27.735 9.981 21.653 1.00 97.88 404 LEU A C 1
ATOM 3271 O O . LEU A 1 404 ? -27.622 8.889 22.201 1.00 97.88 404 LEU A O 1
ATOM 3275 N N . ARG A 1 405 ? -27.820 11.123 22.344 1.00 97.50 405 ARG A N 1
ATOM 3276 C CA . ARG A 1 405 ? -27.812 11.144 23.805 1.00 97.50 405 ARG A CA 1
ATOM 3277 C C . ARG A 1 405 ? -28.988 10.360 24.384 1.00 97.50 405 ARG A C 1
ATOM 3279 O O . ARG A 1 405 ? -28.770 9.575 25.296 1.00 97.50 405 ARG A O 1
ATOM 3286 N N . ARG A 1 406 ? 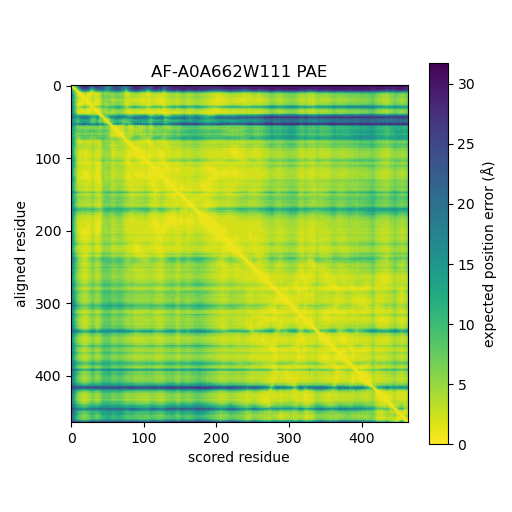-30.198 10.556 23.849 1.00 96.94 406 ARG A N 1
ATOM 3287 C CA . ARG A 1 406 ? -31.406 9.860 24.307 1.00 96.94 406 ARG A CA 1
ATOM 3288 C C . ARG A 1 406 ? -31.266 8.343 24.177 1.00 96.94 406 ARG A C 1
ATOM 3290 O O . ARG A 1 406 ? -31.591 7.642 25.126 1.00 96.94 406 ARG A O 1
ATOM 3297 N N . GLU A 1 407 ? -30.769 7.849 23.043 1.00 96.69 407 GLU A N 1
ATOM 3298 C CA . GLU A 1 407 ? -30.622 6.399 22.850 1.00 96.69 407 GLU A CA 1
ATOM 3299 C C . GLU A 1 407 ? -29.542 5.789 23.744 1.00 96.69 407 GLU A C 1
ATOM 3301 O O . GLU A 1 407 ? -29.733 4.701 24.277 1.00 96.69 407 GLU A O 1
ATOM 3306 N N . LEU A 1 408 ? -28.442 6.506 23.990 1.00 95.00 408 LEU A N 1
ATOM 3307 C CA . LEU A 1 408 ? -27.440 6.056 24.958 1.00 95.00 408 LEU A CA 1
ATOM 3308 C C . LEU A 1 408 ? -27.958 6.106 26.405 1.00 95.00 408 LEU A C 1
ATOM 3310 O O . LEU A 1 408 ? -27.596 5.256 27.208 1.00 95.00 408 LEU A O 1
ATOM 3314 N N . GLU A 1 409 ? -28.798 7.081 26.764 1.00 94.44 409 GLU A N 1
ATOM 3315 C CA . GLU A 1 409 ? -29.457 7.112 28.079 1.00 94.44 409 GLU A CA 1
ATOM 3316 C C . GLU A 1 409 ? -30.408 5.917 28.248 1.00 94.44 409 GLU A C 1
ATOM 3318 O O . GLU A 1 409 ? -30.393 5.284 29.303 1.00 94.44 409 GLU A O 1
ATOM 3323 N N . ALA A 1 410 ? -31.179 5.570 27.211 1.00 92.06 410 ALA A N 1
ATOM 3324 C CA . ALA A 1 410 ? -32.041 4.389 27.212 1.00 92.06 410 ALA A CA 1
ATOM 3325 C C . ALA A 1 410 ? -31.234 3.091 27.379 1.00 92.06 410 ALA A C 1
ATOM 3327 O O . ALA A 1 410 ? -31.596 2.256 28.203 1.00 92.06 410 ALA A O 1
ATOM 3328 N N . GLU A 1 411 ? -30.102 2.971 26.679 1.00 89.50 411 GLU A N 1
ATOM 3329 C CA . GLU A 1 411 ? -29.197 1.822 26.791 1.00 89.50 411 GLU A CA 1
ATOM 3330 C C . GLU A 1 411 ? -28.668 1.624 28.216 1.00 89.50 411 GLU A C 1
ATOM 3332 O O . GLU A 1 411 ? -28.697 0.525 28.767 1.00 89.50 411 GLU A O 1
ATOM 3337 N N . VAL A 1 412 ? -28.219 2.710 28.849 1.00 87.06 412 VAL A N 1
ATOM 3338 C CA . VAL A 1 412 ? -27.698 2.666 30.222 1.00 87.06 412 VAL A CA 1
ATOM 3339 C C . VAL A 1 412 ? -28.774 2.242 31.222 1.00 87.06 412 VAL A C 1
ATOM 3341 O O . VAL A 1 412 ? -28.469 1.531 32.181 1.00 87.06 412 VAL A O 1
ATOM 3344 N N . ILE A 1 413 ? -30.019 2.679 31.010 1.00 83.81 413 ILE A N 1
ATOM 3345 C CA . ILE A 1 413 ? -31.164 2.291 31.843 1.00 83.81 413 ILE A CA 1
ATOM 3346 C C . ILE A 1 413 ? -31.472 0.800 31.663 1.00 83.81 413 ILE A C 1
ATOM 3348 O O . ILE A 1 413 ? -31.680 0.105 32.655 1.00 83.81 413 ILE A O 1
ATOM 3352 N N . GLU A 1 414 ? -31.474 0.314 30.422 1.00 80.69 414 GLU A N 1
ATOM 3353 C CA . GLU A 1 414 ? -31.785 -1.075 30.077 1.00 80.69 414 GLU A CA 1
ATOM 3354 C C . GLU A 1 414 ? -30.759 -2.066 30.650 1.00 80.69 414 GLU A C 1
ATOM 3356 O O . GLU A 1 414 ? -31.140 -3.077 31.235 1.00 80.69 414 GLU A O 1
ATOM 3361 N N . LYS A 1 415 ? -29.460 -1.753 30.560 1.00 77.69 415 LYS A N 1
ATOM 3362 C CA . LYS A 1 415 ? -28.361 -2.638 30.997 1.00 77.69 415 LYS A CA 1
ATOM 3363 C C . LYS A 1 415 ? -27.973 -2.508 32.477 1.00 77.69 415 LYS A C 1
ATOM 3365 O O . LYS A 1 415 ? -26.980 -3.089 32.905 1.00 77.69 415 LYS A O 1
ATOM 3370 N N . MET A 1 416 ? -28.696 -1.702 33.262 1.00 67.62 416 MET A N 1
ATOM 3371 C CA . MET A 1 416 ? -28.468 -1.498 34.707 1.00 67.62 416 MET A CA 1
ATOM 3372 C C . MET A 1 416 ? -27.002 -1.235 35.124 1.00 67.62 416 MET A C 1
ATOM 3374 O O . MET A 1 416 ? -26.607 -1.494 36.258 1.00 67.62 416 MET A O 1
ATOM 3378 N N . THR A 1 417 ? -26.198 -0.636 34.241 1.00 63.75 417 THR A N 1
ATOM 3379 C CA . THR A 1 417 ? -24.768 -0.303 34.420 1.00 63.75 417 THR A CA 1
ATOM 3380 C C . THR A 1 417 ? -23.769 -1.464 34.556 1.00 63.75 417 THR A C 1
ATOM 3382 O O . THR A 1 417 ? -22.605 -1.197 34.865 1.00 63.75 417 THR A O 1
ATOM 3385 N N . GLU A 1 418 ? -24.167 -2.710 34.284 1.00 66.75 418 GLU A N 1
ATOM 3386 C CA . GLU A 1 418 ? -23.279 -3.881 34.419 1.00 66.75 418 GLU A CA 1
ATOM 3387 C C . GLU A 1 418 ? -22.107 -3.852 33.413 1.00 66.75 418 GLU A C 1
ATOM 3389 O O . GLU A 1 418 ? -20.972 -4.163 33.772 1.00 66.75 418 GLU A O 1
ATOM 3394 N N . ASP A 1 419 ? -22.336 -3.331 32.203 1.00 72.00 419 ASP A N 1
ATOM 3395 C CA . ASP A 1 419 ? -21.373 -3.345 31.087 1.00 72.00 419 ASP A CA 1
ATOM 3396 C C . ASP A 1 419 ? -20.516 -2.069 30.989 1.00 72.00 419 ASP A C 1
ATOM 3398 O O . ASP A 1 419 ? -20.303 -1.496 29.916 1.00 72.00 419 ASP A O 1
ATOM 3402 N N . LYS A 1 420 ? -20.036 -1.542 32.120 1.00 85.06 420 LYS A N 1
ATOM 3403 C CA . LYS A 1 420 ? -19.222 -0.319 32.091 1.00 85.06 420 LYS A CA 1
ATOM 3404 C C . LYS A 1 420 ? -17.775 -0.605 31.676 1.00 85.06 420 LYS A C 1
ATOM 3406 O O . LYS A 1 420 ? -16.958 -1.065 32.472 1.00 85.06 420 LYS A O 1
ATOM 3411 N N . LYS A 1 421 ? -17.421 -0.173 30.470 1.00 89.75 421 LYS A N 1
ATOM 3412 C CA . LYS A 1 421 ? -16.081 -0.258 29.881 1.00 89.75 421 LYS A CA 1
ATOM 3413 C C . LYS A 1 421 ? -15.085 0.753 30.456 1.00 89.75 421 LYS A C 1
ATOM 3415 O O . LYS A 1 421 ? -15.312 1.971 30.452 1.00 89.75 421 LYS A O 1
ATOM 3420 N N . ASP A 1 422 ? -13.916 0.254 30.866 1.00 90.94 422 ASP A N 1
ATOM 3421 C CA . ASP A 1 422 ? -12.714 1.071 31.060 1.00 90.94 422 ASP A CA 1
ATOM 3422 C C . ASP A 1 422 ? -12.015 1.267 29.712 1.00 90.94 422 ASP A C 1
ATOM 3424 O O . ASP A 1 422 ? -11.229 0.440 29.248 1.00 90.94 422 ASP A O 1
ATOM 3428 N N . ARG A 1 423 ? -12.304 2.405 29.078 1.00 90.31 423 ARG A N 1
ATOM 3429 C CA . ARG A 1 423 ? -11.799 2.739 27.744 1.00 90.31 423 ARG A CA 1
ATOM 3430 C C . ARG A 1 423 ? -10.275 2.684 27.641 1.00 90.31 423 ARG A C 1
ATOM 3432 O O . ARG A 1 423 ? -9.762 2.265 26.608 1.00 90.31 423 ARG A O 1
ATOM 3439 N N . PHE A 1 424 ? -9.541 3.146 28.652 1.00 92.19 424 PHE A N 1
ATOM 3440 C CA . PHE A 1 424 ? -8.083 3.195 28.543 1.00 92.19 424 PHE A CA 1
ATOM 3441 C C . PHE A 1 424 ? -7.476 1.809 28.714 1.00 92.19 424 PHE A C 1
ATOM 3443 O O . PHE A 1 424 ? -6.584 1.452 27.946 1.00 92.19 424 PHE A O 1
ATOM 3450 N N . MET A 1 425 ? -8.000 1.003 29.640 1.00 92.56 425 MET A N 1
ATOM 3451 C CA . MET A 1 425 ? -7.574 -0.390 29.762 1.00 92.56 425 MET A CA 1
ATOM 3452 C C . MET A 1 425 ? -7.914 -1.200 28.500 1.00 92.56 425 MET A C 1
ATOM 3454 O O . MET A 1 425 ? -7.089 -1.986 28.031 1.00 92.56 425 MET A O 1
ATOM 3458 N N . ALA A 1 426 ? -9.079 -0.955 27.889 1.00 93.81 426 ALA A N 1
ATOM 3459 C CA . ALA A 1 426 ? -9.485 -1.590 26.635 1.00 93.81 426 ALA A CA 1
ATOM 3460 C C . ALA A 1 426 ? -8.532 -1.277 25.469 1.00 93.81 426 ALA A C 1
ATOM 3462 O O . ALA A 1 426 ? -8.192 -2.181 24.703 1.00 93.81 426 ALA A O 1
ATOM 3463 N N . ILE A 1 427 ? -8.068 -0.022 25.358 1.00 94.75 427 ILE A N 1
ATOM 3464 C CA . ILE A 1 427 ? -7.068 0.389 24.358 1.00 94.75 427 ILE A CA 1
ATOM 3465 C C . ILE A 1 427 ? -5.778 -0.413 24.547 1.00 94.75 427 ILE A C 1
ATOM 3467 O O . ILE A 1 427 ? -5.328 -1.059 23.605 1.00 94.75 427 ILE A O 1
ATOM 3471 N N . PHE A 1 428 ? -5.207 -0.423 25.758 1.00 94.50 428 PHE A N 1
ATOM 3472 C CA . PHE A 1 428 ? -3.955 -1.143 26.011 1.00 94.50 428 PHE A CA 1
ATOM 3473 C C . PHE A 1 428 ? -4.090 -2.640 25.737 1.00 94.50 428 PHE A C 1
ATOM 3475 O O . PHE A 1 428 ? -3.276 -3.189 25.002 1.00 94.50 428 PHE A O 1
ATOM 3482 N N . SER A 1 429 ? -5.142 -3.275 26.255 1.00 94.56 429 SER A N 1
ATOM 3483 C CA . SER A 1 429 ? -5.368 -4.716 26.082 1.00 94.56 429 SER A CA 1
ATOM 3484 C C . SER A 1 429 ? -5.507 -5.088 24.603 1.00 94.56 429 SER A C 1
ATOM 3486 O O . SER A 1 429 ? -4.882 -6.029 24.122 1.00 94.56 429 SER A O 1
ATOM 3488 N N . SER A 1 430 ? -6.264 -4.297 23.839 1.00 96.19 430 SER A N 1
ATOM 3489 C CA . SER A 1 430 ? -6.467 -4.546 22.409 1.00 96.19 430 SER A CA 1
ATOM 3490 C C . SER A 1 430 ? -5.210 -4.283 21.586 1.00 96.19 430 SER A C 1
ATOM 3492 O O . SER A 1 430 ? -4.889 -5.074 20.704 1.00 96.19 430 SER A O 1
ATOM 3494 N N . MET A 1 431 ? -4.460 -3.216 21.881 1.00 94.44 431 MET A N 1
ATOM 3495 C CA . MET A 1 431 ? -3.179 -2.947 21.221 1.00 94.44 431 MET A CA 1
ATOM 3496 C C . MET A 1 431 ? -2.142 -4.034 21.524 1.00 94.44 431 MET A C 1
ATOM 3498 O O . MET A 1 431 ? -1.353 -4.368 20.638 1.00 94.44 431 MET A O 1
ATOM 3502 N N . PHE A 1 432 ? -2.153 -4.591 22.739 1.00 93.81 432 PHE A N 1
ATOM 3503 C CA . PHE A 1 432 ? -1.264 -5.680 23.141 1.00 93.81 432 PHE A CA 1
ATOM 3504 C C . PHE A 1 432 ? -1.579 -6.961 22.361 1.00 93.81 432 PHE A C 1
ATOM 3506 O O . PHE A 1 432 ? -0.692 -7.514 21.706 1.00 93.81 432 PHE A O 1
ATOM 3513 N N . ARG A 1 433 ? -2.863 -7.343 22.283 1.00 95.94 433 ARG A N 1
ATOM 3514 C CA . ARG A 1 433 ? -3.309 -8.442 21.414 1.00 95.94 433 ARG A CA 1
ATOM 3515 C C . ARG A 1 433 ? -2.965 -8.189 19.948 1.00 95.94 433 ARG A C 1
ATOM 3517 O O . ARG A 1 433 ? -2.443 -9.074 19.277 1.00 95.94 433 ARG A O 1
ATOM 3524 N N . TYR A 1 434 ? -3.208 -6.982 19.439 1.00 95.75 434 TYR A N 1
ATOM 3525 C CA . TYR A 1 434 ? -2.946 -6.641 18.038 1.00 95.75 434 TYR A CA 1
ATOM 3526 C C . TYR A 1 434 ? -1.473 -6.828 17.664 1.00 95.75 434 TYR A C 1
ATOM 3528 O O . TYR A 1 434 ? -1.185 -7.468 16.653 1.00 95.75 434 TYR A O 1
ATOM 3536 N N . GLN A 1 435 ? -0.558 -6.300 18.483 1.00 93.00 435 GLN A N 1
ATOM 3537 C CA . GLN A 1 435 ? 0.878 -6.278 18.189 1.00 93.00 435 GLN A CA 1
ATOM 3538 C C . GLN A 1 435 ? 1.585 -7.591 18.523 1.00 93.00 435 GLN A C 1
ATOM 3540 O O . GLN A 1 435 ? 2.445 -8.020 17.758 1.00 93.00 435 GLN A O 1
ATOM 3545 N N . PHE A 1 436 ? 1.234 -8.214 19.649 1.00 92.62 436 PHE A N 1
ATOM 3546 C CA . PHE A 1 436 ? 1.989 -9.342 20.200 1.00 92.62 436 PHE A CA 1
ATOM 3547 C C . PHE A 1 436 ? 1.211 -10.657 20.192 1.00 92.62 436 PHE A C 1
ATOM 3549 O O . PHE A 1 436 ? 1.817 -11.714 20.309 1.00 92.62 436 PHE A O 1
ATOM 3556 N N . GLY A 1 437 ? -0.116 -10.615 20.031 1.00 93.75 437 GLY A N 1
ATOM 3557 C CA . GLY A 1 437 ? -0.954 -11.814 20.125 1.00 93.75 437 GLY A CA 1
ATOM 3558 C C . GLY A 1 437 ? -1.029 -12.390 21.535 1.00 93.75 437 GLY A C 1
ATOM 3559 O O . GLY A 1 437 ? -1.243 -13.585 21.679 1.00 93.75 437 GLY A O 1
ATOM 3560 N N . LEU A 1 438 ? -0.838 -11.542 22.544 1.00 92.00 438 LEU A N 1
ATOM 3561 C CA . LEU A 1 438 ? -0.853 -11.899 23.958 1.00 92.00 438 LEU A CA 1
ATOM 3562 C C . LEU A 1 438 ? -1.958 -11.123 24.674 1.00 92.00 438 LEU A C 1
ATOM 3564 O O . LEU A 1 438 ? -2.294 -10.006 24.261 1.00 92.00 438 LEU A O 1
ATOM 3568 N N . GLU A 1 439 ? -2.485 -11.685 25.758 1.00 91.69 439 GLU A N 1
ATOM 3569 C CA . GLU A 1 439 ? -3.337 -10.936 26.682 1.00 91.69 439 GLU A CA 1
ATOM 3570 C C . GLU A 1 439 ? -2.472 -10.101 27.633 1.00 91.69 439 GLU A C 1
ATOM 3572 O O . GLU A 1 439 ? -1.391 -10.511 28.065 1.00 91.69 439 GLU A O 1
ATOM 3577 N N . LEU A 1 440 ? -2.935 -8.894 27.955 1.00 89.88 440 LEU A N 1
ATOM 3578 C CA . LEU A 1 440 ? -2.170 -7.981 28.804 1.00 89.88 440 LEU A CA 1
ATOM 3579 C C . LEU A 1 440 ? -2.061 -8.518 30.236 1.00 89.88 440 LEU A C 1
ATOM 3581 O O . LEU A 1 440 ? -1.029 -8.364 30.880 1.00 89.88 440 LEU A O 1
ATOM 3585 N N . GLU A 1 441 ? -3.112 -9.174 30.719 1.00 85.88 441 GLU A N 1
ATOM 3586 C CA . GLU A 1 441 ? -3.195 -9.794 32.039 1.00 85.88 441 GLU A CA 1
ATOM 3587 C C . GLU A 1 441 ? -2.123 -10.873 32.244 1.00 85.88 441 GLU A C 1
ATOM 3589 O O . GLU A 1 441 ? -1.556 -10.973 33.334 1.00 85.88 441 GLU A O 1
ATOM 3594 N N . GLU A 1 442 ? -1.816 -11.640 31.193 1.00 85.19 442 GLU A N 1
ATOM 3595 C CA . GLU A 1 442 ? -0.762 -12.659 31.207 1.00 85.19 442 GLU A CA 1
ATOM 3596 C C . GLU A 1 442 ? 0.621 -12.016 31.325 1.00 85.19 442 GLU A C 1
ATOM 3598 O O . GLU A 1 442 ? 1.458 -12.478 32.096 1.00 85.19 442 GLU A O 1
ATOM 3603 N N . PHE A 1 443 ? 0.846 -10.906 30.618 1.00 82.81 443 PHE A N 1
ATOM 3604 C CA . PHE A 1 443 ? 2.120 -10.190 30.646 1.00 82.81 443 PHE A CA 1
ATOM 3605 C C . PHE A 1 443 ? 2.415 -9.530 31.996 1.00 82.81 443 PHE A C 1
ATOM 3607 O O . PHE A 1 443 ? 3.574 -9.401 32.383 1.00 82.81 443 PHE A O 1
ATOM 3614 N N . VAL A 1 444 ? 1.382 -9.087 32.714 1.00 85.44 444 VAL A N 1
ATOM 3615 C CA . VAL A 1 444 ? 1.554 -8.423 34.015 1.00 85.44 444 VAL A CA 1
ATOM 3616 C C . VAL A 1 444 ? 1.566 -9.394 35.198 1.00 85.44 444 VAL A C 1
ATOM 3618 O O . VAL A 1 444 ? 1.669 -8.931 36.330 1.00 85.44 444 VAL A O 1
ATOM 3621 N N . GLU A 1 445 ? 1.451 -10.708 34.963 1.00 80.38 445 GLU A N 1
ATOM 3622 C CA . GLU A 1 445 ? 1.478 -11.777 35.982 1.00 80.38 445 GLU A CA 1
ATOM 3623 C C . GLU A 1 445 ? 0.528 -11.527 37.176 1.00 80.38 445 GLU A C 1
ATOM 3625 O O . GLU A 1 445 ? 0.834 -11.812 38.333 1.00 80.38 445 GLU A O 1
ATOM 3630 N N . GLY A 1 446 ? -0.645 -10.938 36.918 1.00 74.62 446 GLY A N 1
ATOM 3631 C CA . GLY A 1 446 ? -1.603 -10.561 37.969 1.00 74.62 446 GLY A CA 1
ATOM 3632 C C . GLY A 1 446 ? -1.215 -9.319 38.790 1.00 74.62 446 GLY A C 1
ATOM 3633 O O . GLY A 1 446 ? -1.924 -8.945 39.730 1.00 74.62 446 GLY A O 1
ATOM 3634 N N . GLY A 1 447 ? -0.126 -8.642 38.425 1.00 80.44 447 GLY A N 1
ATOM 3635 C CA . GLY A 1 447 ? 0.275 -7.346 38.956 1.00 80.44 447 GLY A CA 1
ATOM 3636 C C . GLY A 1 447 ? -0.771 -6.264 38.680 1.00 80.44 447 GLY A C 1
ATOM 3637 O O . GLY A 1 447 ? -1.433 -6.226 37.641 1.00 80.44 447 GLY A O 1
ATOM 3638 N N . LYS A 1 448 ? -0.941 -5.335 39.625 1.00 84.00 448 LYS A N 1
ATOM 3639 C CA . LYS A 1 448 ? -1.895 -4.230 39.455 1.00 84.00 448 LYS A CA 1
ATOM 3640 C C . LYS A 1 448 ? -1.330 -3.212 38.472 1.00 84.00 448 LYS A C 1
ATOM 3642 O O . LYS A 1 448 ? -0.264 -2.659 38.710 1.00 84.00 448 LYS A O 1
ATOM 3647 N N . VAL A 1 449 ? -2.081 -2.859 37.435 1.00 89.81 449 VAL A N 1
ATOM 3648 C CA . VAL A 1 449 ? -1.675 -1.803 36.494 1.00 89.81 449 VAL A CA 1
ATOM 3649 C C . VAL A 1 449 ? -2.192 -0.419 36.900 1.00 89.81 449 VAL A C 1
ATOM 3651 O O . VAL A 1 449 ? -3.181 -0.263 37.626 1.00 89.81 449 VAL A O 1
ATOM 3654 N N . LYS A 1 450 ? -1.504 0.629 36.442 1.00 90.94 450 LYS A N 1
ATOM 3655 C CA . LYS A 1 450 ? -1.932 2.027 36.542 1.00 90.94 450 LYS A CA 1
ATOM 3656 C C . LYS A 1 450 ? -1.693 2.738 35.220 1.00 90.94 450 LYS A C 1
ATOM 3658 O O . LYS A 1 450 ? -0.561 2.809 34.761 1.00 90.94 450 LYS A O 1
ATOM 3663 N N . ILE A 1 451 ? -2.733 3.364 34.681 1.00 92.19 451 ILE A N 1
ATOM 3664 C CA . ILE A 1 451 ? -2.615 4.222 33.500 1.00 92.19 451 ILE A CA 1
ATOM 3665 C C . ILE A 1 451 ? -2.403 5.675 33.944 1.00 92.19 451 ILE A C 1
ATOM 3667 O O . ILE A 1 451 ? -3.087 6.167 34.848 1.00 92.19 451 ILE A O 1
ATOM 3671 N N . LYS A 1 452 ? -1.438 6.364 33.331 1.00 93.44 452 LYS A N 1
ATOM 3672 C CA . LYS A 1 452 ? -1.174 7.801 33.509 1.00 93.44 452 LYS A CA 1
ATOM 3673 C C . LYS A 1 452 ? -1.085 8.501 32.148 1.00 93.44 452 LYS A C 1
ATOM 3675 O O . LYS A 1 452 ? -0.999 7.854 31.111 1.00 93.44 452 LYS A O 1
ATOM 3680 N N . GLY A 1 453 ? -1.089 9.833 32.168 1.00 92.94 453 GLY A N 1
ATOM 3681 C CA . GLY A 1 453 ? -0.915 10.665 30.977 1.00 92.94 453 GLY A CA 1
ATOM 3682 C C . GLY A 1 453 ? -2.216 11.265 30.450 1.00 92.94 453 GLY A C 1
ATOM 3683 O O . GLY A 1 453 ? -3.252 11.260 31.121 1.00 92.94 453 GLY A O 1
ATOM 3684 N N . ARG A 1 454 ? -2.143 11.842 29.249 1.00 92.50 454 ARG A N 1
ATOM 3685 C CA . ARG A 1 454 ? -3.289 12.423 28.540 1.00 92.50 454 ARG A CA 1
ATOM 3686 C C . ARG A 1 454 ? -3.354 11.813 27.156 1.00 92.50 454 ARG A C 1
ATOM 3688 O O . ARG A 1 454 ? -2.373 11.875 26.424 1.00 92.50 454 ARG A O 1
ATOM 3695 N N . TYR A 1 455 ? -4.521 11.295 26.790 1.00 91.19 455 TYR A N 1
ATOM 3696 C CA . TYR A 1 455 ? -4.752 10.742 25.461 1.00 91.19 455 TYR A CA 1
ATOM 3697 C C . TYR A 1 455 ? -4.336 11.749 24.362 1.00 91.19 455 TYR A C 1
ATOM 3699 O O . TYR A 1 455 ? -4.715 12.923 24.457 1.00 91.19 455 TYR A O 1
ATOM 3707 N N . PRO A 1 456 ? -3.545 11.339 23.349 1.00 93.50 456 PRO A N 1
ATOM 3708 C CA . PRO A 1 456 ? -3.180 9.960 22.998 1.00 93.50 456 PRO A CA 1
ATOM 3709 C C . PRO A 1 456 ? -1.885 9.447 23.659 1.00 93.50 456 PRO A C 1
ATOM 3711 O O . PRO A 1 456 ? -1.538 8.286 23.496 1.00 93.50 456 PRO A O 1
ATOM 3714 N N . ASN A 1 457 ? -1.188 10.283 24.431 1.00 94.06 457 ASN A N 1
ATOM 3715 C CA . ASN A 1 457 ? 0.057 9.942 25.124 1.00 94.06 457 ASN A CA 1
ATOM 3716 C C . ASN A 1 457 ? -0.257 9.332 26.500 1.00 94.06 457 ASN A C 1
ATOM 3718 O O . ASN A 1 457 ? -0.124 9.986 27.542 1.00 94.06 457 ASN A O 1
ATOM 3722 N N . LEU A 1 458 ? -0.782 8.108 26.480 1.00 93.19 458 LEU A N 1
ATOM 3723 C CA . LEU A 1 458 ? -1.046 7.312 27.676 1.00 93.19 458 LEU A CA 1
ATOM 3724 C C . LEU A 1 458 ? 0.125 6.374 27.959 1.00 93.19 458 LEU A C 1
ATOM 3726 O O . LEU A 1 458 ? 0.742 5.839 27.044 1.00 93.19 458 LEU A O 1
ATOM 3730 N N . GLU A 1 459 ? 0.375 6.132 29.239 1.00 93.56 459 GLU A N 1
ATOM 3731 C CA . GLU A 1 459 ? 1.432 5.247 29.721 1.00 93.56 459 GLU A CA 1
ATOM 3732 C C . GLU A 1 459 ? 0.844 4.235 30.707 1.00 93.56 459 GLU A C 1
ATOM 3734 O O . GLU A 1 459 ? 0.109 4.614 31.628 1.00 93.56 459 GLU A O 1
ATOM 3739 N N . LEU A 1 460 ? 1.175 2.957 30.518 1.00 91.44 460 LEU A N 1
ATOM 3740 C CA . LEU A 1 460 ? 0.810 1.860 31.410 1.00 91.44 460 LEU A CA 1
ATOM 3741 C C . LEU A 1 460 ? 1.988 1.560 32.343 1.00 91.44 460 LEU A C 1
ATOM 3743 O O . LEU A 1 460 ? 3.091 1.274 31.887 1.00 91.44 460 LEU A O 1
ATOM 3747 N N . TYR A 1 461 ? 1.741 1.606 33.647 1.00 90.31 461 TYR A N 1
ATOM 3748 C CA . TYR A 1 461 ? 2.708 1.271 34.686 1.00 90.31 461 TYR A CA 1
ATOM 3749 C C . TYR A 1 461 ? 2.272 0.006 35.416 1.00 90.31 461 TYR A C 1
ATOM 3751 O O . TYR A 1 461 ? 1.105 -0.111 35.798 1.00 90.31 461 TYR A O 1
ATOM 3759 N N . LEU A 1 462 ? 3.221 -0.881 35.697 1.00 88.06 462 LEU A N 1
ATOM 3760 C CA . LEU A 1 462 ? 3.067 -1.892 36.738 1.00 88.06 462 LEU A CA 1
ATOM 3761 C C . LEU A 1 462 ? 3.165 -1.190 38.097 1.00 88.06 462 LEU A C 1
ATOM 3763 O O . LEU A 1 462 ? 4.071 -0.387 38.321 1.00 88.06 462 LEU A O 1
ATOM 3767 N N . LYS A 1 463 ? 2.196 -1.420 38.982 1.00 78.75 463 LYS A N 1
ATOM 3768 C CA . LYS A 1 463 ? 2.329 -1.032 40.386 1.00 78.75 463 LYS A CA 1
ATOM 3769 C C . LYS A 1 463 ? 3.174 -2.096 41.073 1.00 78.75 463 LYS A C 1
ATOM 3771 O O . LYS A 1 463 ? 2.809 -3.268 41.018 1.00 78.75 463 LYS A O 1
ATOM 3776 N N . GLU A 1 464 ? 4.255 -1.646 41.699 1.00 64.69 464 GLU A N 1
ATOM 3777 C CA . GLU A 1 464 ? 4.992 -2.414 42.708 1.00 64.69 464 GLU A CA 1
ATOM 3778 C C . GLU A 1 464 ? 4.091 -2.818 43.881 1.00 64.69 464 GLU A C 1
ATOM 3780 O O . GLU A 1 464 ? 3.167 -2.033 44.231 1.00 64.69 464 GLU A O 1
#

Sequence (464 aa):
MKDKGEEMVEVEVYLTKRDGWARICEIRVENRSITTPAVLSLDRESLLDKIDFDLVPYSLKALDEEKFENLYHEDRNFIVGTGLSVLSPSELVRYLIELRKKSITKPLIVTGIATPQNLPLLCYFGVDVVDDSRVVMAAHEGYYLLENGFFPVEKLKELPCSCKACEKVGSNFAELSRKERIDFLKEHNTLKLQEQARLLREIIRSETLRNFIEARAKTSPDLTVMLRRADETDFFEEMYPRFKRSIVYMNTMESFKRPEVSYFLKRIAEVYRPQTKTALLLPCTARKPYSLSKTHMKFFNSVGKLVSFVDEIIISSPLVCPREFELTYPAQNYDTPVTGVWSDEEIDFVAENLSNLLAGFEKIIAHVEGGYKRVVEKVREVIESDIVYTSEDGVTSKKSLKNLRRELEAEVIEKMTEDKKDRFMAIFSSMFRYQFGLELEEFVEGGKVKIKGRYPNLELYLKE

pLDDT: mean 91.56, std 9.95, range [33.47, 98.75]

Nearest PDB structures (foldseek):
  1it7-assembly1_B  TM=5.808E-01  e=8.498E-15  Pyrococcus horikoshii
  4htb-assembly1_A-2  TM=7.534E-01  e=1.645E-06  Zymomonas mobilis subsp. mobilis ZM4 = ATCC 31821
  3ge7-assembly1_A-2  TM=7.465E-01  e=1.483E-06  Zymomonas mobilis
  4fsa-assembly1_A-2  TM=7.616E-01  e=2.132E-06  Zymomonas mobilis subsp. mobilis ZM4 = ATCC 31821
  4gcx-assembly1_A-2  TM=7.485E-01  e=2.764E-06  Zymomonas mobilis subsp. mobilis ZM4 = ATCC 31821